Protein 6M64 (pdb70)

B-factor: mean 30.37, std 11.69, range [14.24, 84.42]

Structure (mmCIF, N/CA/C/O backbone):
data_6M64
#
_entry.id   6M64
#
_cell.length_a   68.371
_cell.length_b   70.803
_cell.length_c   165.106
_cell.angle_alpha   90.00
_cell.angle_beta   90.00
_cell.angle_gamma   90.00
#
_symmetry.space_group_name_H-M   'P 21 21 21'
#
loop_
_entity.id
_entity.type
_entity.pdbx_description
1 polymer 'Mothers against decapentaplegic homolog 2'
2 polymer CBP
3 water water
#
loop_
_atom_site.group_PDB
_atom_site.id
_atom_site.type_symbol
_atom_site.label_atom_id
_atom_site.label_alt_id
_atom_site.label_comp_id
_atom_site.label_asym_id
_atom_site.label_entity_id
_atom_site.label_seq_id
_atom_site.pdbx_PDB_ins_code
_atom_site.Cartn_x
_atom_site.Cartn_y
_atom_site.Cartn_z
_atom_site.occupancy
_atom_site.B_iso_or_equiv
_atom_site.auth_seq_id
_atom_site.auth_comp_id
_atom_site.auth_asym_id
_atom_site.auth_atom_id
_atom_site.pdbx_PDB_model_num
ATOM 1 N N . PRO A 1 6 ? 2.055 13.869 -2.990 1.00 52.39 265 PRO A N 1
ATOM 2 C CA . PRO A 1 6 ? 0.756 14.326 -3.470 1.00 49.94 265 PRO A CA 1
ATOM 3 C C . PRO A 1 6 ? 0.281 13.417 -4.586 1.00 46.85 265 PRO A C 1
ATOM 4 O O . PRO A 1 6 ? 1.042 12.993 -5.460 1.00 44.79 265 PRO A O 1
ATOM 8 N N . VAL A 1 7 ? -0.972 13.113 -4.544 1.00 43.19 266 VAL A N 1
ATOM 9 C CA . VAL A 1 7 ? -1.573 12.249 -5.535 1.00 35.65 266 VAL A CA 1
ATOM 10 C C . VAL A 1 7 ? -1.978 13.131 -6.709 1.00 34.27 266 VAL A C 1
ATOM 11 O O . VAL A 1 7 ? -2.397 14.274 -6.519 1.00 37.18 266 VAL A O 1
ATOM 15 N N . THR A 1 8 ? -1.878 12.614 -7.927 1.00 35.78 267 THR A N 1
ATOM 16 C CA . THR A 1 8 ? -2.342 13.361 -9.087 1.00 33.23 267 THR A CA 1
ATOM 17 C C . THR A 1 8 ? -3.835 13.134 -9.276 1.00 31.41 267 THR A C 1
ATOM 18 O O . THR A 1 8 ? -4.346 12.021 -9.087 1.00 33.64 267 THR A O 1
ATOM 22 N N . TYR A 1 9 ? -4.552 14.190 -9.652 1.00 26.66 268 TYR A N 1
ATOM 23 C CA . TYR A 1 9 ? -5.933 14.037 -10.064 1.00 24.07 268 TYR A CA 1
ATOM 24 C C . TYR A 1 9 ? -6.102 14.513 -11.498 1.00 28.99 268 TYR A C 1
ATOM 25 O O . TYR A 1 9 ? -5.446 15.469 -11.947 1.00 32.96 268 TYR A O 1
ATOM 34 N N . SER A 1 10 ? -6.955 13.844 -12.237 1.00 26.42 269 SER A N 1
ATOM 35 C CA . SER A 1 10 ? -7.266 14.288 -13.580 1.00 29.20 269 SER A CA 1
ATOM 36 C C . SER A 1 10 ? -8.780 14.276 -13.750 1.00 24.73 269 SER A C 1
ATOM 37 O O . SER A 1 10 ? -9.514 13.487 -13.117 1.00 25.95 269 SER A O 1
ATOM 40 N N . GLU A 1 11 ? -9.260 15.145 -14.638 1.00 32.50 270 GLU A N 1
ATOM 41 C CA . GLU A 1 11 ? -10.697 15.248 -14.868 1.00 33.65 270 GLU A CA 1
ATOM 42 C C . GLU A 1 11 ? -11.247 13.935 -15.419 1.00 28.84 270 GLU A C 1
ATOM 43 O O . GLU A 1 11 ? -10.645 13.359 -16.329 1.00 32.86 270 GLU A O 1
ATOM 49 N N . PRO A 1 12 ? -12.344 13.420 -14.874 1.00 27.18 271 PRO A N 1
ATOM 50 C CA . PRO A 1 12 ? -12.937 12.198 -15.432 1.00 26.19 271 PRO A CA 1
ATOM 51 C C . PRO A 1 12 ? -13.250 12.333 -16.916 1.00 27.99 271 PRO A C 1
ATOM 52 O O . PRO A 1 12 ? -13.866 13.308 -17.362 1.00 33.00 271 PRO A O 1
ATOM 56 N N . ALA A 1 13 ? -12.852 11.321 -17.685 1.00 28.27 272 ALA A N 1
ATOM 57 C CA . ALA A 1 13 ? -13.215 11.299 -19.094 1.00 31.80 272 ALA A CA 1
ATOM 58 C C . ALA A 1 13 ? -14.720 11.053 -19.251 1.00 25.00 272 ALA A C 1
ATOM 59 O O . ALA A 1 13 ? -15.301 11.479 -20.252 1.00 32.22 272 ALA A O 1
ATOM 61 N N . PHE A 1 14 ? -15.335 10.426 -18.276 1.00 23.44 273 PHE A N 1
ATOM 62 C CA . PHE A 1 14 ? -16.747 10.070 -18.332 1.00 19.25 273 PHE A CA 1
ATOM 63 C C . PHE A 1 14 ? -17.401 10.642 -17.093 1.00 21.90 273 PHE A C 1
ATOM 64 O O . PHE A 1 14 ? -16.914 10.453 -15.978 1.00 22.77 273 PHE A O 1
ATOM 72 N N . TRP A 1 15 ? -18.515 11.359 -17.277 1.00 19.88 274 TRP A N 1
ATOM 73 C CA . TRP A 1 15 ? -19.165 11.952 -16.112 1.00 21.18 274 TRP A CA 1
ATOM 74 C C . TRP A 1 15 ? -19.908 10.921 -15.273 1.00 18.90 274 TRP A C 1
ATOM 75 O O . TRP A 1 15 ? -20.211 11.198 -14.102 1.00 20.88 274 TRP A O 1
ATOM 86 N N . CYS A 1 16 ? -20.306 9.788 -15.869 1.00 19.24 275 CYS A N 1
ATOM 87 C CA . CYS A 1 16 ? -20.947 8.762 -15.070 1.00 20.02 275 CYS A CA 1
ATOM 88 C C . CYS A 1 16 ? -20.720 7.431 -15.725 1.00 20.44 275 CYS A C 1
ATOM 89 O O . CYS A 1 16 ? -20.322 7.351 -16.892 1.00 20.72 275 CYS A O 1
ATOM 92 N N . SER A 1 17 ? -20.960 6.386 -14.938 1.00 18.85 276 SER A N 1
ATOM 93 C CA . SER A 1 17 ? -21.073 5.021 -15.432 1.00 16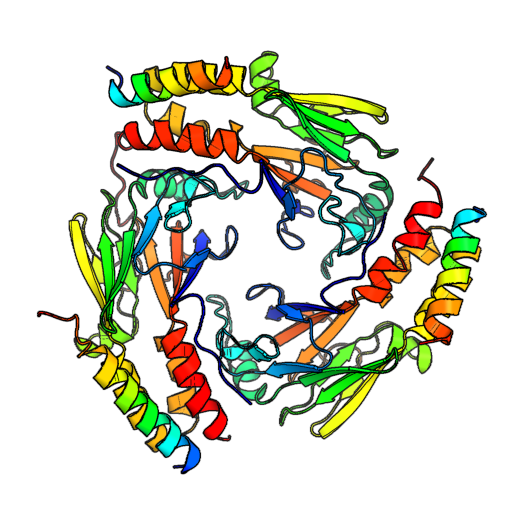.55 276 SER A CA 1
ATOM 94 C C . SER A 1 17 ? -22.441 4.501 -15.053 1.00 16.76 276 SER A C 1
ATOM 95 O O . SER A 1 17 ? -23.057 4.969 -14.062 1.00 17.89 276 SER A O 1
ATOM 98 N N . ILE A 1 18 ? -22.940 3.543 -15.841 1.00 16.10 277 ILE A N 1
ATOM 99 C CA . ILE A 1 18 ? -24.290 3.017 -15.610 1.00 15.31 277 ILE A CA 1
ATOM 100 C C . ILE A 1 18 ? -24.225 1.508 -15.728 1.00 17.02 277 ILE A C 1
ATOM 101 O O . ILE A 1 18 ? -23.710 0.979 -16.710 1.00 18.44 277 ILE A O 1
ATOM 106 N N . ALA A 1 19 ? -24.731 0.809 -14.725 1.00 15.41 278 ALA A N 1
ATOM 107 C CA . ALA A 1 19 ? -24.805 -0.663 -14.773 1.00 14.94 278 ALA A CA 1
ATOM 108 C C . ALA A 1 19 ? -26.281 -1.057 -14.727 1.00 14.76 278 ALA A C 1
ATOM 109 O O . ALA A 1 19 ? -27.054 -0.515 -13.931 1.00 16.88 278 ALA A O 1
ATOM 111 N N . TYR A 1 20 ? -26.627 -2.044 -15.543 1.00 14.71 279 TYR A N 1
ATOM 112 C CA . TYR A 1 20 ? -27.985 -2.562 -15.623 1.00 16.05 279 TYR A CA 1
ATOM 113 C C . TYR A 1 20 ? -28.098 -3.886 -14.881 1.00 14.24 279 TYR A C 1
ATOM 114 O O . TYR A 1 20 ? -27.158 -4.703 -14.869 1.00 16.33 279 TYR A O 1
ATOM 123 N N . TYR A 1 21 ? -29.259 -4.063 -14.253 1.00 16.06 280 TYR A N 1
ATOM 124 C CA . TYR A 1 21 ? -29.602 -5.242 -13.475 1.00 15.64 280 TYR A CA 1
ATOM 125 C C . TYR A 1 21 ? -31.030 -5.692 -13.770 1.00 15.18 280 TYR A C 1
ATOM 126 O O . TYR A 1 21 ? -31.908 -4.888 -14.098 1.00 16.07 280 TYR A O 1
ATOM 135 N N . GLU A 1 22 ? -31.206 -7.009 -13.708 1.00 16.17 281 GLU A N 1
ATOM 136 C CA . GLU A 1 22 ? -32.538 -7.614 -13.660 1.00 18.76 281 GLU A CA 1
ATOM 137 C C . GLU A 1 22 ? -32.658 -8.315 -12.319 1.00 17.59 281 GLU A C 1
ATOM 138 O O . GLU A 1 22 ? -31.902 -9.251 -12.014 1.00 18.64 281 GLU A O 1
ATOM 144 N N . LEU A 1 23 ? -33.550 -7.853 -11.455 1.00 17.98 282 LEU A N 1
ATOM 145 C CA . LEU A 1 23 ? -33.658 -8.470 -10.111 1.00 18.18 282 LEU A CA 1
ATOM 146 C C . LEU A 1 23 ? -32.322 -8.329 -9.389 1.00 21.18 282 LEU A C 1
ATOM 147 O O . LEU A 1 23 ? -31.827 -7.202 -9.251 1.00 20.35 282 LEU A O 1
ATOM 152 N N . ASN A 1 24 ? -31.716 -9.409 -8.887 1.00 23.16 283 ASN A N 1
ATOM 153 C CA . ASN A 1 24 ? -30.420 -9.285 -8.228 1.00 26.46 283 ASN A CA 1
ATOM 154 C C . ASN A 1 24 ? -29.230 -9.572 -9.150 1.00 29.10 283 ASN A C 1
ATOM 155 O O . ASN A 1 24 ? -28.100 -9.726 -8.657 1.00 33.49 283 ASN A O 1
ATOM 160 N N . GLN A 1 25 ? -29.425 -9.610 -10.465 1.00 22.37 284 GLN A N 1
ATOM 161 C CA . GLN A 1 25 ? -28.364 -10.034 -11.377 1.00 23.12 284 GLN A CA 1
ATOM 162 C C . GLN A 1 25 ? -27.895 -8.887 -12.267 1.00 22.37 284 GLN A C 1
ATOM 163 O O . GLN A 1 25 ? -28.703 -8.264 -12.988 1.00 19.62 284 GLN A O 1
ATOM 169 N N . ARG A 1 26 ? -26.581 -8.633 -12.266 1.00 21.78 285 ARG A N 1
ATOM 170 C CA . ARG A 1 26 ? -26.017 -7.746 -13.282 1.00 19.27 285 ARG A CA 1
ATOM 171 C C . ARG A 1 26 ? -26.231 -8.342 -14.670 1.00 18.65 285 ARG A C 1
ATOM 172 O O . ARG A 1 26 ? -26.013 -9.552 -14.893 1.00 21.63 285 ARG A O 1
ATOM 180 N N . VAL A 1 27 ? -26.645 -7.491 -15.609 1.00 17.96 286 VAL A N 1
ATOM 181 C CA . VAL A 1 27 ? -26.851 -7.916 -16.994 1.00 17.54 286 VAL A CA 1
ATOM 182 C C . VAL A 1 27 ? -26.111 -6.930 -17.889 1.00 17.92 286 VAL A C 1
ATOM 183 O O . VAL A 1 27 ? -26.379 -5.723 -17.847 1.00 18.46 286 VAL A O 1
ATOM 187 N N . GLY A 1 28 ? -25.196 -7.443 -18.695 1.00 20.62 287 GLY A N 1
ATOM 188 C CA . GLY A 1 28 ? -24.496 -6.612 -19.660 1.00 20.64 287 GLY A CA 1
ATOM 189 C C . GLY A 1 28 ? -23.285 -5.869 -19.093 1.00 18.85 287 GLY A C 1
ATOM 190 O O . GLY A 1 28 ? -22.975 -5.887 -17.898 1.00 21.91 287 GLY A O 1
ATOM 191 N N . GLU A 1 29 ? -22.569 -5.231 -20.003 1.00 18.42 288 GLU A N 1
ATOM 192 C CA . GLU A 1 29 ? -21.403 -4.457 -19.608 1.00 19.01 288 GLU A CA 1
ATOM 193 C C . GLU A 1 29 ? -21.814 -3.091 -19.051 1.00 17.42 288 GLU A C 1
ATOM 194 O O . GLU A 1 29 ? -22.883 -2.558 -19.331 1.00 18.71 288 GLU A O 1
ATOM 200 N N . THR A 1 30 ? -20.897 -2.500 -18.301 1.00 17.71 289 THR A N 1
ATOM 201 C CA . THR A 1 30 ? -21.119 -1.152 -17.780 1.00 18.67 289 THR A CA 1
ATOM 202 C C . THR A 1 30 ? -21.006 -0.150 -18.913 1.00 18.93 289 THR A C 1
ATOM 203 O O . THR A 1 30 ? -20.110 -0.244 -19.754 1.00 22.29 289 THR A O 1
ATOM 207 N N . PHE A 1 31 ? -21.894 0.830 -18.925 1.00 18.24 290 PHE A N 1
ATOM 208 C CA . PHE A 1 31 ? -21.883 1.905 -19.909 1.00 17.97 290 PHE A CA 1
ATOM 209 C C . PHE A 1 31 ? -21.208 3.126 -19.299 1.00 19.02 290 PHE A C 1
ATOM 210 O O . PHE A 1 31 ? -21.390 3.424 -18.116 1.00 19.69 290 PHE A O 1
ATOM 218 N N . HIS A 1 32 ? -20.421 3.823 -20.101 1.00 18.84 291 HIS A N 1
ATOM 219 C CA . HIS A 1 32 ? -19.708 5.006 -19.624 1.00 18.61 291 HIS A CA 1
ATOM 220 C C . HIS A 1 32 ? -20.055 6.160 -20.525 1.00 20.90 291 HIS A C 1
ATOM 221 O O . HIS A 1 32 ? -19.956 6.029 -21.740 1.00 22.55 291 HIS A O 1
ATOM 228 N N . ALA A 1 33 ? -20.484 7.281 -19.938 1.00 20.59 292 ALA A N 1
ATOM 229 C CA . ALA A 1 33 ? -21.022 8.390 -20.716 1.00 21.32 292 ALA A CA 1
ATOM 230 C C . ALA A 1 33 ? -19.994 9.505 -20.822 1.00 23.71 292 ALA A C 1
ATOM 231 O O . ALA A 1 33 ? -19.488 9.999 -19.809 1.00 24.73 292 ALA A O 1
ATOM 233 N N . SER A 1 34 ? -19.713 9.940 -22.044 1.00 27.13 293 SER A N 1
ATOM 234 C CA . SER A 1 34 ? -18.790 11.054 -22.203 1.00 31.54 293 SER A CA 1
ATOM 235 C C . SER A 1 34 ? -19.497 12.365 -22.525 1.00 32.05 293 SER A C 1
ATOM 236 O O . SER A 1 34 ? -19.108 13.422 -22.015 1.00 43.05 293 SER A O 1
ATOM 239 N N . GLN A 1 35 ? -20.521 12.321 -23.307 1.00 27.67 294 GLN A N 1
ATOM 240 C CA . GLN A 1 35 ? -21.176 13.560 -23.666 1.00 26.21 294 GLN A CA 1
ATOM 241 C C . GLN A 1 35 ? -22.209 13.904 -22.605 1.00 23.87 294 GLN A C 1
ATOM 242 O O . GLN A 1 35 ? -22.685 13.019 -21.874 1.00 26.06 294 GLN A O 1
ATOM 248 N N . PRO A 1 36 ? -22.624 15.168 -22.550 1.00 25.07 295 PRO A N 1
ATOM 249 C CA . PRO A 1 36 ? -23.493 15.625 -21.456 1.00 26.67 295 PRO A CA 1
ATOM 250 C C . PRO A 1 36 ? -24.864 14.980 -21.403 1.00 29.71 295 PRO A C 1
ATOM 251 O O . PRO A 1 36 ? -25.428 14.898 -20.308 1.00 29.05 295 PRO A O 1
ATOM 255 N N . SER A 1 37 ? -25.430 14.525 -22.519 1.00 24.04 296 SER A N 1
ATOM 256 C CA . SER A 1 37 ? -26.748 13.907 -22.483 1.00 23.76 296 SER A CA 1
ATOM 257 C C . SER A 1 37 ? -26.630 12.492 -23.020 1.00 23.43 296 SER A C 1
ATOM 258 O O . SER A 1 37 ? -25.878 12.224 -23.961 1.00 26.18 296 SER A O 1
ATOM 261 N N . LEU A 1 38 ? -27.371 11.590 -22.423 1.00 20.32 297 LEU A N 1
ATOM 262 C CA . LEU A 1 38 ? -27.422 10.215 -22.905 1.00 22.88 297 LEU A CA 1
ATOM 263 C C . LEU A 1 38 ? -28.834 9.710 -22.685 1.00 22.58 297 LEU A C 1
ATOM 264 O O . LEU A 1 38 ? -29.600 10.272 -21.895 1.00 22.43 297 LEU A O 1
ATOM 269 N N . THR A 1 39 ? -29.208 8.657 -23.379 1.00 20.58 298 THR A N 1
ATOM 270 C CA A THR A 1 39 ? -30.484 8.005 -23.129 0.66 18.98 298 THR A CA 1
ATOM 271 C CA B THR A 1 39 ? -30.480 8.003 -23.106 0.34 19.61 298 THR A CA 1
ATOM 272 C C . THR A 1 39 ? -30.209 6.546 -22.806 1.00 19.01 298 THR A C 1
ATOM 273 O O . THR A 1 39 ? -29.330 5.941 -23.408 1.00 20.75 298 THR A O 1
ATOM 280 N N . VAL A 1 40 ? -30.940 6.006 -21.842 1.00 15.95 299 VAL A N 1
ATOM 281 C CA . VAL A 1 40 ? -30.966 4.578 -21.556 1.00 16.39 299 VAL A CA 1
ATOM 282 C C . VAL A 1 40 ? -32.355 4.118 -22.009 1.00 17.50 299 VAL A C 1
ATOM 283 O O . VAL A 1 40 ? -33.387 4.597 -21.496 1.00 18.33 299 VAL A O 1
ATOM 287 N N . ASP A 1 41 ? -32.406 3.216 -23.017 1.00 15.36 300 ASP A N 1
ATOM 288 C CA . ASP A 1 41 ? -33.673 2.867 -23.619 1.00 15.67 300 ASP A CA 1
ATOM 289 C C . ASP A 1 41 ? -33.794 1.360 -23.756 1.00 17.00 300 ASP A C 1
ATOM 290 O O . ASP A 1 41 ? -32.861 0.605 -23.427 1.00 16.78 300 ASP A O 1
ATOM 295 N N . GLY A 1 42 ? -34.921 0.903 -24.282 1.00 17.07 301 GLY A N 1
ATOM 296 C CA . GLY A 1 42 ? -35.164 -0.524 -24.361 1.00 17.69 301 GLY A CA 1
ATOM 297 C C . GLY A 1 42 ? -34.925 -1.086 -25.748 1.00 18.62 301 GLY A C 1
ATOM 298 O O . GLY A 1 42 ? -35.386 -2.196 -26.058 1.00 20.08 301 GLY A O 1
ATOM 299 N N . PHE A 1 43 ? -34.173 -0.353 -26.576 1.00 18.50 302 PHE A N 1
ATOM 300 C CA . PHE A 1 43 ? -33.963 -0.733 -27.957 1.00 18.51 302 PHE A CA 1
ATOM 301 C C . PHE A 1 43 ? -32.617 -1.443 -28.104 1.00 18.99 302 PHE A C 1
ATOM 302 O O . PHE A 1 43 ? -32.128 -2.046 -27.141 1.00 18.14 302 PHE A O 1
ATOM 310 N N . THR A 1 44 ? -32.044 -1.439 -29.317 1.00 17.48 303 THR A N 1
ATOM 311 C CA . THR A 1 44 ? -31.033 -2.467 -29.613 1.00 17.87 303 THR A CA 1
ATOM 312 C C . THR A 1 44 ? -29.809 -1.970 -30.384 1.00 18.98 303 THR A C 1
ATOM 313 O O . THR A 1 44 ? -29.067 -2.803 -30.914 1.00 20.46 303 THR A O 1
ATOM 317 N N . ASP A 1 45 ? -29.553 -0.661 -30.479 1.00 18.85 304 ASP A N 1
ATOM 318 C CA . ASP A 1 45 ? -28.334 -0.228 -31.166 1.00 19.02 304 ASP A CA 1
ATOM 319 C C . ASP A 1 45 ? -27.126 -0.494 -30.272 1.00 18.79 304 ASP A C 1
ATOM 320 O O . ASP A 1 45 ? -27.079 -0.008 -29.136 1.00 18.72 304 ASP A O 1
ATOM 325 N N . PRO A 1 46 ? -26.166 -1.276 -30.729 1.00 19.50 305 PRO A N 1
ATOM 326 C CA . PRO A 1 46 ? -24.980 -1.530 -29.898 1.00 22.24 305 PRO A CA 1
ATOM 327 C C . PRO A 1 46 ? -23.937 -0.438 -30.012 1.00 24.63 305 PRO A C 1
ATOM 328 O O . PRO A 1 46 ? -22.958 -0.493 -29.266 1.00 27.55 305 PRO A O 1
ATOM 332 N N . SER A 1 47 ? -24.081 0.522 -30.930 1.00 20.67 306 SER A N 1
ATOM 333 C CA . SER A 1 47 ? -22.949 1.323 -31.395 1.00 23.13 306 SER A CA 1
ATOM 334 C C . SER A 1 47 ? -23.129 2.837 -31.290 1.00 25.20 306 SER A C 1
ATOM 335 O O . SER A 1 47 ? -22.402 3.561 -31.963 1.00 31.86 306 SER A O 1
ATOM 338 N N . ASN A 1 48 ? -24.048 3.350 -30.479 1.00 21.67 307 ASN A N 1
ATOM 339 C CA . ASN A 1 48 ? -24.219 4.788 -30.295 1.00 20.76 307 ASN A CA 1
ATOM 340 C C . ASN A 1 48 ? -23.693 5.146 -28.921 1.00 20.39 307 ASN A C 1
ATOM 341 O O . ASN A 1 48 ? -24.236 4.706 -27.917 1.00 21.20 307 ASN A O 1
ATOM 346 N N . SER A 1 49 ? -22.633 5.975 -28.882 1.00 22.66 308 SER A N 1
ATOM 347 C CA . SER A 1 49 ? -22.046 6.302 -27.585 1.00 23.66 308 SER A CA 1
ATOM 348 C C . SER A 1 49 ? -22.972 7.136 -26.694 1.00 24.98 308 SER A C 1
ATOM 349 O O . SER A 1 49 ? -22.673 7.283 -25.504 1.00 27.56 308 SER A O 1
ATOM 352 N N . GLU A 1 50 ? -24.093 7.645 -27.218 1.00 22.16 309 GLU A N 1
ATOM 353 C CA . GLU A 1 50 ? -25.065 8.400 -26.443 1.00 24.38 309 GLU A CA 1
ATOM 354 C C . GLU A 1 50 ? -26.330 7.616 -26.149 1.00 21.51 309 GLU A C 1
ATOM 355 O O . GLU A 1 50 ? -27.269 8.186 -25.609 1.00 22.20 309 GLU A O 1
ATOM 361 N N . ARG A 1 51 ? -26.346 6.315 -26.444 1.00 19.13 310 ARG A N 1
ATOM 362 C CA . ARG A 1 51 ? -27.502 5.473 -26.141 1.00 17.97 310 ARG A CA 1
ATOM 363 C C . ARG A 1 51 ? -27.041 4.204 -25.471 1.00 16.23 310 ARG A C 1
ATOM 364 O O . ARG A 1 51 ? -26.225 3.460 -26.043 1.00 18.96 310 ARG A O 1
ATOM 372 N N . PHE A 1 52 ? -27.512 3.964 -24.251 1.00 16.56 311 PHE A N 1
ATOM 373 C CA . PHE A 1 52 ? -27.316 2.667 -23.597 1.00 15.84 311 PHE A CA 1
ATOM 374 C C . PHE A 1 52 ? -28.585 1.855 -23.893 1.00 17.36 311 PHE A C 1
ATOM 375 O O . PHE A 1 52 ? -29.640 2.063 -23.273 1.00 16.31 311 PHE A O 1
ATOM 383 N N . CYS A 1 53 ? -28.493 0.950 -24.862 1.00 15.64 312 CYS A N 1
ATOM 384 C CA . CYS A 1 53 ? -29.674 0.217 -25.360 1.00 16.53 312 CYS A CA 1
ATOM 385 C C . CYS A 1 53 ? -29.793 -1.109 -24.618 1.00 17.13 312 CYS A C 1
ATOM 386 O O . CYS A 1 53 ? -29.015 -2.058 -24.872 1.00 20.36 312 CYS A O 1
ATOM 389 N N . LEU A 1 54 ? -30.778 -1.176 -23.721 1.00 17.10 313 LEU A N 1
ATOM 390 C CA . LEU A 1 54 ? -30.953 -2.355 -22.877 1.00 15.76 313 LEU A CA 1
ATOM 391 C C . LEU A 1 54 ? -31.594 -3.523 -23.586 1.00 17.53 313 LEU A C 1
ATOM 392 O O . LEU A 1 54 ? -31.463 -4.667 -23.103 1.00 18.97 313 LEU A O 1
ATOM 397 N N . GLY A 1 55 ? -32.308 -3.276 -24.700 1.00 17.37 314 GLY A N 1
ATOM 398 C CA . GLY A 1 55 ? -32.981 -4.343 -25.402 1.00 18.23 314 GLY A CA 1
ATOM 399 C C . GLY A 1 55 ? -32.086 -5.384 -26.020 1.00 18.51 314 GLY A C 1
ATOM 400 O O . GLY A 1 55 ? -32.532 -6.521 -26.178 1.00 21.72 314 GLY A O 1
ATOM 401 N N . LEU A 1 56 ? -30.833 -5.056 -26.309 1.00 19.96 315 LEU A N 1
ATOM 402 C CA . LEU A 1 56 ? -29.940 -6.076 -26.872 1.00 21.36 315 LEU A CA 1
ATOM 403 C C . LEU A 1 56 ? -29.279 -6.924 -25.796 1.00 22.26 315 LEU A C 1
ATOM 404 O O . LEU A 1 56 ? -28.653 -7.948 -26.132 1.00 24.80 315 LEU A O 1
ATOM 409 N N . LEU A 1 57 ? -29.368 -6.523 -24.528 1.00 19.94 316 LEU A N 1
ATOM 410 C CA . LEU A 1 57 ? -28.624 -7.252 -23.491 1.00 18.89 316 LEU A CA 1
ATOM 411 C C . LEU A 1 57 ? -29.293 -8.596 -23.227 1.00 20.59 316 LEU A C 1
ATOM 412 O O . LEU A 1 57 ? -30.529 -8.688 -23.046 1.00 22.91 316 LEU A O 1
ATOM 417 N N . SER A 1 58 ? -28.487 -9.641 -23.177 1.00 20.71 317 SER A N 1
ATOM 418 C CA . SER A 1 58 ? -28.923 -11.019 -22.990 1.00 21.23 317 SER A CA 1
ATOM 419 C C . SER A 1 58 ? -28.965 -11.436 -21.531 1.00 20.22 317 SER A C 1
ATOM 420 O O . SER A 1 58 ? -28.152 -11.019 -20.711 1.00 22.75 317 SER A O 1
ATOM 423 N N . ASN A 1 59 ? -29.916 -12.326 -21.224 1.00 20.22 318 ASN A N 1
ATOM 424 C CA . ASN A 1 59 ? -29.949 -12.973 -19.912 1.00 19.48 318 ASN A CA 1
ATOM 425 C C . ASN A 1 59 ? -30.691 -14.292 -20.120 1.00 23.20 318 ASN A C 1
ATOM 426 O O . ASN A 1 59 ? -31.918 -14.314 -20.092 1.00 23.85 318 ASN A O 1
ATOM 431 N N . VAL A 1 60 ? -29.943 -15.369 -20.354 1.00 23.15 319 VAL A N 1
ATOM 432 C CA . VAL A 1 60 ? -30.586 -16.644 -20.626 1.00 26.49 319 VAL A CA 1
ATOM 433 C C . VAL A 1 60 ? -31.466 -17.091 -19.458 1.00 29.97 319 VAL A C 1
ATOM 434 O O . VAL A 1 60 ? -32.355 -17.920 -19.648 1.00 36.08 319 VAL A O 1
ATOM 438 N N . ASN A 1 61 ? -31.285 -16.519 -18.275 1.00 28.91 320 ASN A N 1
ATOM 439 C CA . ASN A 1 61 ? -32.062 -16.919 -17.105 1.00 34.67 320 ASN A CA 1
ATOM 440 C C . ASN A 1 61 ? -33.365 -16.137 -16.935 1.00 32.73 320 ASN A C 1
ATOM 441 O O . ASN A 1 61 ? -34.168 -16.478 -16.062 1.00 36.63 320 ASN A O 1
ATOM 446 N N . ARG A 1 62 ? -33.625 -15.157 -17.785 1.00 28.49 321 ARG A N 1
ATOM 447 C CA . ARG A 1 62 ? -34.680 -14.175 -17.544 1.00 24.02 321 ARG A CA 1
ATOM 448 C C . ARG A 1 62 ? -36.077 -14.801 -17.566 1.00 26.62 321 ARG A C 1
ATOM 449 O O . ARG A 1 62 ? -36.379 -15.642 -18.419 1.00 31.92 321 ARG A O 1
ATOM 457 N N . ASN A 1 63 ? -36.925 -14.384 -16.607 1.00 27.77 322 ASN A N 1
ATOM 458 C CA . ASN A 1 63 ? -38.289 -14.870 -16.422 1.00 32.02 322 ASN A CA 1
ATOM 459 C C . ASN A 1 63 ? -39.302 -14.029 -17.208 1.00 30.20 322 ASN A C 1
ATOM 460 O O . ASN A 1 63 ? -38.975 -13.014 -17.819 1.00 27.46 322 ASN A O 1
ATOM 465 N N . ALA A 1 64 ? -40.570 -14.472 -17.178 1.00 35.52 323 ALA A N 1
ATOM 466 C CA . ALA A 1 64 ? -41.620 -13.820 -17.965 1.00 32.70 323 ALA A CA 1
ATOM 467 C C . ALA A 1 64 ? -41.878 -12.389 -17.527 1.00 31.40 323 ALA A C 1
ATOM 468 O O . ALA A 1 64 ? -42.080 -11.514 -18.367 1.00 33.91 323 ALA A O 1
ATOM 470 N N . THR A 1 65 ? -41.877 -12.114 -16.222 1.00 32.75 324 THR A N 1
ATOM 471 C CA . THR A 1 65 ? -42.141 -10.744 -15.783 1.00 35.47 324 THR A CA 1
ATOM 472 C C . THR A 1 65 ? -41.085 -9.788 -16.296 1.00 31.69 324 THR A C 1
ATOM 473 O O . THR A 1 65 ? -41.390 -8.670 -16.725 1.00 30.05 324 THR A O 1
ATOM 477 N N . VAL A 1 66 ? -39.824 -10.206 -16.257 1.00 25.55 325 VAL A N 1
ATOM 478 C CA . VAL A 1 66 ? -38.775 -9.344 -16.771 1.00 22.05 325 VAL A CA 1
ATOM 479 C C . VAL A 1 66 ? -38.923 -9.136 -18.268 1.00 22.69 325 VAL A C 1
ATOM 480 O O . VAL A 1 66 ? -38.741 -8.020 -18.770 1.00 22.70 325 VAL A O 1
ATOM 484 N N . GLU A 1 67 ? -39.230 -10.211 -19.024 1.00 23.25 326 GLU A N 1
ATOM 485 C CA . GLU A 1 67 ? -39.446 -10.016 -20.461 1.00 24.92 326 GLU A CA 1
ATOM 486 C C . GLU A 1 67 ? -40.581 -9.040 -20.742 1.00 26.37 326 GLU A C 1
ATOM 487 O O . GLU A 1 67 ? -40.444 -8.157 -21.599 1.00 27.34 326 GLU A O 1
ATOM 493 N N . MET A 1 68 ? -41.679 -9.162 -20.008 1.00 28.99 327 MET A N 1
ATOM 494 C CA . MET A 1 68 ? -42.823 -8.294 -20.265 1.00 30.43 327 MET A CA 1
ATOM 495 C C . MET A 1 68 ? -42.469 -6.866 -19.953 1.00 26.72 327 MET A C 1
ATOM 496 O O . MET A 1 68 ? -42.835 -5.949 -20.704 1.00 31.11 327 MET A O 1
ATOM 501 N N . THR A 1 69 ? -41.747 -6.654 -18.840 1.00 24.35 328 THR A N 1
ATOM 502 C CA . THR A 1 69 ? -41.403 -5.328 -18.378 1.00 23.05 328 THR A CA 1
ATOM 503 C C . THR A 1 69 ? -40.425 -4.672 -19.320 1.00 22.43 328 THR A C 1
ATOM 504 O O . THR A 1 69 ? -40.551 -3.479 -19.612 1.00 25.04 328 THR A O 1
ATOM 508 N N . ARG A 1 70 ? -39.460 -5.456 -19.849 1.00 21.96 329 ARG A N 1
ATOM 509 C CA . ARG A 1 70 ? -38.487 -4.915 -20.804 1.00 22.41 329 ARG A CA 1
ATOM 510 C C . ARG A 1 70 ? -39.137 -4.345 -22.058 1.00 23.78 329 ARG A C 1
ATOM 511 O O . ARG A 1 70 ? -38.628 -3.350 -22.597 1.00 25.10 329 ARG A O 1
ATOM 519 N N . ARG A 1 71 ? -40.283 -4.903 -22.510 1.00 23.72 330 ARG A N 1
ATOM 520 C CA . ARG A 1 71 ? -40.955 -4.381 -23.704 1.00 24.03 330 ARG A CA 1
ATOM 521 C C . ARG A 1 71 ? -41.542 -3.000 -23.452 1.00 22.30 330 ARG A C 1
ATOM 522 O O . ARG A 1 71 ? -41.852 -2.285 -24.415 1.00 27.73 330 ARG A O 1
ATOM 530 N N . HIS A 1 72 ? -41.696 -2.605 -22.190 1.00 21.25 331 HIS A N 1
ATOM 531 C CA . HIS A 1 72 ? -42.321 -1.300 -21.891 1.00 22.03 331 HIS A CA 1
ATOM 532 C C . HIS A 1 72 ? -41.294 -0.201 -21.684 1.00 21.81 331 HIS A C 1
ATOM 533 O O . HIS A 1 72 ? -41.684 0.968 -21.620 1.00 26.52 331 HIS A O 1
ATOM 540 N N . ILE A 1 73 ? -40.003 -0.519 -21.564 1.00 18.92 332 ILE A N 1
ATOM 541 C CA . ILE A 1 73 ? -39.021 0.547 -21.353 1.00 18.88 332 ILE A CA 1
ATOM 542 C C . ILE A 1 73 ? -39.105 1.560 -22.481 1.00 20.88 332 ILE A C 1
ATOM 543 O O . ILE A 1 73 ? -39.182 2.776 -22.245 1.00 20.19 332 ILE A O 1
ATOM 548 N N . GLY A 1 74 ? -39.100 1.078 -23.722 1.00 19.86 333 GLY A N 1
ATOM 549 C CA . GLY A 1 74 ? -39.249 1.944 -24.883 1.00 21.21 333 GLY A CA 1
ATOM 550 C C . GLY A 1 74 ? -38.218 3.046 -24.885 1.00 20.66 333 GLY A C 1
ATOM 551 O O . GLY A 1 74 ? -37.013 2.779 -24.710 1.00 19.65 333 GLY A O 1
ATOM 552 N N . ARG A 1 75 ? -38.678 4.287 -25.072 1.00 23.30 334 ARG A N 1
ATOM 553 C CA . ARG A 1 75 ? -37.744 5.412 -25.115 1.00 21.36 334 ARG A CA 1
ATOM 554 C C . ARG A 1 75 ? -37.027 5.673 -23.802 1.00 20.59 334 ARG A C 1
ATOM 555 O O . ARG A 1 75 ? -36.023 6.400 -23.800 1.00 19.98 334 ARG A O 1
ATOM 563 N N . GLY A 1 76 ? -37.434 5.074 -22.682 1.00 18.92 335 GLY A N 1
ATOM 564 C CA . GLY A 1 76 ? -36.586 5.041 -21.501 1.00 17.23 335 GLY A CA 1
ATOM 565 C C . GLY A 1 76 ? -36.414 6.376 -20.787 1.00 16.67 335 GLY A C 1
ATOM 566 O O . GLY A 1 76 ? -37.366 7.123 -20.566 1.00 18.80 335 GLY A O 1
ATOM 567 N N . VAL A 1 77 ? -35.169 6.649 -20.405 1.00 18.33 336 VAL A N 1
ATOM 568 C CA . VAL A 1 77 ? -34.862 7.833 -19.617 1.00 18.15 336 VAL A CA 1
ATOM 569 C C . VAL A 1 77 ? -33.739 8.599 -20.289 1.00 16.57 336 VAL A C 1
ATOM 570 O O . VAL A 1 77 ? -32.790 8.005 -20.802 1.00 18.36 336 VAL A O 1
ATOM 574 N N . ARG A 1 78 ? -33.866 9.923 -20.310 1.00 17.74 337 ARG A N 1
ATOM 575 C CA . ARG A 1 78 ? -32.781 10.793 -20.731 1.00 19.17 337 ARG A CA 1
ATOM 576 C C . ARG A 1 78 ? -32.087 11.322 -19.498 1.00 16.26 337 ARG A C 1
ATOM 577 O O . ARG A 1 78 ? -32.727 11.831 -18.591 1.00 20.14 337 ARG A O 1
ATOM 585 N N . LEU A 1 79 ? -30.768 11.152 -19.430 1.00 18.29 338 LEU A N 1
ATOM 586 C CA . LEU A 1 79 ? -29.975 11.586 -18.280 1.00 19.60 338 LEU A CA 1
ATOM 587 C C . LEU A 1 79 ? -29.017 12.648 -18.776 1.00 20.05 338 LEU A C 1
ATOM 588 O O . LEU A 1 79 ? -28.341 12.458 -19.802 1.00 22.00 338 LEU A O 1
ATOM 593 N N . TYR A 1 80 ? -28.968 13.774 -18.078 1.00 19.12 339 TYR A N 1
ATOM 594 C CA . TYR A 1 80 ? -28.135 14.832 -18.631 1.00 20.33 339 TYR A CA 1
ATOM 595 C C . TYR A 1 80 ? -27.565 15.687 -17.528 1.00 20.11 339 TYR A C 1
ATOM 596 O O . TYR A 1 80 ? -28.156 15.860 -16.453 1.00 21.80 339 TYR A O 1
ATOM 605 N N . TYR A 1 81 ? -26.362 16.193 -17.797 1.00 22.33 340 TYR A N 1
ATOM 606 C CA . TYR A 1 81 ? -25.531 16.859 -16.807 1.00 28.11 340 TYR A CA 1
ATOM 607 C C . TYR A 1 81 ? -25.252 18.244 -17.357 1.00 30.37 340 TYR A C 1
ATOM 608 O O . TYR A 1 81 ? -24.555 18.375 -18.374 1.00 30.33 340 TYR A O 1
ATOM 617 N N . ILE A 1 82 ? -25.762 19.280 -16.671 1.00 27.23 341 ILE A N 1
ATOM 618 C CA . ILE A 1 82 ? -25.588 20.665 -17.112 1.00 32.38 341 ILE A CA 1
ATOM 619 C C . ILE A 1 82 ? -25.433 21.569 -15.897 1.00 34.95 341 ILE A C 1
ATOM 620 O O . ILE A 1 82 ? -26.195 21.458 -14.933 1.00 34.70 341 ILE A O 1
ATOM 625 N N . GLY A 1 83 ? -24.447 22.460 -15.947 1.00 28.14 342 GLY A N 1
ATOM 626 C CA . GLY A 1 83 ? -24.255 23.430 -14.867 1.00 34.10 342 GLY A CA 1
ATOM 627 C C . GLY A 1 83 ? -24.214 22.856 -13.467 1.00 32.82 342 GLY A C 1
ATOM 628 O O . GLY A 1 83 ? -24.858 23.395 -12.550 1.00 32.02 342 GLY A O 1
ATOM 629 N N . GLY A 1 84 ? -23.480 21.765 -13.279 1.00 29.08 343 GLY A N 1
ATOM 630 C CA . GLY A 1 84 ? -23.336 21.185 -11.961 1.00 27.07 343 GLY A CA 1
ATOM 631 C C . GLY A 1 84 ? -24.554 20.439 -11.470 1.00 26.30 343 GLY A C 1
ATOM 632 O O . GLY A 1 84 ? -24.636 20.139 -10.281 1.00 27.63 343 GLY A O 1
ATOM 633 N N . GLU A 1 85 ? -25.506 20.122 -12.350 1.00 24.64 344 GLU A N 1
ATOM 634 C CA . GLU A 1 85 ? -26.714 19.451 -11.915 1.00 22.34 344 GLU A CA 1
ATOM 635 C C . GLU A 1 85 ? -27.004 18.336 -12.885 1.00 22.25 344 GLU A C 1
ATOM 636 O O . GLU A 1 85 ? -26.652 18.420 -14.061 1.00 23.48 344 GLU A O 1
ATOM 642 N N . VAL A 1 86 ? -27.608 17.279 -12.363 1.00 20.58 345 VAL A N 1
ATOM 643 C CA . VAL A 1 86 ? -27.964 16.105 -13.157 1.00 21.69 345 VAL A CA 1
ATOM 644 C C . VAL A 1 86 ? -29.473 15.947 -13.159 1.00 20.80 345 VAL A C 1
ATOM 645 O O . VAL A 1 86 ? -30.110 16.036 -12.105 1.00 20.01 345 VAL A O 1
ATOM 649 N N . PHE A 1 87 ? -30.041 15.688 -14.338 1.00 19.28 346 PHE A N 1
ATOM 650 C CA . PHE A 1 87 ? -31.481 15.575 -14.509 1.00 18.68 346 PHE A CA 1
ATOM 651 C C . PHE A 1 87 ? -31.838 14.248 -15.155 1.00 21.69 346 PHE A C 1
ATOM 652 O O . PHE A 1 87 ? -31.082 13.681 -15.925 1.00 20.25 346 PHE A O 1
ATOM 660 N N . ALA A 1 88 ? -33.029 13.761 -14.853 1.00 20.29 347 ALA A N 1
ATOM 661 C CA . ALA A 1 88 ? -33.565 12.553 -15.477 1.00 18.71 347 ALA A CA 1
ATOM 662 C C . ALA A 1 88 ? -34.938 12.895 -16.009 1.00 21.42 347 ALA A C 1
ATOM 663 O O . ALA A 1 88 ? -35.751 13.480 -15.284 1.00 22.35 347 ALA A O 1
ATOM 665 N N . GLU A 1 89 ? -35.173 12.612 -17.280 1.00 20.48 348 GLU A N 1
ATOM 666 C CA . GLU A 1 89 ? -36.452 12.886 -17.925 1.00 18.95 348 GLU A CA 1
ATOM 667 C C . GLU A 1 89 ? -37.056 11.572 -18.399 1.00 20.66 348 GLU A C 1
ATOM 668 O O . GLU A 1 89 ? -36.377 10.768 -19.072 1.00 21.52 348 GLU A O 1
ATOM 674 N N . CYS A 1 90 ? -38.296 11.308 -18.011 1.00 19.39 349 CYS A N 1
ATOM 675 C CA . CYS A 1 90 ? -38.950 10.037 -18.368 1.00 19.90 349 CYS A CA 1
ATOM 676 C C . CYS A 1 90 ? -39.526 10.158 -19.775 1.00 21.53 349 CYS A C 1
ATOM 677 O O . CYS A 1 90 ? -40.511 10.864 -19.995 1.00 22.65 349 CYS A O 1
ATOM 680 N N . LEU A 1 91 ? -38.838 9.548 -20.746 1.00 21.00 350 LEU A N 1
ATOM 681 C CA . LEU A 1 91 ? -39.321 9.507 -22.126 1.00 21.68 350 LEU A CA 1
ATOM 682 C C . LEU A 1 91 ? -40.213 8.313 -22.399 1.00 21.48 350 LEU A C 1
ATOM 683 O O . LEU A 1 91 ? -41.036 8.370 -23.331 1.00 24.21 350 LEU A O 1
ATOM 688 N N . SER A 1 92 ? -40.070 7.242 -21.612 1.00 21.63 351 SER A N 1
ATOM 689 C CA . SER A 1 92 ? -40.912 6.046 -21.681 1.00 19.86 351 SER A CA 1
ATOM 690 C C . SER A 1 92 ? -42.388 6.387 -21.453 1.00 21.28 351 SER A C 1
ATOM 691 O O . SER A 1 92 ? -42.734 7.338 -20.734 1.00 22.77 351 SER A O 1
ATOM 694 N N . ASP A 1 93 ? -43.263 5.566 -22.018 1.00 21.80 352 ASP A N 1
ATOM 695 C CA . ASP A 1 93 ? -44.695 5.654 -21.695 1.00 21.07 352 ASP A CA 1
ATOM 696 C C . ASP A 1 93 ? -45.007 5.116 -20.298 1.00 21.82 352 ASP A C 1
ATOM 697 O O . ASP A 1 93 ? -46.125 5.274 -19.820 1.00 23.77 352 ASP A O 1
ATOM 702 N N . SER A 1 94 ? -44.069 4.406 -19.658 1.00 21.27 353 SER A N 1
ATOM 703 C CA . SER A 1 94 ? -44.176 3.938 -18.283 1.00 21.25 353 SER A CA 1
ATOM 704 C C . SER A 1 94 ? -43.294 4.801 -17.402 1.00 20.50 353 SER A C 1
ATOM 705 O O . SER A 1 94 ? -42.244 5.281 -17.838 1.00 20.69 353 SER A O 1
ATOM 708 N N . ALA A 1 95 ? -43.722 5.005 -16.159 1.00 20.24 354 ALA A N 1
ATOM 709 C CA . ALA A 1 95 ? -42.937 5.777 -15.207 1.00 19.35 354 ALA A CA 1
ATOM 710 C C . ALA A 1 95 ? -41.588 5.108 -14.922 1.00 19.38 354 ALA A C 1
ATOM 711 O O . ALA A 1 95 ? -41.386 3.890 -15.146 1.00 19.43 354 ALA A O 1
ATOM 713 N N . ILE A 1 96 ? -40.691 5.923 -14.388 1.00 19.65 355 ILE A N 1
ATOM 714 C CA . ILE A 1 96 ? -39.442 5.454 -13.800 1.00 20.09 355 ILE A CA 1
ATOM 715 C C . ILE A 1 96 ? -39.419 5.875 -12.334 1.00 21.86 355 ILE A C 1
ATOM 716 O O . ILE A 1 96 ? -40.124 6.809 -11.942 1.00 22.69 355 ILE A O 1
ATOM 721 N N . PHE A 1 97 ? -38.683 5.132 -11.512 1.00 18.29 356 PHE A N 1
ATOM 722 C CA . PHE A 1 97 ? -38.669 5.311 -10.058 1.00 17.25 356 PHE A CA 1
ATOM 723 C C . PHE A 1 97 ? -37.224 5.510 -9.635 1.00 17.88 356 PHE A C 1
ATOM 724 O O . PHE A 1 97 ? -36.389 4.643 -9.882 1.00 18.01 356 PHE A O 1
ATOM 732 N N . VAL A 1 98 ? -36.921 6.633 -8.984 1.00 17.03 357 VAL A N 1
ATOM 733 C CA . VAL A 1 98 ? -35.546 7.050 -8.717 1.00 17.69 357 VAL A CA 1
ATOM 734 C C . VAL A 1 98 ? -35.296 7.078 -7.217 1.00 18.04 357 VAL A C 1
ATOM 735 O O . VAL A 1 98 ? -36.042 7.713 -6.466 1.00 19.20 357 VAL A O 1
ATOM 739 N N . GLN A 1 99 ? -34.206 6.427 -6.786 1.00 18.07 358 GLN A N 1
ATOM 740 C CA . GLN A 1 99 ? -33.709 6.542 -5.414 1.00 17.20 358 GLN A CA 1
ATOM 741 C C . GLN A 1 99 ? -32.413 7.312 -5.506 1.00 18.04 358 GLN A C 1
ATOM 742 O O . GLN A 1 99 ? -31.355 6.723 -5.795 1.00 18.82 358 GLN A O 1
ATOM 748 N N . SER A 1 100 ? -32.516 8.628 -5.291 1.00 18.77 359 SER A N 1
ATOM 749 C CA . SER A 1 100 ? -31.363 9.528 -5.266 1.00 18.74 359 SER A CA 1
ATOM 750 C C . SER A 1 100 ? -31.168 10.013 -3.845 1.00 17.49 359 SER A C 1
ATOM 751 O O . SER A 1 100 ? -31.933 10.856 -3.368 1.00 18.28 359 SER A O 1
ATOM 754 N N . PRO A 1 101 ? -30.124 9.568 -3.157 1.00 18.01 360 PRO A N 1
ATOM 755 C CA . PRO A 1 101 ? -29.849 10.062 -1.804 1.00 18.69 360 PRO A CA 1
ATOM 756 C C . PRO A 1 101 ? -29.645 11.574 -1.773 1.00 20.10 360 PRO A C 1
ATOM 757 O O . PRO A 1 101 ? -29.960 12.222 -0.775 1.00 19.95 360 PRO A O 1
ATOM 761 N N . ASN A 1 102 ? -29.126 12.159 -2.851 1.00 18.84 361 ASN A N 1
ATOM 762 C CA . ASN A 1 102 ? -28.957 13.610 -2.904 1.00 19.54 361 ASN A CA 1
ATOM 763 C C . ASN A 1 102 ? -30.319 14.315 -2.929 1.00 18.27 361 ASN A C 1
ATOM 764 O O . ASN A 1 102 ? -30.514 15.306 -2.221 1.00 20.65 361 ASN A O 1
ATOM 769 N N . CYS A 1 103 ? -31.278 13.812 -3.722 1.00 20.09 362 CYS A N 1
ATOM 770 C CA . CYS A 1 103 ? -32.629 14.373 -3.669 1.00 19.40 362 CYS A CA 1
ATOM 771 C C . CYS A 1 103 ? -33.236 14.193 -2.291 1.00 20.80 362 CYS A C 1
ATOM 772 O O . CYS A 1 103 ? -33.881 15.096 -1.741 1.00 20.20 362 CYS A O 1
ATOM 775 N N . ASN A 1 104 ? -33.074 13.000 -1.732 1.00 19.35 363 ASN A N 1
ATOM 776 C CA . ASN A 1 104 ? -33.693 12.719 -0.443 1.00 19.87 363 ASN A CA 1
ATOM 777 C C . ASN A 1 104 ? -33.169 13.649 0.631 1.00 22.00 363 ASN A C 1
ATOM 778 O O . ASN A 1 104 ? -33.948 14.194 1.433 1.00 22.48 363 ASN A O 1
ATOM 783 N N . GLN A 1 105 ? -31.872 13.932 0.613 1.00 22.78 364 GLN A N 1
ATOM 784 C CA . GLN A 1 105 ? -31.303 14.925 1.527 1.00 21.22 364 GLN A CA 1
ATOM 785 C C . GLN A 1 105 ? -31.849 16.322 1.255 1.00 22.53 364 GLN A C 1
ATOM 786 O O . GLN A 1 105 ? -32.225 17.048 2.195 1.00 24.89 364 GLN A O 1
ATOM 792 N N . ARG A 1 106 ? -31.958 16.693 -0.025 1.00 21.30 365 ARG A N 1
ATOM 793 C CA . ARG A 1 106 ? -32.394 18.038 -0.396 1.00 20.74 365 ARG A CA 1
ATOM 794 C C . ARG A 1 106 ? -33.782 18.367 0.148 1.00 23.41 365 ARG A C 1
ATOM 795 O O . ARG A 1 106 ? -34.048 19.514 0.551 1.00 26.83 365 ARG A O 1
ATOM 803 N N . TYR A 1 107 ? -34.686 17.403 0.073 1.00 22.19 366 TYR A N 1
ATOM 804 C CA . TYR A 1 107 ? -36.095 17.645 0.352 1.00 22.89 366 TYR A CA 1
ATOM 805 C C . TYR A 1 107 ? -36.487 17.175 1.731 1.00 26.37 366 TYR A C 1
ATOM 806 O O . TYR A 1 107 ? -37.680 17.266 2.088 1.00 28.36 366 TYR A O 1
ATOM 815 N N . GLY A 1 108 ? -35.547 16.692 2.523 1.00 24.42 367 GLY A N 1
ATOM 816 C CA . GLY A 1 108 ? -35.799 16.235 3.879 1.00 25.74 367 GLY A CA 1
ATOM 817 C C . GLY A 1 108 ? -36.601 14.950 3.912 1.00 28.88 367 GLY A C 1
ATOM 818 O O . GLY A 1 108 ? -37.498 14.806 4.753 1.00 33.34 367 GLY A O 1
ATOM 819 N N . TRP A 1 109 ? -36.322 14.037 2.990 1.00 24.66 368 TRP A N 1
ATOM 820 C CA . TRP A 1 109 ? -37.053 12.776 2.884 1.00 21.67 368 TRP A CA 1
ATOM 821 C C . TRP A 1 109 ? -36.231 11.680 3.534 1.00 24.03 368 TRP A C 1
ATOM 822 O O . TRP A 1 109 ? -34.995 11.800 3.657 1.00 27.22 368 TRP A O 1
ATOM 833 N N . HIS A 1 110 ? -36.899 10.585 3.885 1.00 24.62 369 HIS A N 1
ATOM 834 C CA . HIS A 1 110 ? -36.186 9.409 4.369 1.00 28.32 369 HIS A CA 1
ATOM 835 C C . HIS A 1 110 ? -35.102 9.017 3.365 1.00 25.22 369 HIS A C 1
ATOM 836 O O . HIS A 1 110 ? -35.330 9.080 2.145 1.00 22.52 369 HIS A O 1
ATOM 843 N N . PRO A 1 111 ? -33.905 8.619 3.820 1.00 27.09 370 PRO A N 1
ATOM 844 C CA . PRO A 1 111 ? -32.814 8.331 2.858 1.00 27.47 370 PRO A CA 1
ATOM 845 C C . PRO A 1 111 ? -33.134 7.263 1.819 1.00 23.92 370 PRO A C 1
ATOM 846 O O . PRO A 1 111 ? -32.509 7.277 0.746 1.00 25.93 370 PRO A O 1
ATOM 850 N N . ALA A 1 112 ? -34.051 6.330 2.098 1.00 24.42 371 ALA A N 1
ATOM 851 C CA . ALA A 1 112 ? -34.384 5.274 1.157 1.00 24.42 371 ALA A CA 1
ATOM 852 C C . ALA A 1 112 ? -35.555 5.639 0.247 1.00 23.18 371 ALA A C 1
ATOM 853 O O . ALA A 1 112 ? -36.016 4.789 -0.523 1.00 24.49 371 ALA A O 1
ATOM 855 N N . THR A 1 113 ? -36.028 6.903 0.297 1.00 21.62 372 THR A N 1
ATOM 856 C CA . THR A 1 113 ? -37.182 7.311 -0.496 1.00 21.85 372 THR A CA 1
ATOM 857 C C . THR A 1 113 ? -36.967 7.057 -1.986 1.00 19.22 372 THR A C 1
ATOM 858 O O . THR A 1 113 ? -35.875 7.292 -2.530 1.00 20.30 372 THR A O 1
ATOM 862 N N . VAL A 1 114 ? -38.006 6.513 -2.614 1.00 20.62 373 VAL A N 1
ATOM 863 C CA . VAL A 1 114 ? -38.080 6.278 -4.055 1.00 21.78 373 VAL A CA 1
ATOM 864 C C . VAL A 1 114 ? -39.105 7.249 -4.633 1.00 21.99 373 VAL A C 1
ATOM 865 O O . VAL A 1 114 ? -40.279 7.240 -4.222 1.00 22.56 373 VAL A O 1
ATOM 869 N N . CYS A 1 115 ? -38.673 8.107 -5.574 1.00 20.46 374 CYS A N 1
ATOM 870 C CA . CYS A 1 115 ? -39.516 9.172 -6.138 1.00 20.53 374 CYS A CA 1
ATOM 871 C C . CYS A 1 115 ? -39.907 8.787 -7.562 1.00 19.38 374 CYS A C 1
ATOM 872 O O . CYS A 1 115 ? -39.024 8.475 -8.392 1.00 21.10 374 CYS A O 1
ATOM 875 N N . LYS A 1 116 ? -41.191 8.761 -7.844 1.00 20.39 375 LYS A N 1
ATOM 876 C CA . LYS A 1 116 ? -41.653 8.498 -9.199 1.00 20.44 375 LYS A CA 1
ATOM 877 C C . LYS A 1 116 ? -41.361 9.691 -10.118 1.00 19.65 375 LYS A C 1
ATOM 878 O O . LYS A 1 116 ? -41.582 10.861 -9.747 1.00 21.22 375 LYS A O 1
ATOM 884 N N . ILE A 1 117 ? -40.886 9.397 -11.334 1.00 20.41 376 ILE A N 1
ATOM 885 C CA . ILE A 1 117 ? -40.901 10.366 -12.430 1.00 19.95 376 ILE A CA 1
ATOM 886 C C . ILE A 1 117 ? -41.915 9.896 -13.458 1.00 20.38 376 ILE A C 1
ATOM 887 O O . ILE A 1 117 ? -41.627 8.938 -14.193 1.00 20.92 376 ILE A O 1
ATOM 892 N N . PRO A 1 118 ? -43.102 10.496 -13.538 1.00 21.58 377 PRO A N 1
ATOM 893 C CA . PRO A 1 118 ? -44.079 10.045 -14.504 1.00 20.99 377 PRO A CA 1
ATOM 894 C C . PRO A 1 118 ? -43.638 10.352 -15.924 1.00 23.65 377 PRO A C 1
ATOM 895 O O . PRO A 1 118 ? -42.789 11.240 -16.150 1.00 22.41 377 PRO A O 1
ATOM 899 N N . PRO A 1 119 ? -44.258 9.699 -16.905 1.00 22.29 378 PRO A N 1
ATOM 900 C CA . PRO A 1 119 ? -43.956 9.981 -18.317 1.00 21.39 378 PRO A CA 1
ATOM 901 C C . PRO A 1 119 ? -44.073 11.460 -18.637 1.00 25.80 378 PRO A C 1
ATOM 902 O O . PRO A 1 119 ? -45.027 12.125 -18.232 1.00 27.33 378 PRO A O 1
ATOM 906 N N . GLY A 1 120 ? -43.051 11.969 -19.323 1.00 26.40 379 GLY A N 1
ATOM 907 C CA . GLY A 1 120 ? -42.985 13.358 -19.734 1.00 26.10 379 GLY A CA 1
ATOM 908 C C . GLY A 1 120 ? -42.421 14.282 -18.685 1.00 28.62 379 GLY A C 1
ATOM 909 O O . GLY A 1 120 ? -42.297 15.489 -18.947 1.00 35.70 379 GLY A O 1
ATOM 910 N N . CYS A 1 121 ? -42.124 13.787 -17.499 1.00 21.79 380 CYS A N 1
ATOM 911 C CA . CYS A 1 121 ? -41.695 14.678 -16.419 1.00 22.97 380 CYS A CA 1
ATOM 912 C C . CYS A 1 121 ? -40.187 14.577 -16.240 1.00 19.43 380 CYS A C 1
ATOM 913 O O . CYS A 1 121 ? -39.539 13.677 -16.780 1.00 20.26 380 CYS A O 1
ATOM 916 N N . ASN A 1 122 ? -39.635 15.474 -15.430 1.00 20.87 381 ASN A N 1
ATOM 917 C CA . ASN A 1 122 ? -38.210 15.432 -15.153 1.00 22.16 381 ASN A CA 1
ATOM 918 C C . ASN A 1 122 ? -37.916 15.849 -13.720 1.00 23.57 381 ASN A C 1
ATOM 919 O O . ASN A 1 122 ? -38.645 16.641 -13.110 1.00 23.92 381 ASN A O 1
ATOM 924 N N . LEU A 1 123 ? -36.854 15.255 -13.186 1.00 22.08 382 LEU A N 1
ATOM 925 C CA . LEU A 1 123 ? -36.395 15.516 -11.831 1.00 21.32 382 LEU A CA 1
ATOM 926 C C . LEU A 1 123 ? -34.925 15.857 -11.855 1.00 20.65 382 LEU A C 1
ATOM 927 O O . LEU A 1 123 ? -34.132 15.181 -12.517 1.00 20.44 382 LEU A O 1
ATOM 932 N N . LYS A 1 124 ? -34.546 16.874 -11.090 1.00 21.21 383 LYS A N 1
ATOM 933 C CA . LYS A 1 124 ? -33.141 17.139 -10.775 1.00 19.45 383 LYS A CA 1
ATOM 934 C C . LYS A 1 124 ? -32.657 16.089 -9.780 1.00 18.77 383 LYS A C 1
ATOM 935 O O . LYS A 1 124 ? -32.903 16.175 -8.578 1.00 21.79 383 LYS A O 1
ATOM 941 N N . ILE A 1 125 ? -31.972 15.071 -10.283 1.00 18.14 384 ILE A N 1
ATOM 942 C CA . ILE A 1 125 ? -31.534 13.960 -9.430 1.00 18.90 384 ILE A CA 1
ATOM 943 C C . ILE A 1 125 ? -30.233 14.222 -8.698 1.00 20.48 384 ILE A C 1
ATOM 944 O O . ILE A 1 125 ? -29.896 13.492 -7.760 1.00 19.74 384 ILE A O 1
ATOM 949 N N . PHE A 1 126 ? -29.523 15.302 -9.030 1.00 19.62 385 PHE A N 1
ATOM 950 C CA . PHE A 1 126 ? -28.296 15.581 -8.296 1.00 18.28 385 PHE A CA 1
ATOM 951 C C . PHE A 1 126 ? -27.904 17.042 -8.449 1.00 20.75 385 PHE A C 1
ATOM 952 O O . PHE A 1 126 ? -28.068 17.633 -9.528 1.00 22.18 385 PHE A O 1
ATOM 960 N N . ASN A 1 127 ? -27.427 17.644 -7.353 1.00 19.14 386 ASN A N 1
ATOM 961 C CA . ASN A 1 127 ? -26.890 18.998 -7.376 1.00 19.08 386 ASN A CA 1
ATOM 962 C C . ASN A 1 127 ? -25.503 18.941 -6.738 1.00 21.67 386 ASN A C 1
ATOM 963 O O . ASN A 1 127 ? -25.352 18.515 -5.579 1.00 20.06 386 ASN A O 1
ATOM 968 N N . ASN A 1 128 ? -24.508 19.348 -7.508 1.00 21.44 387 ASN A N 1
ATOM 969 C CA . ASN A 1 128 ? -23.114 19.228 -7.048 1.00 23.43 387 ASN A CA 1
ATOM 970 C C . ASN A 1 128 ? -22.833 20.098 -5.832 1.00 26.01 387 ASN A C 1
ATOM 971 O O . ASN A 1 128 ? -22.055 19.694 -4.947 1.00 24.31 387 ASN A O 1
ATOM 976 N N . GLN A 1 129 ? -23.374 21.331 -5.807 1.00 22.58 388 GLN A N 1
ATOM 977 C CA . GLN A 1 129 ? -23.120 22.223 -4.685 1.00 21.55 388 GLN A CA 1
ATOM 978 C C . GLN A 1 129 ? -23.678 21.646 -3.394 1.00 24.81 388 GLN A C 1
ATOM 979 O O . GLN A 1 129 ? -23.067 21.774 -2.332 1.00 23.42 388 GLN A O 1
ATOM 985 N N . GLU A 1 130 ? -24.890 21.068 -3.450 1.00 23.65 389 GLU A N 1
ATOM 986 C CA . GLU A 1 130 ? -25.468 20.491 -2.234 1.00 23.54 389 GLU A CA 1
ATOM 987 C C . GLU A 1 130 ? -24.608 19.331 -1.745 1.00 20.66 389 GLU A C 1
ATOM 988 O O . GLU A 1 130 ? -24.393 19.161 -0.539 1.00 21.73 389 GLU A O 1
ATOM 994 N N . PHE A 1 131 ? -24.122 18.523 -2.667 1.00 18.51 390 PHE A N 1
ATOM 995 C CA . PHE A 1 131 ? -23.202 17.450 -2.281 1.00 18.50 390 PHE A CA 1
ATOM 996 C C . PHE A 1 131 ? -21.940 18.018 -1.636 1.00 19.20 390 PHE A C 1
ATOM 997 O O . PHE A 1 131 ? -21.514 17.554 -0.575 1.00 18.81 390 PHE A O 1
ATOM 1005 N N . ALA A 1 132 ? -21.346 19.034 -2.259 1.00 17.70 391 ALA A N 1
ATOM 1006 C CA . ALA A 1 132 ? -20.129 19.602 -1.683 1.00 19.39 391 ALA A CA 1
ATOM 1007 C C . ALA A 1 132 ? -20.398 20.191 -0.294 1.00 20.57 391 ALA A C 1
ATOM 1008 O O . ALA A 1 132 ? -19.542 20.089 0.589 1.00 20.13 391 ALA A O 1
ATOM 1010 N N . ALA A 1 133 ? -21.561 20.809 -0.092 1.00 19.84 392 ALA A N 1
ATOM 1011 C CA . ALA A 1 133 ? -21.909 21.315 1.233 1.00 20.39 392 ALA A CA 1
ATOM 1012 C C . ALA A 1 133 ? -22.055 20.188 2.250 1.00 20.44 392 ALA A C 1
ATOM 1013 O O . ALA A 1 133 ? -21.580 20.313 3.385 1.00 22.89 392 ALA A O 1
ATOM 1015 N N . LEU A 1 134 ? -22.686 19.076 1.862 1.00 21.18 393 LEU A N 1
ATOM 1016 C CA . LEU A 1 134 ? -22.812 17.970 2.804 1.00 21.32 393 LEU A CA 1
ATOM 1017 C C . LEU A 1 134 ? -21.455 17.338 3.093 1.00 19.47 393 LEU A C 1
ATOM 1018 O O . LEU A 1 134 ? -21.207 16.901 4.213 1.00 20.56 393 LEU A O 1
ATOM 1023 N N . LEU A 1 135 ? -20.615 17.234 2.080 1.00 19.00 394 LEU A N 1
ATOM 1024 C CA . LEU A 1 135 ? -19.265 16.701 2.254 1.00 18.80 394 LEU A CA 1
ATOM 1025 C C . LEU A 1 135 ? -18.493 17.524 3.293 1.00 19.92 394 LEU A C 1
ATOM 1026 O O . LEU A 1 135 ? -17.889 16.967 4.216 1.00 19.16 394 LEU A O 1
ATOM 1031 N N . ALA A 1 136 ? -18.558 18.859 3.195 1.00 19.43 395 ALA A N 1
ATOM 1032 C CA . ALA A 1 136 ? -17.857 19.690 4.172 1.00 19.65 395 ALA A CA 1
ATOM 1033 C C . ALA A 1 136 ? -18.450 19.534 5.564 1.00 23.11 395 ALA A C 1
ATOM 1034 O O . ALA A 1 136 ? -17.715 19.465 6.555 1.00 23.25 395 ALA A O 1
ATOM 1036 N N . GLN A 1 137 ? -19.786 19.461 5.674 1.00 22.37 396 GLN A N 1
ATOM 1037 C CA . GLN A 1 137 ? -20.376 19.276 6.995 1.00 24.98 396 GLN A CA 1
ATOM 1038 C C . GLN A 1 137 ? -20.021 17.913 7.584 1.00 23.61 396 GLN A C 1
ATOM 1039 O O . GLN A 1 137 ? -19.789 17.802 8.797 1.00 27.52 396 GLN A O 1
ATOM 1045 N N . SER A 1 138 ? -19.899 16.893 6.739 1.00 20.82 397 SER A N 1
ATOM 1046 C CA . SER A 1 138 ? -19.634 15.529 7.211 1.00 21.75 397 SER A CA 1
ATOM 1047 C C . SER A 1 138 ? -18.230 15.410 7.796 1.00 22.72 397 SER A C 1
ATOM 1048 O O . SER A 1 138 ? -18.001 14.565 8.672 1.00 23.14 397 SER A O 1
ATOM 1051 N N . VAL A 1 139 ? -17.277 16.232 7.338 1.00 21.06 398 VAL A N 1
ATOM 1052 C CA . VAL A 1 139 ? -15.936 16.162 7.909 1.00 20.94 398 VAL A CA 1
ATOM 1053 C C . VAL A 1 139 ? -15.992 16.312 9.420 1.00 23.57 398 VAL A C 1
ATOM 1054 O O . VAL A 1 139 ? -15.243 15.646 10.151 1.00 23.92 398 VAL A O 1
ATOM 1058 N N . ASN A 1 140 ? -16.838 17.232 9.916 1.00 23.89 399 ASN A N 1
ATOM 1059 C CA . ASN A 1 140 ? -16.868 17.501 11.337 1.00 24.69 399 ASN A CA 1
ATOM 1060 C C . ASN A 1 140 ? -17.476 16.352 12.130 1.00 25.94 399 ASN A C 1
ATOM 1061 O O . ASN A 1 140 ? -17.329 16.325 13.357 1.00 29.93 399 ASN A O 1
ATOM 1066 N N . GLN A 1 141 ? -18.141 15.430 11.466 1.00 26.18 400 GLN A N 1
ATOM 1067 C CA . GLN A 1 141 ? -18.797 14.288 12.086 1.00 27.68 400 GLN A CA 1
ATOM 1068 C C . GLN A 1 141 ? -17.945 13.024 12.107 1.00 28.91 400 GLN A C 1
ATOM 1069 O O . GLN A 1 141 ? -18.342 12.052 12.758 1.00 32.10 400 GLN A O 1
ATOM 1075 N N . GLY A 1 142 ? -16.821 12.984 11.403 1.00 24.68 401 GLY A N 1
ATOM 1076 C CA . GLY A 1 142 ? -15.854 11.918 11.565 1.00 25.44 401 GLY A CA 1
ATOM 1077 C C . GLY A 1 142 ? -15.773 11.003 10.351 1.00 23.00 401 GLY A C 1
ATOM 1078 O O . GLY A 1 142 ? -16.527 11.124 9.387 1.00 21.34 401 GLY A O 1
ATOM 1079 N N . PHE A 1 143 ? -14.831 10.048 10.454 1.00 22.89 402 PHE A N 1
ATOM 1080 C CA . PHE A 1 143 ? -14.537 9.120 9.363 1.00 21.70 402 PHE A CA 1
ATOM 1081 C C . PHE A 1 143 ? -15.790 8.486 8.808 1.00 22.15 402 PHE A C 1
ATOM 1082 O O . PHE A 1 143 ? -15.988 8.451 7.594 1.00 21.36 402 PHE A O 1
ATOM 1090 N N . GLU A 1 144 ? -16.628 7.893 9.678 1.00 23.47 403 GLU A N 1
ATOM 1091 C CA . GLU A 1 144 ? -17.740 7.109 9.189 1.00 26.65 403 GLU A CA 1
ATOM 1092 C C . GLU A 1 144 ? -18.742 7.969 8.429 1.00 22.16 403 GLU A C 1
ATOM 1093 O O . GLU A 1 144 ? -19.307 7.536 7.421 1.00 24.36 403 GLU A O 1
ATOM 1099 N N . ALA A 1 145 ? -18.970 9.206 8.906 1.00 21.71 404 ALA A N 1
ATOM 1100 C CA . ALA A 1 145 ? -19.900 10.094 8.218 1.00 24.63 404 ALA A CA 1
ATOM 1101 C C . ALA A 1 145 ? -19.417 10.424 6.801 1.00 23.16 404 ALA A C 1
ATOM 1102 O O . ALA A 1 145 ? -20.231 10.452 5.866 1.00 25.33 404 ALA A O 1
ATOM 1104 N N . VAL A 1 146 ? -18.104 10.647 6.618 1.00 20.38 405 VAL A N 1
ATOM 1105 C CA . VAL A 1 146 ? -17.595 10.895 5.276 1.00 19.11 405 VAL A CA 1
ATOM 1106 C C . VAL A 1 146 ? -17.611 9.615 4.445 1.00 19.64 405 VAL A C 1
ATOM 1107 O O . VAL A 1 146 ? -18.018 9.627 3.269 1.00 20.76 405 VAL A O 1
ATOM 1111 N N . TYR A 1 147 ? -17.153 8.487 5.025 1.00 19.73 406 TYR A N 1
ATOM 1112 C CA . TYR A 1 147 ? -17.166 7.245 4.276 1.00 20.75 406 TYR A CA 1
ATOM 1113 C C . TYR A 1 147 ? -18.568 6.921 3.712 1.00 21.52 406 TYR A C 1
ATOM 1114 O O . TYR A 1 147 ? -18.702 6.422 2.571 1.00 23.65 406 TYR A O 1
ATOM 1123 N N . GLN A 1 148 ? -19.628 7.131 4.517 1.00 21.42 407 GLN A N 1
ATOM 1124 C CA . GLN A 1 148 ? -20.989 6.843 4.084 1.00 24.66 407 GLN A CA 1
ATOM 1125 C C . GLN A 1 148 ? -21.431 7.669 2.888 1.00 23.43 407 GLN A C 1
ATOM 1126 O O . GLN A 1 148 ? -22.408 7.287 2.220 1.00 23.99 407 GLN A O 1
ATOM 1132 N N . LEU A 1 149 ? -20.731 8.767 2.576 1.00 21.48 408 LEU A N 1
ATOM 1133 C CA . LEU A 1 149 ? -21.119 9.592 1.434 1.00 22.13 408 LEU A CA 1
ATOM 1134 C C . LEU A 1 149 ? -20.874 8.908 0.105 1.00 19.95 408 LEU A C 1
ATOM 1135 O O . LEU A 1 149 ? -21.379 9.404 -0.933 1.00 21.61 408 LEU A O 1
ATOM 1140 N N A THR A 1 150 ? -20.161 7.781 0.087 0.41 21.21 409 THR A N 1
ATOM 1141 N N B THR A 1 150 ? -20.144 7.781 0.083 0.59 20.95 409 THR A N 1
ATOM 1142 C CA A THR A 1 150 ? -20.084 7.030 -1.155 0.41 22.89 409 THR A CA 1
ATOM 1143 C CA B THR A 1 150 ? -20.100 6.989 -1.140 0.59 22.53 409 THR A CA 1
ATOM 1144 C C A THR A 1 150 ? -21.482 6.695 -1.693 0.41 23.24 409 THR A C 1
ATOM 1145 C C B THR A 1 150 ? -21.511 6.758 -1.689 0.59 22.71 409 THR A C 1
ATOM 1146 O O A THR A 1 150 ? -21.687 6.682 -2.916 0.41 25.23 409 THR A O 1
ATOM 1147 O O B THR A 1 150 ? -21.753 6.875 -2.900 0.59 24.54 409 THR A O 1
ATOM 1154 N N . ARG A 1 151 ? -22.458 6.475 -0.800 1.00 23.68 410 ARG A N 1
ATOM 1155 C CA . ARG A 1 151 ? -23.830 6.185 -1.238 1.00 25.53 410 ARG A CA 1
ATOM 1156 C C . ARG A 1 151 ? -24.456 7.376 -1.939 1.00 24.54 410 ARG A C 1
ATOM 1157 O O . ARG A 1 151 ? -25.332 7.207 -2.794 1.00 26.07 410 ARG A O 1
ATOM 1165 N N . MET A 1 152 ? -24.039 8.610 -1.603 1.00 20.83 411 MET A N 1
ATOM 1166 C CA . MET A 1 152 ? -24.596 9.791 -2.248 1.00 21.10 411 MET A CA 1
ATOM 1167 C C . MET A 1 152 ? -24.180 9.901 -3.688 1.00 23.01 411 MET A C 1
ATOM 1168 O O . MET A 1 152 ? -24.822 10.599 -4.460 1.00 24.59 411 MET A O 1
ATOM 1173 N N . CYS A 1 153 ? -23.094 9.252 -4.075 1.00 18.94 412 CYS A N 1
ATOM 1174 C CA . CYS A 1 153 ? -22.624 9.340 -5.439 1.00 20.00 412 CYS A CA 1
ATOM 1175 C C . CYS A 1 153 ? -23.238 8.288 -6.362 1.00 20.32 412 CYS A C 1
ATOM 1176 O O . CYS A 1 153 ? -22.862 8.242 -7.538 1.00 21.58 412 CYS A O 1
ATOM 1179 N N . THR A 1 154 ? -24.198 7.487 -5.862 1.00 20.75 413 THR A N 1
ATOM 1180 C CA . THR A 1 154 ? -24.887 6.468 -6.643 1.00 20.60 413 THR A CA 1
ATOM 1181 C C . THR A 1 154 ? -26.381 6.783 -6.643 1.00 21.99 413 THR A C 1
ATOM 1182 O O . THR A 1 154 ? -26.942 7.231 -5.627 1.00 26.30 413 THR A O 1
ATOM 1186 N N . ILE A 1 155 ? -27.016 6.626 -7.798 1.00 18.29 414 ILE A N 1
ATOM 1187 C CA . ILE A 1 155 ? -28.460 6.803 -7.911 1.00 17.30 414 ILE A CA 1
ATOM 1188 C C . ILE A 1 155 ? -29.003 5.540 -8.585 1.00 16.91 414 ILE A C 1
ATOM 1189 O O . ILE A 1 155 ? -28.418 5.081 -9.571 1.00 18.11 414 ILE A O 1
ATOM 1194 N N . ARG A 1 156 ? -30.049 4.947 -8.030 1.00 17.17 415 ARG A N 1
ATOM 1195 C CA . ARG A 1 156 ? -30.659 3.748 -8.619 1.00 18.28 415 ARG A CA 1
ATOM 1196 C C . ARG A 1 156 ? -32.013 4.095 -9.187 1.00 16.71 415 ARG A C 1
ATOM 1197 O O . ARG A 1 156 ? -32.745 4.915 -8.612 1.00 18.21 415 ARG A O 1
ATOM 1205 N N . MET A 1 157 ? -32.328 3.552 -10.354 1.00 16.68 416 MET A N 1
ATOM 1206 C CA . MET A 1 157 ? -33.611 3.860 -10.997 1.00 17.15 416 MET A CA 1
ATOM 1207 C C . MET A 1 157 ? -34.215 2.579 -11.542 1.00 16.69 416 MET A C 1
ATOM 1208 O O . MET A 1 157 ? -33.494 1.801 -12.168 1.00 17.24 416 MET A O 1
ATOM 1213 N N . SER A 1 158 ? -35.500 2.351 -11.306 1.00 16.87 417 SER A N 1
ATOM 1214 C CA . SER A 1 158 ? -36.217 1.211 -11.848 1.00 16.62 417 SER A CA 1
ATOM 1215 C C . SER A 1 158 ? -37.174 1.671 -12.936 1.00 17.03 417 SER A C 1
ATOM 1216 O O . SER A 1 158 ? -37.916 2.635 -12.738 1.00 18.57 417 SER A O 1
ATOM 1219 N N . PHE A 1 159 ? -37.192 0.973 -14.065 1.00 16.73 418 PHE A N 1
ATOM 1220 C CA . PHE A 1 159 ? -38.176 1.245 -15.112 1.00 17.25 418 PHE A CA 1
ATOM 1221 C C . PHE A 1 159 ? -39.446 0.491 -14.815 1.00 19.56 418 PHE A C 1
ATOM 1222 O O . PHE A 1 159 ? -39.397 -0.716 -14.522 1.00 17.82 418 PHE A O 1
ATOM 1230 N N . VAL A 1 160 ? -40.579 1.171 -14.949 1.00 17.18 419 VAL A N 1
ATOM 1231 C CA . VAL A 1 160 ? -41.927 0.562 -14.981 1.00 18.43 419 VAL A CA 1
ATOM 1232 C C . VAL A 1 160 ? -42.459 0.290 -13.578 1.00 19.79 419 VAL A C 1
ATOM 1233 O O . VAL A 1 160 ? -43.633 0.603 -13.276 1.00 22.66 419 VAL A O 1
ATOM 1237 N N . LYS A 1 161 ? -41.647 -0.313 -12.713 1.00 19.95 420 LYS A N 1
ATOM 1238 C CA . LYS A 1 161 ? -42.068 -0.809 -11.404 1.00 19.13 420 LYS A CA 1
ATOM 1239 C C . LYS A 1 161 ? -41.496 -0.013 -10.244 1.00 19.19 420 LYS A C 1
ATOM 1240 O O . LYS A 1 161 ? -40.280 0.225 -10.143 1.00 19.35 420 LYS A O 1
ATOM 1246 N N . GLY A 1 162 ? -42.367 0.361 -9.315 1.00 20.83 421 GLY A N 1
ATOM 1247 C CA . GLY A 1 162 ? -41.897 1.006 -8.118 1.00 20.28 421 GLY A CA 1
ATOM 1248 C C . GLY A 1 162 ? -41.421 0.002 -7.075 1.00 21.04 421 GLY A C 1
ATOM 1249 O O . GLY A 1 162 ? -41.714 -1.205 -7.110 1.00 22.92 421 GLY A O 1
ATOM 1250 N N . TRP A 1 163 ? -40.713 0.519 -6.089 1.00 20.42 422 TRP A N 1
ATOM 1251 C CA . TRP A 1 163 ? -40.397 -0.253 -4.899 1.00 20.86 422 TRP A CA 1
ATOM 1252 C C . TRP A 1 163 ? -40.374 0.667 -3.698 1.00 22.83 422 TRP A C 1
ATOM 1253 O O . TRP A 1 163 ? -40.292 1.887 -3.836 1.00 23.40 422 TRP A O 1
ATOM 1264 N N . GLY A 1 164 ? -40.399 0.065 -2.500 1.00 24.20 423 GLY A N 1
ATOM 1265 C CA . GLY A 1 164 ? -40.402 0.836 -1.261 1.00 26.38 423 GLY A CA 1
ATOM 1266 C C . GLY A 1 164 ? -41.805 1.216 -0.835 1.00 30.50 423 GLY A C 1
ATOM 1267 O O . GLY A 1 164 ? -42.783 0.938 -1.525 1.00 33.66 423 GLY A O 1
ATOM 1268 N N . ALA A 1 165 ? -41.890 1.931 0.293 1.00 32.18 424 ALA A N 1
ATOM 1269 C CA . ALA A 1 165 ? -43.162 2.329 0.879 1.00 34.78 424 ALA A CA 1
ATOM 1270 C C . ALA A 1 165 ? -44.284 1.315 0.678 1.00 40.49 424 ALA A C 1
ATOM 1271 O O . ALA A 1 165 ? -44.131 0.146 1.059 1.00 42.86 424 ALA A O 1
ATOM 1273 N N . GLU A 1 166 ? -45.390 1.735 0.062 1.00 36.80 425 GLU A N 1
ATOM 1274 C CA . GLU A 1 166 ? -46.571 0.903 -0.099 1.00 45.96 425 GLU A CA 1
ATOM 1275 C C . GLU A 1 166 ? -46.526 -0.037 -1.299 1.00 39.65 425 GLU A C 1
ATOM 1276 O O . GLU A 1 166 ? -47.474 -0.818 -1.467 1.00 44.00 425 GLU A O 1
ATOM 1282 N N . TYR A 1 167 ? -45.467 -0.013 -2.108 1.00 28.83 426 TYR A N 1
ATOM 1283 C CA . TYR A 1 167 ? -45.317 -0.966 -3.208 1.00 28.75 426 TYR A CA 1
ATOM 1284 C C . TYR A 1 167 ? -45.037 -2.347 -2.656 1.00 31.07 426 TYR A C 1
ATOM 1285 O O . TYR A 1 167 ? -44.527 -2.517 -1.547 1.00 31.09 426 TYR A O 1
ATOM 1294 N N . ARG A 1 168 ? -45.378 -3.352 -3.464 1.00 29.79 427 ARG A N 1
ATOM 1295 C CA . ARG A 1 168 ? -45.157 -4.710 -3.020 1.00 33.60 427 ARG A CA 1
ATOM 1296 C C . ARG A 1 168 ? -43.665 -5.012 -2.946 1.00 31.43 427 ARG A C 1
ATOM 1297 O O . ARG A 1 168 ? -43.201 -5.630 -1.982 1.00 34.93 427 ARG A O 1
ATOM 1305 N N . ARG A 1 169 ? -42.880 -4.541 -3.919 1.00 24.74 428 ARG A N 1
ATOM 1306 C CA . ARG A 1 169 ? -41.446 -4.760 -3.897 1.00 27.64 428 ARG A CA 1
ATOM 1307 C C . ARG A 1 169 ? -40.868 -3.830 -2.855 1.00 26.76 428 ARG A C 1
ATOM 1308 O O . ARG A 1 169 ? -41.226 -2.649 -2.824 1.00 27.29 428 ARG A O 1
ATOM 1316 N N . GLN A 1 170 ? -40.047 -4.366 -1.963 1.00 26.37 429 GLN A N 1
ATOM 1317 C CA . GLN A 1 170 ? -39.473 -3.580 -0.895 1.00 30.57 429 GLN A CA 1
ATOM 1318 C C . GLN A 1 170 ? -37.995 -3.269 -1.074 1.00 26.91 429 GLN A C 1
ATOM 1319 O O . GLN A 1 170 ? -37.453 -2.464 -0.307 1.00 34.05 429 GLN A O 1
ATOM 1325 N N . THR A 1 171 ? -37.354 -3.801 -2.099 1.00 24.57 430 THR A N 1
ATOM 1326 C CA . THR A 1 171 ? -35.936 -3.556 -2.346 1.00 26.71 430 THR A CA 1
ATOM 1327 C C . THR A 1 171 ? -35.727 -3.483 -3.850 1.00 22.00 430 THR A C 1
ATOM 1328 O O . THR A 1 171 ? -36.504 -4.037 -4.615 1.00 21.98 430 THR A O 1
ATOM 1332 N N . VAL A 1 172 ? -34.694 -2.732 -4.271 1.00 22.23 431 VAL A N 1
ATOM 1333 C CA . VAL A 1 172 ? -34.484 -2.541 -5.706 1.00 21.56 431 VAL A CA 1
ATOM 1334 C C . VAL A 1 172 ? -34.240 -3.879 -6.409 1.00 20.05 431 VAL A C 1
ATOM 1335 O O . VAL A 1 172 ? -34.535 -4.019 -7.591 1.00 19.75 431 VAL A O 1
ATOM 1339 N N . THR A 1 173 ? -33.629 -4.843 -5.724 1.00 21.47 432 THR A N 1
ATOM 1340 C CA . THR A 1 173 ? -33.331 -6.115 -6.372 1.00 20.58 432 THR A CA 1
ATOM 1341 C C . THR A 1 173 ? -34.570 -6.985 -6.590 1.00 21.65 432 THR A C 1
ATOM 1342 O O . THR A 1 173 ? -34.443 -8.095 -7.141 1.00 22.62 432 THR A O 1
ATOM 1346 N N . SER A 1 174 ? -35.769 -6.522 -6.193 1.00 20.08 433 SER A N 1
ATOM 1347 C CA . SER A 1 174 ? -37.028 -7.140 -6.550 1.00 18.98 433 SER A CA 1
ATOM 1348 C C . SER A 1 174 ? -37.661 -6.510 -7.784 1.00 19.02 433 SER A C 1
ATOM 1349 O O . SER A 1 174 ? -38.709 -6.999 -8.235 1.00 22.18 433 SER A O 1
ATOM 1352 N N . THR A 1 175 ? -36.989 -5.428 -8.355 1.00 17.97 434 THR A N 1
ATOM 1353 C CA . THR A 1 175 ? -37.547 -4.850 -9.568 1.00 18.27 434 THR A CA 1
ATOM 1354 C C . THR A 1 175 ? -36.940 -5.514 -10.797 1.00 18.48 434 THR A C 1
ATOM 1355 O O . THR A 1 175 ? -35.783 -5.941 -10.780 1.00 18.12 434 THR A O 1
ATOM 1359 N N . PRO A 1 176 ? -37.716 -5.647 -11.864 1.00 17.39 435 PRO A N 1
ATOM 1360 C CA . PRO A 1 176 ? -37.263 -6.449 -12.999 1.00 17.00 435 PRO A CA 1
ATOM 1361 C C . PRO A 1 176 ? -36.184 -5.769 -13.812 1.00 16.54 435 PRO A C 1
ATOM 1362 O O . PRO A 1 176 ? -35.398 -6.497 -14.429 1.00 19.05 435 PRO A O 1
ATOM 1366 N N . CYS A 1 177 ? -36.148 -4.446 -13.871 1.00 16.04 436 CYS A N 1
ATOM 1367 C CA . CYS A 1 177 ? -35.219 -3.768 -14.769 1.00 16.95 436 CYS A CA 1
ATOM 1368 C C . CYS A 1 177 ? -34.776 -2.485 -14.092 1.00 16.58 436 CYS A C 1
ATOM 1369 O O . CYS A 1 177 ? -35.563 -1.526 -14.002 1.00 16.67 436 CYS A O 1
ATOM 1372 N N . TRP A 1 178 ? -33.515 -2.423 -13.663 1.00 14.40 437 TRP A N 1
ATOM 1373 C CA . TRP A 1 178 ? -33.068 -1.237 -12.950 1.00 15.99 437 TRP A CA 1
ATOM 1374 C C . TRP A 1 178 ? -31.644 -0.933 -13.324 1.00 16.87 437 TRP A C 1
ATOM 1375 O O . TRP A 1 178 ? -30.880 -1.772 -13.821 1.00 15.75 437 TRP A O 1
ATOM 1386 N N . ILE A 1 179 ? -31.281 0.342 -13.116 1.00 14.32 438 ILE A N 1
ATOM 1387 C CA . ILE A 1 179 ? -29.933 0.823 -13.388 1.00 14.37 438 ILE A CA 1
ATOM 1388 C C . ILE A 1 179 ? -29.330 1.497 -12.182 1.00 14.45 438 ILE A C 1
ATOM 1389 O O . ILE A 1 179 ? -30.026 2.034 -11.311 1.00 16.31 438 ILE A O 1
ATOM 1394 N N . GLU A 1 180 ? -27.995 1.416 -12.117 1.00 15.83 439 GLU A N 1
ATOM 1395 C CA . GLU A 1 180 ? -27.236 2.063 -11.058 1.00 17.40 439 GLU A CA 1
ATOM 1396 C C . GLU A 1 180 ? -26.286 3.047 -11.715 1.00 16.50 439 GLU A C 1
ATOM 1397 O O . GLU A 1 180 ? -25.425 2.649 -12.514 1.00 17.89 439 GLU A O 1
ATOM 1403 N N . LEU A 1 181 ? -26.459 4.327 -11.391 1.00 17.18 440 LEU A N 1
ATOM 1404 C CA . LEU A 1 181 ? -25.609 5.397 -11.934 1.00 17.43 440 LEU A CA 1
ATOM 1405 C C . LEU A 1 181 ? -24.541 5.784 -10.905 1.00 18.22 440 LEU A C 1
ATOM 1406 O O . LEU A 1 181 ? -24.862 5.976 -9.742 1.00 20.16 440 LEU A O 1
ATOM 1411 N N . HIS A 1 182 ? -23.300 5.882 -11.324 1.00 17.11 441 HIS A N 1
ATOM 1412 C CA . HIS A 1 182 ? -22.231 6.431 -10.467 1.00 17.71 441 HIS A CA 1
ATOM 1413 C C . HIS A 1 182 ? -21.816 7.764 -11.046 1.00 18.45 441 HIS A C 1
ATOM 1414 O O . HIS A 1 182 ? -21.556 7.867 -12.254 1.00 19.60 441 HIS A O 1
ATOM 1421 N N . LEU A 1 183 ? -21.756 8.782 -10.197 1.00 16.51 442 LEU A N 1
ATOM 1422 C CA . LEU A 1 183 ? -21.378 10.127 -10.628 1.00 17.03 442 LEU A CA 1
ATOM 1423 C C . LEU A 1 183 ? -19.896 10.349 -10.344 1.00 18.18 442 LEU A C 1
ATOM 1424 O O . LEU A 1 183 ? -19.482 10.416 -9.196 1.00 17.86 442 LEU A O 1
ATOM 1429 N N . ASN A 1 184 ? -19.115 10.405 -11.405 1.00 16.82 443 ASN A N 1
ATOM 1430 C CA . ASN A 1 184 ? -17.652 10.345 -11.243 1.00 16.10 443 ASN A CA 1
ATOM 1431 C C . ASN A 1 184 ? -17.067 11.608 -10.637 1.00 17.73 443 ASN A C 1
ATOM 1432 O O . ASN A 1 184 ? -16.047 11.531 -9.935 1.00 17.45 443 ASN A O 1
ATOM 1437 N N . GLY A 1 185 ? -17.603 12.788 -10.979 1.00 18.00 444 GLY A N 1
ATOM 1438 C CA . GLY A 1 185 ? -17.094 14.034 -10.429 1.00 18.38 444 GLY A CA 1
ATOM 1439 C C . GLY A 1 185 ? -17.195 14.018 -8.907 1.00 19.03 444 GLY A C 1
ATOM 1440 O O . GLY A 1 185 ? -16.226 14.224 -8.166 1.00 18.31 444 GLY A O 1
ATOM 1441 N N . PRO A 1 186 ? -18.398 13.777 -8.413 1.00 18.93 445 PRO A N 1
ATOM 1442 C CA . PRO A 1 186 ? -18.600 13.680 -6.958 1.00 17.84 445 PRO A CA 1
ATOM 1443 C C . PRO A 1 186 ? -17.740 12.605 -6.327 1.00 17.53 445 PRO A C 1
ATOM 1444 O O . PRO A 1 186 ? -17.227 12.828 -5.220 1.00 17.27 445 PRO A O 1
ATOM 1448 N N . LEU A 1 187 ? -17.571 11.435 -6.974 1.00 16.68 446 LEU A N 1
ATOM 1449 C CA . LEU A 1 187 ? -16.685 10.416 -6.404 1.00 15.91 446 LEU A CA 1
ATOM 1450 C C . LEU A 1 187 ? -15.261 10.930 -6.267 1.00 16.68 446 LEU A C 1
ATOM 1451 O O . LEU A 1 187 ? -14.594 10.638 -5.271 1.00 16.98 446 LEU A O 1
ATOM 1456 N N . GLN A 1 188 ? -14.775 11.702 -7.239 1.00 16.59 447 GLN A N 1
ATOM 1457 C CA . GLN A 1 188 ? -13.410 12.221 -7.116 1.00 16.96 447 GLN A CA 1
ATOM 1458 C C . GLN A 1 188 ? -13.321 13.265 -6.022 1.00 17.45 447 GLN A C 1
ATOM 1459 O O . GLN A 1 188 ? -12.321 13.282 -5.275 1.00 17.72 447 GLN A O 1
ATOM 1465 N N . TRP A 1 189 ? -14.327 14.124 -5.900 1.00 16.48 448 TRP A N 1
ATOM 1466 C CA . TRP A 1 189 ? -14.324 15.065 -4.773 1.00 17.64 448 TRP A CA 1
ATOM 1467 C C . TRP A 1 189 ? -14.310 14.326 -3.437 1.00 17.36 448 TRP A C 1
ATOM 1468 O O . TRP A 1 189 ? -13.537 14.662 -2.512 1.00 18.07 448 TRP A O 1
ATOM 1479 N N . LEU A 1 190 ? -15.131 13.284 -3.316 1.00 15.87 449 LEU A N 1
ATOM 1480 C CA . LEU A 1 190 ? -15.138 12.511 -2.083 1.00 16.05 449 LEU A CA 1
ATOM 1481 C C . LEU A 1 190 ? -13.762 11.946 -1.817 1.00 17.07 449 LEU A C 1
ATOM 1482 O O . LEU A 1 190 ? -13.328 11.906 -0.671 1.00 18.38 449 LEU A O 1
ATOM 1487 N N . ASP A 1 191 ? -13.088 11.431 -2.859 1.00 16.42 450 ASP A N 1
ATOM 1488 C CA . ASP A 1 191 ? -11.764 10.852 -2.651 1.00 16.65 450 ASP A CA 1
ATOM 1489 C C . ASP A 1 191 ? -10.812 11.868 -2.029 1.00 16.20 450 ASP A C 1
ATOM 1490 O O . ASP A 1 191 ? -10.049 11.531 -1.127 1.00 17.41 450 ASP A O 1
ATOM 1495 N N . LYS A 1 192 ? -10.861 13.115 -2.508 1.00 16.81 451 LYS A N 1
ATOM 1496 C CA . LYS A 1 192 ? -9.941 14.140 -1.991 1.00 16.72 451 LYS A CA 1
ATOM 1497 C C . LYS A 1 192 ? -10.140 14.366 -0.499 1.00 17.43 451 LYS A C 1
ATOM 1498 O O . LYS A 1 192 ? -9.185 14.690 0.219 1.00 19.82 451 LYS A O 1
ATOM 1504 N N . VAL A 1 193 ? -11.382 14.227 -0.018 1.00 16.71 452 VAL A N 1
ATOM 1505 C CA . VAL A 1 193 ? -11.626 14.432 1.405 1.00 17.71 452 VAL A CA 1
ATOM 1506 C C . VAL A 1 193 ? -11.413 13.158 2.209 1.00 18.75 452 VAL A C 1
ATOM 1507 O O . VAL A 1 193 ? -10.802 13.204 3.279 1.00 19.33 452 VAL A O 1
ATOM 1511 N N . LEU A 1 194 ? -11.951 12.029 1.718 1.00 17.98 453 LEU A N 1
ATOM 1512 C CA . LEU A 1 194 ? -11.882 10.777 2.463 1.00 17.81 453 LEU A CA 1
ATOM 1513 C C . LEU A 1 194 ? -10.448 10.333 2.707 1.00 19.96 453 LEU A C 1
ATOM 1514 O O . LEU A 1 194 ? -10.141 9.803 3.771 1.00 19.88 453 LEU A O 1
ATOM 1519 N N . THR A 1 195 ? -9.562 10.586 1.745 1.00 18.26 454 THR A N 1
ATOM 1520 C CA . THR A 1 195 ? -8.152 10.260 1.927 1.00 19.16 454 THR A CA 1
ATOM 1521 C C . THR A 1 195 ? -7.481 11.084 3.032 1.00 21.13 454 THR A C 1
ATOM 1522 O O . THR A 1 195 ? -6.380 10.715 3.468 1.00 23.60 454 THR A O 1
ATOM 1526 N N . GLN A 1 196 ? -8.115 12.152 3.515 1.00 19.63 455 GLN A N 1
ATOM 1527 C CA . GLN A 1 196 ? -7.593 12.930 4.623 1.00 21.07 455 GLN A CA 1
ATOM 1528 C C . GLN A 1 196 ? -8.310 12.680 5.930 1.00 19.39 455 GLN A C 1
ATOM 1529 O O . GLN A 1 196 ? -8.033 13.379 6.916 1.00 23.43 455 GLN A O 1
ATOM 1535 N N . MET A 1 197 ? -9.220 11.706 5.988 1.00 21.81 456 MET A N 1
ATOM 1536 C CA . MET A 1 197 ? -10.015 11.497 7.179 1.00 22.91 456 MET A CA 1
ATOM 1537 C C . MET A 1 197 ? -9.457 10.444 8.104 1.00 25.96 456 MET A C 1
ATOM 1538 O O . MET A 1 197 ? -10.115 10.118 9.102 1.00 31.59 456 MET A O 1
ATOM 1543 N N . GLY A 1 198 ? -8.284 9.903 7.815 1.00 26.80 457 GLY A N 1
ATOM 1544 C CA . GLY A 1 198 ? -7.775 8.884 8.729 1.00 29.65 457 GLY A CA 1
ATOM 1545 C C . GLY A 1 198 ? -8.458 7.539 8.516 1.00 29.12 457 GLY A C 1
ATOM 1546 O O . GLY A 1 198 ? -8.872 7.194 7.422 1.00 26.82 457 GLY A O 1
ATOM 1547 N N . SER A 1 199 ? -8.562 6.774 9.611 1.00 34.43 458 SER A N 1
ATOM 1548 C CA . SER A 1 199 ? -9.040 5.393 9.576 1.00 34.94 458 SER A CA 1
ATOM 1549 C C . SER A 1 199 ? -10.202 5.256 10.552 1.00 33.69 458 SER A C 1
ATOM 1550 O O . SER A 1 199 ? -10.449 6.165 11.356 1.00 36.76 458 SER A O 1
ATOM 1553 N N . PRO A 1 200 ? -10.928 4.138 10.538 1.00 33.63 459 PRO A N 1
ATOM 1554 C CA . PRO A 1 200 ? -11.936 3.918 11.580 1.00 38.37 459 PRO A CA 1
ATOM 1555 C C . PRO A 1 200 ? -11.286 3.900 12.954 1.00 45.60 459 PRO A C 1
ATOM 1556 O O . PRO A 1 200 ? -10.100 3.594 13.108 1.00 45.36 459 PRO A O 1
ATOM 1560 N N . SER A 1 201 ? -12.093 4.210 13.969 1.00 52.44 460 SER A N 1
ATOM 1561 C CA . SER A 1 201 ? -11.551 4.327 15.322 1.00 60.69 460 SER A CA 1
ATOM 1562 C C . SER A 1 201 ? -11.123 2.974 15.888 1.00 62.61 460 SER A C 1
ATOM 1563 O O . SER A 1 201 ? -10.076 2.873 16.538 1.00 67.42 460 SER A O 1
ATOM 1566 N N . VAL A 1 202 ? -11.908 1.919 15.651 1.00 57.86 461 VAL A N 1
ATOM 1567 C CA . VAL A 1 202 ? -11.629 0.596 16.202 1.00 56.25 461 VAL A CA 1
ATOM 1568 C C . VAL A 1 202 ? -10.973 -0.238 15.115 1.00 54.87 461 VAL A C 1
ATOM 1569 O O . VAL A 1 202 ? -11.409 -0.214 13.958 1.00 50.13 461 VAL A O 1
ATOM 1573 N N . ARG A 1 203 ? -9.909 -0.953 15.471 1.00 58.49 462 ARG A N 1
ATOM 1574 C CA . ARG A 1 203 ? -9.203 -1.723 14.461 1.00 60.48 462 ARG A CA 1
ATOM 1575 C C . ARG A 1 203 ? -9.939 -3.029 14.164 1.00 57.45 462 ARG A C 1
ATOM 1576 O O . ARG A 1 203 ? -10.816 -3.466 14.914 1.00 59.49 462 ARG A O 1
ATOM 1584 N N . CYS A 1 204 ? -9.563 -3.655 13.048 1.00 51.88 463 CYS A N 1
ATOM 1585 C CA . CYS A 1 204 ? -10.244 -4.828 12.513 1.00 48.44 463 CYS A CA 1
ATOM 1586 C C . CYS A 1 204 ? -9.296 -6.014 12.593 1.00 50.51 463 CYS A C 1
ATOM 1587 O O . CYS A 1 204 ? -8.205 -5.976 12.018 1.00 53.35 463 CYS A O 1
ATOM 1590 N N . SER A 1 205 ? -9.714 -7.059 13.296 1.00 53.67 464 SER A N 1
ATOM 1591 C CA . SER A 1 205 ? -8.852 -8.218 13.480 1.00 56.05 464 SER A CA 1
ATOM 1592 C C . SER A 1 205 ? -8.717 -9.003 12.179 1.00 56.62 464 SER A C 1
ATOM 1593 O O . SER A 1 205 ? -9.587 -8.967 11.303 1.00 51.03 464 SER A O 1
ATOM 1596 N N . GLU A 1 206 ? -7.579 -9.675 12.043 1.00 54.56 465 GLU A N 1
ATOM 1597 C CA . GLU A 1 206 ? -7.316 -10.502 10.875 1.00 52.75 465 GLU A CA 1
ATOM 1598 C C . GLU A 1 206 ? -8.010 -11.846 10.944 1.00 54.60 465 GLU A C 1
ATOM 1599 O O . GLU A 1 206 ? -8.063 -12.548 9.925 1.00 53.10 465 GLU A O 1
ATOM 1605 N N . MET A 1 207 ? -8.527 -12.225 12.111 1.00 61.24 466 MET A N 1
ATOM 1606 C CA . MET A 1 207 ? -9.041 -13.576 12.333 1.00 66.52 466 MET A CA 1
ATOM 1607 C C . MET A 1 207 ? -10.557 -13.656 12.439 1.00 71.19 466 MET A C 1
ATOM 1608 O O . MET A 1 207 ? -11.152 -14.617 11.937 1.00 74.77 466 MET A O 1
ATOM 1613 N N . GLU A 1 208 ? -11.203 -12.680 13.077 1.00 70.84 467 GLU A N 1
ATOM 1614 C CA . GLU A 1 208 ? -12.661 -12.678 13.217 1.00 74.48 467 GLU A CA 1
ATOM 1615 C C . GLU A 1 208 ? -13.375 -12.638 11.859 1.00 73.48 467 GLU A C 1
ATOM 1616 O O . GLU A 1 208 ? -12.935 -11.975 10.913 1.00 68.37 467 GLU A O 1
ATOM 1623 N N . GLY B 2 1 ? -10.586 17.184 17.457 1.00 45.57 1950 GLY B N 1
ATOM 1624 C CA . GLY B 2 1 ? -11.440 17.825 16.467 1.00 44.12 1950 GLY B CA 1
ATOM 1625 C C . GLY B 2 1 ? -11.238 17.205 15.095 1.00 31.80 1950 GLY B C 1
ATOM 1626 O O . GLY B 2 1 ? -10.501 16.227 14.977 1.00 35.26 1950 GLY B O 1
ATOM 1627 N N . PRO B 2 2 ? -11.825 17.795 14.063 1.00 30.04 1951 PRO B N 1
ATOM 1628 C CA . PRO B 2 2 ? -11.698 17.244 12.706 1.00 27.45 1951 PRO B CA 1
ATOM 1629 C C . PRO B 2 2 ? -10.291 17.436 12.177 1.00 25.30 1951 PRO B C 1
ATOM 1630 O O . PRO B 2 2 ? -9.538 18.295 12.660 1.00 25.34 1951 PRO B O 1
ATOM 1634 N N . PRO B 2 3 ? -9.915 16.705 11.141 1.00 23.76 1952 PRO B N 1
ATOM 1635 C CA . PRO B 2 3 ? -8.582 16.876 10.570 1.00 23.28 1952 PRO B CA 1
ATOM 1636 C C . PRO B 2 3 ? -8.575 18.131 9.719 1.00 20.84 1952 PRO B C 1
ATOM 1637 O O . PRO B 2 3 ? -9.376 18.241 8.774 1.00 20.51 1952 PRO B O 1
ATOM 1641 N N . PRO B 2 4 ? -7.723 19.095 10.025 1.00 20.79 1953 PRO B N 1
ATOM 1642 C CA . PRO B 2 4 ? -7.737 20.345 9.255 1.00 21.46 1953 PRO B CA 1
ATOM 1643 C C . PRO B 2 4 ? -7.488 20.156 7.776 1.00 20.35 1953 PRO B C 1
ATOM 1644 O O . PRO B 2 4 ? -8.012 20.929 6.973 1.00 20.81 1953 PRO B O 1
ATOM 1648 N N . ALA B 2 5 ? -6.699 19.164 7.380 1.00 19.58 1954 ALA B N 1
ATOM 1649 C CA . ALA B 2 5 ? -6.479 18.976 5.952 1.00 19.84 1954 ALA B CA 1
ATOM 1650 C C . ALA B 2 5 ? -7.761 18.566 5.251 1.00 20.25 1954 ALA B C 1
ATOM 1651 O O . ALA B 2 5 ? -7.960 18.890 4.071 1.00 19.85 1954 ALA B O 1
ATOM 1653 N N . ALA B 2 6 ? -8.595 17.729 5.915 1.00 18.13 1955 ALA B N 1
ATOM 1654 C CA . ALA B 2 6 ? -9.875 17.349 5.322 1.00 17.90 1955 ALA B CA 1
ATOM 1655 C C . ALA B 2 6 ? -10.822 18.535 5.225 1.00 17.98 1955 ALA B C 1
ATOM 1656 O O . ALA B 2 6 ? -11.533 18.673 4.227 1.00 18.60 1955 ALA B O 1
ATOM 1658 N N . VAL B 2 7 ? -10.830 19.393 6.251 1.00 18.22 1956 VAL B N 1
ATOM 1659 C CA . VAL B 2 7 ? -11.620 20.623 6.209 1.00 19.58 1956 VAL B CA 1
ATOM 1660 C C . VAL B 2 7 ? -11.193 21.472 5.027 1.00 19.52 1956 VAL B C 1
ATOM 1661 O O . VAL B 2 7 ? -12.029 21.982 4.256 1.00 19.43 1956 VAL B O 1
ATOM 1665 N N . GLU B 2 8 ? -9.883 21.619 4.843 1.00 18.85 1957 GLU B N 1
ATOM 1666 C CA . GLU B 2 8 ? -9.413 22.464 3.760 1.00 18.36 1957 GLU B CA 1
ATOM 1667 C C . GLU B 2 8 ? -9.707 21.848 2.407 1.00 18.18 1957 GLU B C 1
ATOM 1668 O O . GLU B 2 8 ? -10.104 22.552 1.471 1.00 19.51 1957 GLU B O 1
ATOM 1674 N N . ALA B 2 9 ? -9.539 20.525 2.270 1.00 18.21 1958 ALA B N 1
ATOM 1675 C CA . ALA B 2 9 ? -9.899 19.917 1.002 1.00 17.15 1958 ALA B CA 1
ATOM 1676 C C . ALA B 2 9 ? -11.362 20.135 0.676 1.00 18.13 1958 ALA B C 1
ATOM 1677 O O . ALA B 2 9 ? -11.706 20.461 -0.465 1.00 19.10 1958 ALA B O 1
ATOM 1679 N N . ALA B 2 10 ? -12.240 19.968 1.678 1.00 17.01 1959 ALA B N 1
ATOM 1680 C CA . ALA B 2 10 ? -13.685 20.173 1.460 1.00 17.40 1959 ALA B CA 1
ATOM 1681 C C . ALA B 2 10 ? -13.976 21.633 1.131 1.00 18.09 1959 ALA B C 1
ATOM 1682 O O . ALA B 2 10 ? -14.870 21.940 0.339 1.00 20.08 1959 ALA B O 1
ATOM 1684 N N . ARG B 2 11 ? -13.247 22.562 1.734 1.00 18.39 1960 ARG B N 1
ATOM 1685 C CA . ARG B 2 11 ? -13.460 23.981 1.455 1.00 19.10 1960 ARG B CA 1
ATOM 1686 C C . ARG B 2 11 ? -13.130 24.299 0.004 1.00 18.82 1960 ARG B C 1
ATOM 1687 O O . ARG B 2 11 ? -13.847 25.069 -0.656 1.00 21.67 1960 ARG B O 1
ATOM 1695 N N . GLN B 2 12 ? -12.033 23.732 -0.508 1.00 19.12 1961 GLN B N 1
ATOM 1696 C CA . GLN B 2 12 ? -11.689 23.975 -1.902 1.00 19.60 1961 GLN B CA 1
ATOM 1697 C C . GLN B 2 12 ? -12.707 23.376 -2.845 1.00 21.68 1961 GLN B C 1
ATOM 1698 O O . GLN B 2 12 ? -13.019 23.989 -3.883 1.00 21.36 1961 GLN B O 1
ATOM 1704 N N . ILE B 2 13 ? -13.275 22.215 -2.482 1.00 19.36 1962 ILE B N 1
ATOM 1705 C CA . ILE B 2 13 ? -14.331 21.643 -3.312 1.00 18.21 1962 ILE B CA 1
ATOM 1706 C C . ILE B 2 13 ? -15.583 22.510 -3.297 1.00 20.44 1962 ILE B C 1
ATOM 1707 O O . ILE B 2 13 ? -16.221 22.688 -4.339 1.00 21.32 1962 ILE B O 1
ATOM 1712 N N . LEU B 2 14 ? -15.983 23.045 -2.124 1.00 20.13 1963 LEU B N 1
ATOM 1713 C CA . LEU B 2 14 ? -17.153 23.907 -2.080 1.00 22.73 1963 LEU B CA 1
ATOM 1714 C C . LEU B 2 14 ? -16.927 25.121 -2.972 1.00 21.33 1963 LEU B C 1
ATOM 1715 O O . LEU B 2 14 ? -17.843 25.527 -3.721 1.00 23.03 1963 LEU B O 1
ATOM 1720 N N . ARG B 2 15 ? -15.691 25.658 -2.976 1.00 21.89 1964 ARG B N 1
ATOM 1721 C CA . ARG B 2 15 ? -15.382 26.798 -3.847 1.00 24.93 1964 ARG B CA 1
ATOM 1722 C C . ARG B 2 15 ? -15.510 26.394 -5.310 1.00 25.57 1964 ARG B C 1
ATOM 1723 O O . ARG B 2 15 ? -16.082 27.134 -6.114 1.00 28.31 1964 ARG B O 1
ATOM 1731 N N . GLU B 2 16 ? -14.945 25.230 -5.677 1.00 25.38 1965 GLU B N 1
ATOM 1732 C CA . GLU B 2 16 ? -15.045 24.749 -7.055 1.00 27.63 1965 GLU B CA 1
ATOM 1733 C C . GLU B 2 16 ? -16.497 24.543 -7.479 1.00 27.18 1965 GLU B C 1
ATOM 1734 O O . GLU B 2 16 ? -16.861 24.877 -8.606 1.00 30.54 1965 GLU B O 1
ATOM 1740 N N . ALA B 2 17 ? -17.340 23.986 -6.595 1.00 23.06 1966 ALA B N 1
ATOM 1741 C CA . ALA B 2 17 ? -18.737 23.774 -6.940 1.00 24.34 1966 ALA B CA 1
ATOM 1742 C C . ALA B 2 17 ? -19.481 25.099 -7.094 1.00 26.40 1966 ALA B C 1
ATOM 1743 O O . ALA B 2 17 ? -20.460 25.186 -7.863 1.00 31.40 1966 ALA B O 1
ATOM 1745 N N . GLN B 2 18 ? -19.106 26.117 -6.337 1.00 24.46 1967 GLN B N 1
ATOM 1746 C CA . GLN B 2 18 ? -19.688 27.440 -6.550 1.00 31.81 1967 GLN B CA 1
ATOM 1747 C C . GLN B 2 18 ? -19.286 27.989 -7.915 1.00 38.44 1967 GLN B C 1
ATOM 1748 O O . GLN B 2 18 ? -20.147 28.395 -8.706 1.00 42.91 1967 GLN B O 1
ATOM 1754 N N . GLN B 2 19 ? -17.996 27.942 -8.240 1.00 41.45 1968 GLN B N 1
ATOM 1755 C CA . GLN B 2 19 ? -17.533 28.295 -9.582 1.00 45.83 1968 GLN B CA 1
ATOM 1756 C C . GLN B 2 19 ? -18.042 27.276 -10.607 1.00 49.19 1968 GLN B C 1
ATOM 1757 O O . GLN B 2 19 ? -18.550 27.653 -11.667 1.00 55.62 1968 GLN B O 1
ATOM 1763 N N . THR C 1 8 ? -29.896 9.167 -35.287 1.00 51.43 267 THR C N 1
ATOM 1764 C CA . THR C 1 8 ? -28.544 9.047 -35.838 1.00 48.23 267 THR C CA 1
ATOM 1765 C C . THR C 1 8 ? -27.874 7.664 -35.612 1.00 38.85 267 THR C C 1
ATOM 1766 O O . THR C 1 8 ? -27.987 7.049 -34.530 1.00 40.38 267 THR C O 1
ATOM 1770 N N . TYR C 1 9 ? -27.173 7.161 -36.636 1.00 36.13 268 TYR C N 1
ATOM 1771 C CA . TYR C 1 9 ? -26.539 5.849 -36.571 1.00 33.88 268 TYR C CA 1
ATOM 1772 C C . TYR C 1 9 ? -25.137 5.903 -37.150 1.00 31.18 268 TYR C C 1
ATOM 1773 O O . TYR C 1 9 ? -24.873 6.638 -38.108 1.00 37.38 268 TYR C O 1
ATOM 1782 N N . SER C 1 10 ? -24.255 5.072 -36.591 1.00 33.16 269 SER C N 1
ATOM 1783 C CA . SER C 1 10 ? -22.917 4.877 -37.135 1.00 36.93 269 SER C CA 1
ATOM 1784 C C . SER C 1 10 ? -22.624 3.388 -37.236 1.00 32.95 269 SER C C 1
ATOM 1785 O O . SER C 1 10 ? -23.078 2.585 -36.413 1.00 31.61 269 SER C O 1
ATOM 1788 N N . GLU C 1 11 ? -21.872 3.018 -38.261 1.00 36.51 270 GLU C N 1
ATOM 1789 C CA . GLU C 1 11 ? -21.623 1.607 -38.519 1.00 39.59 270 GLU C CA 1
ATOM 1790 C C . GLU C 1 11 ? -20.940 0.983 -37.304 1.00 34.17 270 GLU C C 1
ATOM 1791 O O . GLU C 1 11 ? -20.021 1.603 -36.736 1.00 35.26 270 GLU C O 1
ATOM 1797 N N . PRO C 1 12 ? -21.380 -0.199 -36.845 1.00 32.15 271 PRO C N 1
ATOM 1798 C CA . PRO C 1 12 ? -20.722 -0.838 -35.695 1.00 28.92 271 PRO C CA 1
ATOM 1799 C C . PRO C 1 12 ? -19.247 -1.091 -35.976 1.00 30.64 271 PRO C C 1
ATOM 1800 O O . PRO C 1 12 ? -18.883 -1.679 -36.996 1.00 34.50 271 PRO C O 1
ATOM 1804 N N . ALA C 1 13 ? -18.409 -0.643 -35.053 1.00 30.76 272 ALA C N 1
ATOM 1805 C CA . ALA C 1 13 ? -16.975 -0.886 -35.183 1.00 33.31 272 ALA C CA 1
ATOM 1806 C C . ALA C 1 13 ? -16.641 -2.354 -34.987 1.00 31.02 272 ALA C C 1
ATOM 1807 O O . ALA C 1 13 ? -15.586 -2.820 -35.449 1.00 31.88 272 ALA C O 1
ATOM 1809 N N . PHE C 1 14 ? -17.484 -3.090 -34.291 1.00 24.52 273 PHE C N 1
ATOM 1810 C CA . PHE C 1 14 ? -17.228 -4.485 -33.988 1.00 23.41 273 PHE C CA 1
ATOM 1811 C C . PHE C 1 14 ? -18.405 -5.287 -34.519 1.00 23.24 273 PHE C C 1
ATOM 1812 O O . PHE C 1 14 ? -19.566 -4.969 -34.222 1.00 24.58 273 PHE C O 1
ATOM 1820 N N . TRP C 1 15 ? -18.125 -6.342 -35.286 1.00 21.32 274 TRP C N 1
ATOM 1821 C CA . TRP C 1 15 ? -19.225 -7.090 -35.881 1.00 21.33 274 TRP C CA 1
ATOM 1822 C C . TRP C 1 15 ? -19.897 -7.997 -34.885 1.00 20.72 274 TRP C C 1
ATOM 1823 O O . TRP C 1 15 ? -21.042 -8.387 -35.104 1.00 21.65 274 TRP C O 1
ATOM 1834 N N . CYS C 1 16 ? -19.208 -8.356 -33.821 1.00 20.52 275 CYS C N 1
ATOM 1835 C CA . CYS C 1 16 ? -19.847 -9.179 -32.810 1.00 20.81 275 CYS C CA 1
ATOM 1836 C C . CYS C 1 16 ? -19.166 -8.939 -31.480 1.00 20.00 275 CYS C C 1
ATOM 1837 O O . CYS C 1 16 ? -18.076 -8.369 -31.403 1.00 20.35 275 CYS C O 1
ATOM 1840 N N . SER C 1 17 ? -19.877 -9.313 -30.427 1.00 18.38 276 SER C N 1
ATOM 1841 C CA . SER C 1 17 ? -19.299 -9.427 -29.100 1.00 17.72 276 SER C CA 1
ATOM 1842 C C . SER C 1 17 ? -19.552 -10.854 -28.643 1.00 18.63 276 SER C C 1
ATOM 1843 O O . SER C 1 17 ? -20.486 -11.525 -29.123 1.00 18.66 276 SER C O 1
ATOM 1846 N N . ILE C 1 18 ? -18.689 -11.331 -27.734 1.00 18.03 277 ILE C N 1
ATOM 1847 C CA . ILE C 1 18 ? -18.763 -12.721 -27.258 1.00 16.35 277 ILE C CA 1
ATOM 1848 C C . ILE C 1 18 ? -18.541 -12.718 -25.757 1.00 16.41 277 ILE C C 1
ATOM 1849 O O . ILE C 1 18 ? -17.558 -12.137 -25.258 1.00 18.84 277 ILE C O 1
ATOM 1854 N N . ALA C 1 19 ? -19.421 -13.395 -25.032 1.00 18.06 278 ALA C N 1
ATOM 1855 C CA . ALA C 1 19 ? -19.278 -13.545 -23.584 1.00 15.53 278 ALA C CA 1
ATOM 1856 C C . ALA C 1 19 ? -19.117 -15.024 -23.299 1.00 16.16 278 ALA C C 1
ATOM 1857 O O . ALA C 1 19 ? -19.825 -15.859 -23.882 1.00 17.49 278 ALA C O 1
ATOM 1859 N N . TYR C 1 20 ? -18.219 -15.353 -22.382 1.00 17.84 279 TYR C N 1
ATOM 1860 C CA . TYR C 1 20 ? -17.963 -16.728 -21.983 1.00 16.27 279 TYR C CA 1
ATOM 1861 C C . TYR C 1 20 ? -18.574 -17.003 -20.622 1.00 17.05 279 TYR C C 1
ATOM 1862 O O . TYR C 1 20 ? -18.618 -16.137 -19.746 1.00 18.73 279 TYR C O 1
ATOM 1871 N N . TYR C 1 21 ? -19.088 -18.231 -20.473 1.00 17.60 280 TYR C N 1
ATOM 1872 C CA . TYR C 1 21 ? -19.725 -18.675 -19.252 1.00 18.53 280 TYR C CA 1
ATOM 1873 C C . TYR C 1 21 ? -19.257 -20.070 -18.898 1.00 18.45 280 TYR C C 1
ATOM 1874 O O . TYR C 1 21 ? -18.960 -20.895 -19.775 1.00 18.19 280 TYR C O 1
ATOM 1883 N N . GLU C 1 22 ? -19.232 -20.347 -17.597 1.00 17.51 281 GLU C N 1
ATOM 1884 C CA . GLU C 1 22 ? -19.076 -21.711 -17.099 1.00 20.08 281 GLU C CA 1
ATOM 1885 C C . GLU C 1 22 ? -20.322 -22.017 -16.301 1.00 21.26 281 GLU C C 1
ATOM 1886 O O . GLU C 1 22 ? -20.579 -21.408 -15.249 1.00 24.30 281 GLU C O 1
ATOM 1892 N N . LEU C 1 23 ? -21.123 -22.967 -16.795 1.00 21.55 282 LEU C N 1
ATOM 1893 C CA . LEU C 1 23 ? -22.389 -23.295 -16.147 1.00 21.91 282 LEU C CA 1
ATOM 1894 C C . LEU C 1 23 ? -23.235 -22.035 -16.136 1.00 24.76 282 LEU C C 1
ATOM 1895 O O . LEU C 1 23 ? -23.435 -21.452 -17.215 1.00 24.00 282 LEU C O 1
ATOM 1900 N N . ASN C 1 24 ? -23.672 -21.547 -14.975 1.00 28.82 283 ASN C N 1
ATOM 1901 C CA . ASN C 1 24 ? -24.528 -20.374 -14.869 1.00 30.65 283 ASN C CA 1
ATOM 1902 C C . ASN C 1 24 ? -23.764 -19.088 -14.553 1.00 34.64 283 ASN C C 1
ATOM 1903 O O . ASN C 1 24 ? -24.388 -18.075 -14.210 1.00 40.94 283 ASN C O 1
ATOM 1908 N N . GLN C 1 25 ? -22.444 -19.086 -14.659 1.00 27.18 284 GLN C N 1
ATOM 1909 C CA . GLN C 1 25 ? -21.639 -17.945 -14.211 1.00 26.59 284 GLN C CA 1
ATOM 1910 C C . GLN C 1 25 ? -20.860 -17.332 -15.370 1.00 24.64 284 GLN C C 1
ATOM 1911 O O . GLN C 1 25 ? -20.159 -18.036 -16.099 1.00 23.77 284 GLN C O 1
ATOM 1917 N N . ARG C 1 26 ? -20.947 -16.001 -15.525 1.00 23.51 285 ARG C N 1
ATOM 1918 C CA . ARG C 1 26 ? -20.101 -15.319 -16.483 1.00 21.42 285 ARG C CA 1
ATOM 1919 C C . ARG C 1 26 ? -18.659 -15.412 -16.020 1.00 20.92 285 ARG C C 1
ATOM 1920 O O . ARG C 1 26 ? -18.370 -15.254 -14.827 1.00 25.89 285 ARG C O 1
ATOM 1928 N N . VAL C 1 27 ? -17.761 -15.627 -16.968 1.00 21.95 286 VAL C N 1
ATOM 1929 C CA . VAL C 1 27 ? -16.333 -15.757 -16.659 1.00 21.29 286 VAL C CA 1
ATOM 1930 C C . VAL C 1 27 ? -15.576 -14.864 -17.635 1.00 21.45 286 VAL C C 1
ATOM 1931 O O . VAL C 1 27 ? -15.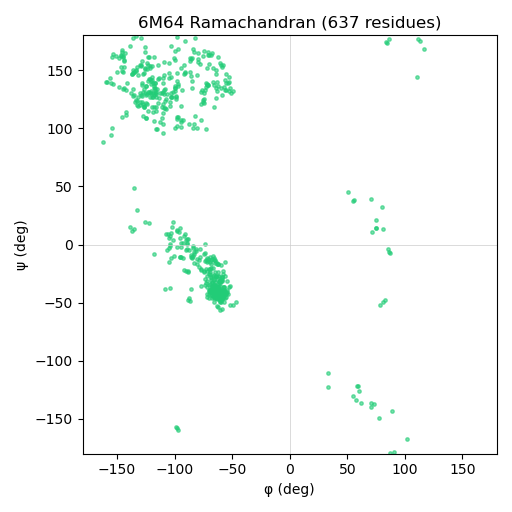686 -15.022 -18.855 1.00 20.64 286 VAL C O 1
ATOM 1935 N N 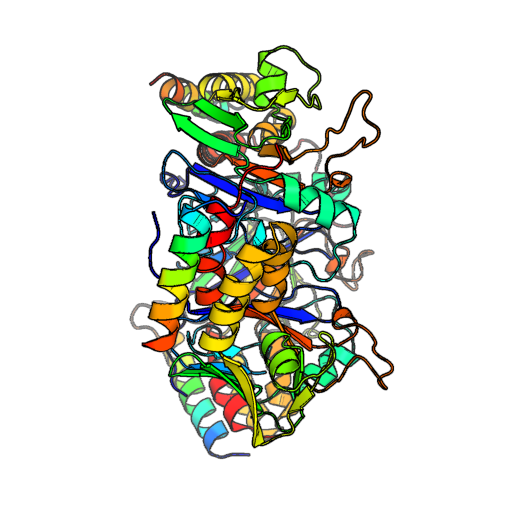. GLY C 1 28 ? -14.866 -13.890 -17.096 1.00 23.98 287 GLY C N 1
ATOM 1936 C CA . GLY C 1 28 ? -14.028 -13.054 -17.919 1.00 24.14 287 GLY C CA 1
ATOM 1937 C C . GLY C 1 28 ? -14.813 -11.883 -18.505 1.00 26.03 287 GLY C C 1
ATOM 1938 O O . GLY C 1 28 ? -16.044 -11.746 -18.351 1.00 24.23 287 GLY C O 1
ATOM 1939 N N . GLU C 1 29 ? -14.086 -11.045 -19.215 1.00 22.44 288 GLU C N 1
ATOM 1940 C CA . GLU C 1 29 ? -14.665 -9.865 -19.858 1.00 20.82 288 GLU C CA 1
ATOM 1941 C C . GLU C 1 29 ? -15.238 -10.232 -21.216 1.00 18.61 288 GLU C C 1
ATOM 1942 O O . GLU C 1 29 ? -14.908 -11.257 -21.812 1.00 19.69 288 GLU C O 1
ATOM 1948 N N . THR C 1 30 ? -16.129 -9.373 -21.715 1.00 21.57 289 THR C N 1
ATOM 1949 C CA . THR C 1 30 ? -16.697 -9.578 -23.048 1.00 20.52 289 THR C CA 1
ATOM 1950 C C . THR C 1 30 ? -15.631 -9.276 -24.095 1.00 20.49 289 THR C C 1
ATOM 1951 O O . THR C 1 30 ? -14.878 -8.303 -23.967 1.00 24.81 289 THR C O 1
ATOM 1955 N N . PHE C 1 31 ? -15.549 -10.120 -25.139 1.00 19.58 290 PHE C N 1
ATOM 1956 C CA . PHE C 1 31 ? -14.613 -9.920 -26.251 1.00 17.11 290 PHE C CA 1
ATOM 1957 C C . PHE C 1 31 ? -15.370 -9.245 -27.389 1.00 17.54 290 PHE C C 1
ATOM 1958 O O . PHE C 1 31 ? -16.524 -9.590 -27.663 1.00 20.18 290 PHE C O 1
ATOM 1966 N N . HIS C 1 32 ? -14.735 -8.267 -28.040 1.00 20.54 291 HIS C N 1
ATOM 1967 C CA . HIS C 1 32 ? -15.351 -7.552 -29.156 1.00 20.60 291 HIS C CA 1
ATOM 1968 C C . HIS C 1 32 ? -14.459 -7.728 -30.381 1.00 20.61 291 HIS C C 1
ATOM 1969 O O . HIS C 1 32 ? -13.244 -7.510 -30.296 1.00 22.84 291 HIS C O 1
ATOM 1976 N N . ALA C 1 33 ? -15.052 -8.194 -31.487 1.00 21.31 292 ALA C N 1
ATOM 1977 C CA . ALA C 1 33 ? -14.283 -8.526 -32.678 1.00 22.62 292 ALA C CA 1
ATOM 1978 C C . ALA C 1 33 ? -14.418 -7.458 -33.756 1.00 24.36 292 ALA C C 1
ATOM 1979 O O . ALA C 1 33 ? -15.534 -7.063 -34.115 1.00 25.74 292 ALA C O 1
ATOM 1981 N N . SER C 1 34 ? -13.282 -7.018 -34.295 1.00 27.54 293 SER C N 1
ATOM 1982 C CA . SER C 1 34 ? -13.286 -5.985 -35.329 1.00 31.24 293 SER C CA 1
ATOM 1983 C C . SER C 1 34 ? -12.723 -6.428 -36.671 1.00 37.54 293 SER C C 1
ATOM 1984 O O . SER C 1 34 ? -12.767 -5.640 -37.621 1.00 50.66 293 SER C O 1
ATOM 1987 N N . GLN C 1 35 ? -12.141 -7.606 -36.761 1.00 29.29 294 GLN C N 1
ATOM 1988 C CA . GLN C 1 35 ? -11.688 -8.176 -38.012 1.00 27.64 294 GLN C CA 1
ATOM 1989 C C . GLN C 1 35 ? -12.597 -9.343 -38.365 1.00 23.48 294 GLN C C 1
ATOM 1990 O O . GLN C 1 35 ? -13.245 -9.930 -37.488 1.00 24.98 294 GLN C O 1
ATOM 1996 N N . PRO C 1 36 ? -12.670 -9.699 -39.650 1.00 27.57 295 PRO C N 1
ATOM 1997 C CA . PRO C 1 36 ? -13.703 -10.641 -40.097 1.00 29.87 295 PRO C CA 1
ATOM 1998 C C . PRO C 1 36 ? -13.586 -12.018 -39.503 1.00 31.65 295 PRO C C 1
ATOM 1999 O O . PRO C 1 36 ? -14.607 -12.701 -39.384 1.00 30.48 295 PRO C O 1
ATOM 2003 N N . SER C 1 37 ? -12.394 -12.463 -39.109 1.00 27.03 296 SER C N 1
ATOM 2004 C CA . SER C 1 37 ? -12.230 -13.796 -38.562 1.00 24.38 296 SER C CA 1
ATOM 2005 C C . SER C 1 37 ? -11.640 -13.703 -37.163 1.00 26.08 296 SER C C 1
ATOM 2006 O O . SER C 1 37 ? -10.805 -12.836 -36.888 1.00 27.68 296 SER C O 1
ATOM 2009 N N . LEU C 1 38 ? -12.101 -14.570 -36.274 1.00 24.87 297 LEU C N 1
ATOM 2010 C CA . LEU C 1 38 ? -11.564 -14.645 -34.926 1.00 24.14 297 LEU C CA 1
ATOM 2011 C C . LEU C 1 38 ? -11.564 -16.100 -34.514 1.00 24.69 297 LEU C C 1
ATOM 2012 O O . LEU C 1 38 ? -12.293 -16.938 -35.071 1.00 23.90 297 LEU C O 1
ATOM 2017 N N . THR C 1 39 ? -10.736 -16.422 -33.541 1.00 22.24 298 THR C N 1
ATOM 2018 C CA . THR C 1 39 ? -10.790 -17.734 -32.953 1.00 21.92 298 THR C CA 1
ATOM 2019 C C . THR C 1 39 ? -11.105 -17.579 -31.472 1.00 22.87 298 THR C C 1
ATOM 2020 O O . THR C 1 39 ? -10.644 -16.631 -30.832 1.00 24.76 298 THR C O 1
ATOM 2024 N N . VAL C 1 40 ? -11.925 -18.473 -30.926 1.00 20.79 299 VAL C N 1
ATOM 2025 C CA . VAL C 1 40 ? -12.131 -18.586 -29.489 1.00 19.94 299 VAL C CA 1
ATOM 2026 C C . VAL C 1 40 ? -11.470 -19.911 -29.129 1.00 18.25 299 VAL C C 1
ATOM 2027 O O . VAL C 1 40 ? -11.896 -20.980 -29.612 1.00 20.34 299 VAL C O 1
ATOM 2031 N N . ASP C 1 41 ? -10.373 -19.890 -28.353 1.00 19.99 300 ASP C N 1
ATOM 2032 C CA . ASP C 1 41 ? -9.575 -21.058 -28.117 1.00 20.04 300 ASP C CA 1
ATOM 2033 C C . ASP C 1 41 ? -9.333 -21.252 -26.626 1.00 23.40 300 ASP C C 1
ATOM 2034 O O . ASP C 1 41 ? -9.768 -20.454 -25.804 1.00 21.18 300 ASP C O 1
ATOM 2039 N N . GLY C 1 42 ? -8.636 -22.330 -26.272 1.00 20.21 301 GLY C N 1
ATOM 2040 C CA . GLY C 1 42 ? -8.389 -22.723 -24.903 1.00 19.93 301 GLY C CA 1
ATOM 2041 C C . GLY C 1 42 ? -7.045 -22.303 -24.373 1.00 23.25 301 GLY C C 1
ATOM 2042 O O . GLY C 1 42 ? -6.628 -22.792 -23.311 1.00 21.79 301 GLY C O 1
ATOM 2043 N N . PHE C 1 43 ? -6.356 -21.436 -25.105 1.00 21.20 302 PHE C N 1
ATOM 2044 C CA . PHE C 1 43 ? -4.979 -21.036 -24.794 1.00 20.59 302 PHE C CA 1
ATOM 2045 C C . PHE C 1 43 ? -4.969 -19.718 -24.011 1.00 20.20 302 PHE C C 1
ATOM 2046 O O . PHE C 1 43 ? -5.951 -19.373 -23.342 1.00 20.97 302 PHE C O 1
ATOM 2054 N N . THR C 1 44 ? -3.830 -19.007 -24.021 1.00 22.99 303 THR C N 1
ATOM 2055 C CA . THR C 1 44 ? -3.605 -18.037 -22.950 1.00 23.75 303 THR C CA 1
ATOM 2056 C C . THR C 1 44 ? -3.072 -16.665 -23.368 1.00 23.12 303 THR C C 1
ATOM 2057 O O . THR C 1 44 ? -2.596 -15.931 -22.495 1.00 24.50 303 THR C O 1
ATOM 2061 N N . ASP C 1 45 ? -3.090 -16.300 -24.644 1.00 23.39 304 ASP C N 1
ATOM 2062 C CA . ASP C 1 45 ? -2.587 -14.964 -25.010 1.00 24.39 304 ASP C CA 1
ATOM 2063 C C . ASP C 1 45 ? -3.631 -13.934 -24.612 1.00 23.79 304 ASP C C 1
ATOM 2064 O O . ASP C 1 45 ? -4.754 -13.966 -25.129 1.00 22.29 304 ASP C O 1
ATOM 2069 N N . PRO C 1 46 ? -3.293 -12.959 -23.776 1.00 21.54 305 PRO C N 1
ATOM 2070 C CA . PRO C 1 46 ? -4.273 -11.935 -23.407 1.00 23.45 305 PRO C CA 1
ATOM 2071 C C . PRO C 1 46 ? -4.381 -10.810 -24.410 1.00 25.48 305 PRO C C 1
ATOM 2072 O O . PRO C 1 46 ? -5.232 -9.920 -24.215 1.00 29.39 305 PRO C O 1
ATOM 2076 N N . SER C 1 47 ? -3.526 -10.767 -25.434 1.00 25.66 306 SER C N 1
ATOM 2077 C CA . SER C 1 47 ? -3.296 -9.512 -26.147 1.00 27.55 306 SER C CA 1
ATOM 2078 C C . SER C 1 47 ? -3.358 -9.673 -27.665 1.00 28.35 306 SER C C 1
ATOM 2079 O O . SER C 1 47 ? -2.646 -8.951 -28.381 1.00 32.84 306 SER C O 1
ATOM 2082 N N . ASN C 1 48 ? -4.151 -10.621 -28.192 1.00 25.95 307 ASN C N 1
ATOM 2083 C CA . ASN C 1 48 ? -4.353 -10.752 -29.638 1.00 24.41 307 ASN C CA 1
ATOM 2084 C C . ASN C 1 48 ? -5.790 -10.352 -29.940 1.00 24.09 307 ASN C C 1
ATOM 2085 O O . ASN C 1 48 ? -6.731 -11.011 -29.479 1.00 23.92 307 ASN C O 1
ATOM 2090 N N . SER C 1 49 ? -5.965 -9.297 -30.738 1.00 24.38 308 SER C N 1
ATOM 2091 C CA . SER C 1 49 ? -7.333 -8.821 -30.961 1.00 23.27 308 SER C CA 1
ATOM 2092 C C . SER C 1 49 ? -8.157 -9.802 -31.788 1.00 26.19 308 SER C C 1
ATOM 2093 O O . SER C 1 49 ? -9.372 -9.626 -31.865 1.00 29.71 308 SER C O 1
ATOM 2096 N N . GLU C 1 50 ? -7.532 -10.832 -32.386 1.00 24.12 309 GLU C N 1
ATOM 2097 C CA . GLU C 1 50 ? -8.249 -11.842 -33.162 1.00 26.41 309 GLU C CA 1
ATOM 2098 C C . GLU C 1 50 ? -8.338 -13.200 -32.466 1.00 24.85 309 GLU C C 1
ATOM 2099 O O . GLU C 1 50 ? -8.803 -14.169 -33.074 1.00 25.07 309 GLU C O 1
ATOM 2105 N N . ARG C 1 51 ? -7.949 -13.292 -31.203 1.00 23.93 310 ARG C N 1
ATOM 2106 C CA . ARG C 1 51 ? -8.096 -14.523 -30.423 1.00 22.08 310 ARG C CA 1
ATOM 2107 C C . ARG C 1 51 ? -8.722 -14.191 -29.093 1.00 21.96 310 ARG C C 1
ATOM 2108 O O . ARG C 1 51 ? -8.238 -13.314 -28.365 1.00 23.60 310 ARG C O 1
ATOM 2116 N N . PHE C 1 52 ? -9.808 -14.890 -28.762 1.00 19.89 311 PHE C N 1
ATOM 2117 C CA . PHE C 1 52 ? -10.419 -14.828 -27.444 1.00 19.45 311 PHE C CA 1
ATOM 2118 C C . PHE C 1 52 ? -9.908 -16.063 -26.728 1.00 19.20 311 PHE C C 1
ATOM 2119 O O . PHE C 1 52 ? -10.364 -17.190 -27.010 1.00 21.17 311 PHE C O 1
ATOM 2127 N N . CYS C 1 53 ? -8.901 -15.901 -25.869 1.00 20.69 312 CYS C N 1
ATOM 2128 C CA . CYS C 1 53 ? -8.192 -17.057 -25.272 1.00 20.85 312 CYS C CA 1
ATOM 2129 C C . CYS C 1 53 ? -8.823 -17.363 -23.917 1.00 22.30 312 CYS C C 1
ATOM 2130 O O . CYS C 1 53 ? -8.638 -16.623 -22.952 1.00 24.93 312 CYS C O 1
ATOM 2133 N N . LEU C 1 54 ? -9.604 -18.450 -23.855 1.00 21.24 313 LEU C N 1
ATOM 2134 C CA . LEU C 1 54 ? -10.354 -18.793 -22.649 1.00 19.57 313 LEU C CA 1
ATOM 2135 C C . LEU C 1 54 ? -9.465 -19.442 -21.596 1.00 18.60 313 LEU C C 1
ATOM 2136 O O . LEU C 1 54 ? -9.828 -19.428 -20.404 1.00 20.64 313 LEU C O 1
ATOM 2141 N N . GLY C 1 55 ? -8.301 -19.962 -21.990 1.00 19.28 314 GLY C N 1
ATOM 2142 C CA . GLY C 1 55 ? -7.486 -20.680 -21.021 1.00 20.70 314 GLY C CA 1
ATOM 2143 C C . GLY C 1 55 ? -6.876 -19.819 -19.924 1.00 22.77 314 GLY C C 1
ATOM 2144 O O . GLY C 1 55 ? -6.561 -20.340 -18.850 1.00 24.69 314 GLY C O 1
ATOM 2145 N N . LEU C 1 56 ? -6.763 -18.505 -20.142 1.00 23.73 315 LEU C N 1
ATOM 2146 C CA . LEU C 1 56 ? -6.245 -17.623 -19.098 1.00 23.89 315 LEU C CA 1
ATOM 2147 C C . LEU C 1 56 ? -7.313 -17.200 -18.101 1.00 22.47 315 LEU C C 1
ATOM 2148 O O . LEU C 1 56 ? -6.986 -16.690 -17.023 1.00 26.45 315 LEU C O 1
ATOM 2153 N N . LEU C 1 57 ? -8.589 -17.376 -18.440 1.00 21.24 316 LEU C N 1
ATOM 2154 C CA . LEU C 1 57 ? -9.646 -16.858 -17.590 1.00 21.12 316 LEU C CA 1
ATOM 2155 C C . LEU C 1 57 ? -9.772 -17.686 -16.321 1.00 20.66 316 LEU C C 1
ATOM 2156 O O . LEU C 1 57 ? -9.795 -18.930 -16.382 1.00 23.26 316 LEU C O 1
ATOM 2161 N N . SER C 1 58 ? -9.897 -17.005 -15.193 1.00 22.23 317 SER C N 1
ATOM 2162 C CA . SER C 1 58 ? -10.009 -17.627 -13.890 1.00 24.39 317 SER C CA 1
ATOM 2163 C C . SER C 1 58 ? -11.461 -17.798 -13.478 1.00 26.74 317 SER C C 1
ATOM 2164 O O . SER C 1 58 ? -12.336 -16.992 -13.829 1.00 26.46 317 SER C O 1
ATOM 2167 N N . ASN C 1 59 ? -11.705 -18.819 -12.657 1.00 22.84 318 ASN C N 1
ATOM 2168 C CA . ASN C 1 59 ? -12.991 -18.940 -11.973 1.00 23.44 318 ASN C CA 1
ATOM 2169 C C . ASN C 1 59 ? -12.727 -19.757 -10.709 1.00 25.30 318 ASN C C 1
ATOM 2170 O O . ASN C 1 59 ? -12.634 -20.990 -10.780 1.00 26.42 318 ASN C O 1
ATOM 2175 N N . VAL C 1 60 ? -12.601 -19.061 -9.578 1.00 30.81 319 VAL C N 1
ATOM 2176 C CA . VAL C 1 60 ? -12.380 -19.706 -8.295 1.00 33.74 319 VAL C CA 1
ATOM 2177 C C . VAL C 1 60 ? -13.493 -20.696 -7.957 1.00 34.65 319 VAL C C 1
ATOM 2178 O O . VAL C 1 60 ? -13.262 -21.624 -7.183 1.00 41.57 319 VAL C O 1
ATOM 2182 N N . ASN C 1 61 ? -14.693 -20.545 -8.535 1.00 31.52 320 ASN C N 1
ATOM 2183 C CA . ASN C 1 61 ? -15.798 -21.461 -8.236 1.00 35.11 320 ASN C CA 1
ATOM 2184 C C . ASN C 1 61 ? -15.865 -22.657 -9.186 1.00 35.18 320 ASN C C 1
ATOM 2185 O O . ASN C 1 61 ? -16.853 -23.401 -9.148 1.00 36.33 320 ASN C O 1
ATOM 2190 N N . ARG C 1 62 ? -14.874 -22.869 -10.044 1.00 29.50 321 ARG C N 1
ATOM 2191 C CA . ARG C 1 62 ? -15.094 -23.901 -11.056 1.00 28.14 321 ARG C CA 1
ATOM 2192 C C . ARG C 1 62 ? -14.870 -25.304 -10.540 1.00 30.98 321 ARG C C 1
ATOM 2193 O O . ARG C 1 62 ? -14.016 -25.580 -9.679 1.00 34.31 321 ARG C O 1
ATOM 2201 N N . ASN C 1 63 ? -15.671 -26.208 -11.084 1.00 28.26 322 ASN C N 1
ATOM 2202 C CA . ASN C 1 63 ? -15.680 -27.590 -10.634 1.00 30.78 322 ASN C CA 1
ATOM 2203 C C . ASN C 1 63 ? -14.824 -28.470 -11.548 1.00 29.91 322 ASN C C 1
ATOM 2204 O O . ASN C 1 63 ? -14.260 -28.018 -12.554 1.00 27.82 322 ASN C O 1
ATOM 2209 N N . ALA C 1 64 ? -14.752 -29.748 -11.199 1.00 32.12 323 ALA C N 1
ATOM 2210 C CA . ALA C 1 64 ? -13.887 -30.665 -11.923 1.00 33.10 323 ALA C CA 1
ATOM 2211 C C . ALA C 1 64 ? -14.369 -30.907 -13.352 1.00 30.83 323 ALA C C 1
ATOM 2212 O O . ALA C 1 64 ? -13.549 -31.086 -14.264 1.00 32.32 323 ALA C O 1
ATOM 2214 N N . THR C 1 65 ? -15.689 -30.942 -13.572 1.00 29.92 324 THR C N 1
ATOM 2215 C CA . THR C 1 65 ? -16.187 -31.108 -14.927 1.00 30.16 324 THR C CA 1
ATOM 2216 C C . THR C 1 65 ? -15.762 -29.950 -15.822 1.00 30.42 324 THR C C 1
ATOM 2217 O O . THR C 1 65 ? -15.374 -30.142 -16.985 1.00 28.24 324 THR C O 1
ATOM 2221 N N . VAL C 1 66 ? -15.822 -28.730 -15.300 1.00 25.81 325 VAL C N 1
ATOM 2222 C CA . VAL C 1 66 ? -15.390 -27.578 -16.085 1.00 23.74 325 VAL C CA 1
ATOM 2223 C C . VAL C 1 66 ? -13.884 -27.645 -16.355 1.00 25.51 325 VAL C C 1
ATOM 2224 O O . VAL C 1 66 ? -13.434 -27.362 -17.473 1.00 25.76 325 VAL C O 1
ATOM 2228 N N . GLU C 1 67 ? -13.082 -27.967 -15.333 1.00 24.65 326 GLU C N 1
ATOM 2229 C CA . GLU C 1 67 ? -11.641 -28.089 -15.559 1.00 26.42 326 GLU C CA 1
ATOM 2230 C C . GLU C 1 67 ? -11.328 -29.102 -16.661 1.00 27.17 326 GLU C C 1
ATOM 2231 O O . GLU C 1 67 ? -10.502 -28.836 -17.545 1.00 28.57 326 GLU C O 1
ATOM 2237 N N . MET C 1 68 ? -12.016 -30.252 -16.663 1.00 27.27 327 MET C N 1
ATOM 2238 C CA . MET C 1 68 ? -11.755 -31.230 -17.714 1.00 30.12 327 MET C CA 1
ATOM 2239 C C . MET C 1 68 ? -12.174 -30.720 -19.087 1.00 30.74 327 MET C C 1
ATOM 2240 O O . MET C 1 68 ? -11.447 -30.894 -20.072 1.00 30.60 327 MET C O 1
ATOM 2245 N N . THR C 1 69 ? -13.339 -30.078 -19.174 1.00 23.99 328 THR C N 1
ATOM 2246 C CA . THR C 1 69 ? -13.794 -29.552 -20.451 1.00 24.04 328 THR C CA 1
ATOM 2247 C C . THR C 1 69 ? -12.834 -28.521 -21.005 1.00 26.58 328 THR C C 1
ATOM 2248 O O . THR C 1 69 ? -12.542 -28.510 -22.207 1.00 25.71 328 THR C O 1
ATOM 2252 N N . ARG C 1 70 ? -12.323 -27.649 -20.132 1.00 24.59 329 ARG C N 1
ATOM 2253 C CA . ARG C 1 70 ? -11.407 -26.619 -20.589 1.00 24.65 329 ARG C CA 1
ATOM 2254 C C . ARG C 1 70 ? -10.152 -27.209 -21.189 1.00 24.24 329 ARG C C 1
ATOM 2255 O O . ARG C 1 70 ? -9.604 -26.617 -22.116 1.00 27.50 329 ARG C O 1
ATOM 2263 N N . ARG C 1 71 ? -9.706 -28.370 -20.707 1.00 25.73 330 ARG C N 1
ATOM 2264 C CA . ARG C 1 71 ? -8.537 -29.025 -21.292 1.00 31.35 330 ARG C CA 1
ATOM 2265 C C . ARG C 1 71 ? -8.763 -29.411 -22.753 1.00 29.89 330 ARG C C 1
ATOM 2266 O O . ARG C 1 71 ? -7.788 -29.639 -23.485 1.00 32.13 330 ARG C O 1
ATOM 2274 N N . HIS C 1 72 ? -10.012 -29.577 -23.159 1.00 26.82 331 HIS C N 1
ATOM 2275 C CA . HIS C 1 72 ? -10.333 -30.144 -24.465 1.00 27.35 331 HIS C CA 1
ATOM 2276 C C . HIS C 1 72 ? -10.790 -29.101 -25.459 1.00 25.56 331 HIS C C 1
ATOM 2277 O O . HIS C 1 72 ? -10.963 -29.461 -26.636 1.00 27.30 331 HIS C O 1
ATOM 2284 N N . ILE C 1 73 ? -10.871 -27.846 -25.038 1.00 23.51 332 ILE C N 1
ATOM 2285 C CA . ILE C 1 73 ? -11.222 -26.784 -25.990 1.00 23.71 332 ILE C CA 1
ATOM 2286 C C . ILE C 1 73 ? -10.154 -26.699 -27.076 1.00 21.88 332 ILE C C 1
ATOM 2287 O O . ILE C 1 73 ? -10.436 -26.775 -28.276 1.00 23.61 332 ILE C O 1
ATOM 2292 N N . GLY C 1 74 ? -8.889 -26.562 -26.649 1.00 23.02 333 GLY C N 1
ATOM 2293 C CA . GLY C 1 74 ? -7.829 -26.585 -27.626 1.00 25.21 333 GLY C CA 1
ATOM 2294 C C . GLY C 1 74 ? -7.948 -25.459 -28.616 1.00 23.69 333 GLY C C 1
ATOM 2295 O O . GLY C 1 74 ? -8.150 -24.299 -28.248 1.00 25.21 333 GLY C O 1
ATOM 2296 N N . ARG C 1 75 ? -7.746 -25.781 -29.892 1.00 23.44 334 ARG C N 1
ATOM 2297 C CA . ARG C 1 75 ? -7.841 -24.794 -30.956 1.00 24.56 334 ARG C CA 1
ATOM 2298 C C . ARG C 1 75 ? -9.236 -24.200 -31.071 1.00 22.13 334 ARG C C 1
ATOM 2299 O O . ARG C 1 75 ? -9.398 -23.174 -31.742 1.00 24.13 334 ARG C O 1
ATOM 2307 N N . GLY C 1 76 ? -10.261 -24.842 -30.484 1.00 21.04 335 GLY C N 1
ATOM 2308 C CA . GLY C 1 76 ? -11.540 -24.146 -30.316 1.00 21.52 335 GLY C CA 1
ATOM 2309 C C . GLY C 1 76 ? -12.350 -23.958 -31.581 1.00 20.64 335 GLY C C 1
ATOM 2310 O O . GLY C 1 76 ? -12.527 -24.889 -32.375 1.00 21.60 335 GLY C O 1
ATOM 2311 N N . VAL C 1 77 ? -12.920 -22.765 -31.729 1.00 21.13 336 VAL C N 1
ATOM 2312 C CA . VAL C 1 77 ? -13.827 -22.475 -32.828 1.00 20.90 336 VAL C CA 1
ATOM 2313 C C . VAL C 1 77 ? -13.299 -21.260 -33.575 1.00 19.74 336 VAL C C 1
ATOM 2314 O O . VAL C 1 77 ? -12.901 -20.264 -32.963 1.00 21.36 336 VAL C O 1
ATOM 2318 N N . ARG C 1 78 ? -13.330 -21.326 -34.907 1.00 19.88 337 ARG C N 1
ATOM 2319 C CA . ARG C 1 78 ? -13.108 -20.141 -35.718 1.00 21.46 337 ARG C CA 1
ATOM 2320 C C . ARG C 1 78 ? -14.468 -19.588 -36.144 1.00 21.61 337 ARG C C 1
ATOM 2321 O O . ARG C 1 78 ? -15.327 -20.327 -36.660 1.00 21.36 337 ARG C O 1
ATOM 2329 N N . LEU C 1 79 ? -14.701 -18.309 -35.905 1.00 22.06 338 LEU C N 1
ATOM 2330 C CA . LEU C 1 79 ? -15.948 -17.648 -36.276 1.00 20.76 338 LEU C CA 1
ATOM 2331 C C . LEU C 1 79 ? -15.590 -16.560 -37.271 1.00 23.38 338 LEU C C 1
ATO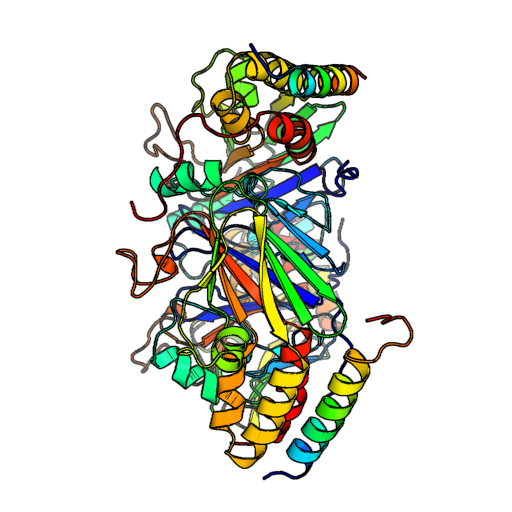M 2332 O O . LEU C 1 79 ? -14.666 -15.790 -37.011 1.00 24.71 338 LEU C O 1
ATOM 2337 N N . TYR C 1 80 ? -16.267 -16.531 -38.422 1.00 23.31 339 TYR C N 1
ATOM 2338 C CA . TYR C 1 80 ? -15.860 -15.604 -39.467 1.00 25.61 339 TYR C CA 1
ATOM 2339 C C . TYR C 1 80 ? -17.069 -15.108 -40.228 1.00 23.14 339 TYR C C 1
ATOM 2340 O O . TYR C 1 80 ? -18.065 -15.804 -40.385 1.00 23.48 339 TYR C O 1
ATOM 2349 N N . TYR C 1 81 ? -16.937 -13.884 -40.711 1.00 24.53 340 TYR C N 1
ATOM 2350 C CA . TYR C 1 81 ? -18.030 -13.082 -41.234 1.00 26.74 340 TYR C CA 1
ATOM 2351 C C . TYR C 1 81 ? -17.565 -12.649 -42.615 1.00 28.28 340 TYR C C 1
ATOM 2352 O O . TYR C 1 81 ? -16.624 -11.854 -42.729 1.00 32.06 340 TYR C O 1
ATOM 2361 N N . ILE C 1 82 ? -18.197 -13.193 -43.665 1.00 27.45 341 ILE C N 1
ATOM 2362 C CA . ILE C 1 82 ? -17.843 -12.948 -45.060 1.00 32.64 341 ILE C CA 1
ATOM 2363 C C . ILE C 1 82 ? -19.132 -12.871 -45.881 1.00 30.37 341 ILE C C 1
ATOM 2364 O O . ILE C 1 82 ? -20.009 -13.726 -45.737 1.00 31.59 341 ILE C O 1
ATOM 2369 N N . GLY C 1 83 ? -19.243 -11.861 -46.740 1.00 31.71 342 GLY C N 1
ATOM 2370 C CA . GLY C 1 83 ? -20.359 -11.801 -47.685 1.00 35.78 342 GLY C CA 1
ATOM 2371 C C . GLY C 1 83 ? -21.736 -11.851 -47.057 1.00 33.66 342 GLY C C 1
ATOM 2372 O O . GLY C 1 83 ? -22.645 -12.496 -47.594 1.00 37.73 342 GLY C O 1
ATOM 2373 N N . GLY C 1 84 ? -21.907 -11.201 -45.917 1.00 27.83 343 GLY C N 1
ATOM 2374 C CA . GLY C 1 84 ? -23.212 -11.200 -45.255 1.00 27.67 343 GLY C CA 1
ATOM 2375 C C . GLY C 1 84 ? -23.582 -12.482 -44.547 1.00 28.47 343 GLY C C 1
ATOM 2376 O O . GLY C 1 84 ? -24.749 -12.672 -44.169 1.00 30.54 343 GLY C O 1
ATOM 2377 N N . GLU C 1 85 ? -22.629 -13.362 -44.334 1.00 25.38 344 GLU C N 1
ATOM 2378 C CA . GLU C 1 85 ? -22.893 -14.633 -43.671 1.00 23.69 344 GLU C CA 1
ATOM 2379 C C . GLU C 1 85 ? -21.837 -14.877 -42.614 1.00 22.24 344 GLU C C 1
ATOM 2380 O O . GLU C 1 85 ? -20.696 -14.399 -42.719 1.00 24.85 344 GLU C O 1
ATOM 2386 N N . VAL C 1 86 ? -22.227 -15.597 -41.570 1.00 20.76 345 VAL C N 1
ATOM 2387 C CA . VAL C 1 86 ? -21.354 -15.927 -40.454 1.00 22.52 345 VAL C CA 1
ATOM 2388 C C . VAL C 1 86 ? -21.218 -17.447 -40.406 1.00 20.57 345 VAL C C 1
ATOM 2389 O O . VAL C 1 86 ? -22.210 -18.177 -40.548 1.00 22.01 345 VAL C O 1
ATOM 2393 N N . PHE C 1 87 ? -19.990 -17.909 -40.197 1.00 21.88 346 PHE C N 1
ATOM 2394 C CA . PHE C 1 87 ? -19.645 -19.328 -40.208 1.00 22.33 346 PHE C CA 1
ATOM 2395 C C . PHE C 1 87 ? -18.932 -19.676 -38.912 1.00 24.21 346 PHE C C 1
ATOM 2396 O O . PHE C 1 87 ? -18.221 -18.853 -38.317 1.00 22.89 346 PHE C O 1
ATOM 2404 N N . ALA C 1 88 ? -19.139 -20.907 -38.463 1.00 23.05 347 ALA C N 1
ATOM 2405 C CA . ALA C 1 88 ? -18.387 -21.479 -37.346 1.00 21.67 347 ALA C CA 1
ATOM 2406 C C . ALA C 1 88 ? -17.694 -22.736 -37.834 1.00 22.49 347 ALA C C 1
ATOM 2407 O O . ALA C 1 88 ? -18.311 -23.595 -38.472 1.00 26.16 347 ALA C O 1
ATOM 2409 N N . GLU C 1 89 ? -16.395 -22.837 -37.555 1.00 22.62 348 GLU C N 1
ATOM 2410 C CA . GLU C 1 89 ? -15.585 -23.992 -37.914 1.00 24.38 348 GLU C CA 1
ATOM 2411 C C . GLU C 1 89 ? -14.983 -24.608 -36.654 1.00 21.20 348 GLU C C 1
ATOM 2412 O O . GLU C 1 89 ? -14.378 -23.906 -35.836 1.00 21.57 348 GLU C O 1
ATOM 2418 N N . CYS C 1 90 ? -15.125 -25.920 -36.503 1.00 21.86 349 CYS C N 1
ATOM 2419 C CA . CYS C 1 90 ? -14.643 -26.597 -35.300 1.00 21.03 349 CYS C CA 1
ATOM 2420 C C . CYS C 1 90 ? -13.171 -26.961 -35.532 1.00 22.33 349 CYS C C 1
ATOM 2421 O O . CYS C 1 90 ? -12.855 -27.893 -36.271 1.00 27.07 349 CYS C O 1
ATOM 2424 N N . LEU C 1 91 ? -12.259 -26.183 -34.897 1.00 21.20 350 LEU C N 1
ATOM 2425 C CA . LEU C 1 91 ? -10.835 -26.491 -34.956 1.00 25.39 350 LEU C CA 1
ATOM 2426 C C . LEU C 1 91 ? -10.403 -27.406 -33.828 1.00 22.40 350 LEU C C 1
ATOM 2427 O O . LEU C 1 91 ? -9.368 -28.078 -33.950 1.00 26.52 350 LEU C O 1
ATOM 2432 N N . SER C 1 92 ? -11.171 -27.425 -32.738 1.00 23.12 351 SER C N 1
ATOM 2433 C CA . SER C 1 92 ? -10.917 -28.305 -31.596 1.00 22.71 351 SER C CA 1
ATOM 2434 C C . SER C 1 92 ? -10.950 -29.775 -32.026 1.00 25.45 351 SER C C 1
ATOM 2435 O O . SER C 1 92 ? -11.600 -30.153 -33.019 1.00 27.74 351 SER C O 1
ATOM 2438 N N . ASP C 1 93 ? -10.234 -30.628 -31.261 1.00 23.49 352 ASP C N 1
ATOM 2439 C CA . ASP C 1 93 ? -10.373 -32.076 -31.406 1.00 24.75 352 ASP C CA 1
ATOM 2440 C C . ASP C 1 93 ? -11.636 -32.628 -30.744 1.00 24.74 352 ASP C C 1
ATOM 2441 O O . ASP C 1 93 ? -11.916 -33.849 -30.889 1.00 27.38 352 ASP C O 1
ATOM 2446 N N . SER C 1 94 ? -12.402 -31.797 -30.069 1.00 24.99 353 SER C N 1
ATOM 2447 C CA . SER C 1 94 ? -13.728 -32.150 -29.584 1.00 23.38 353 SER C CA 1
ATOM 2448 C C . SER C 1 94 ? -14.756 -31.303 -30.313 1.00 21.77 353 SER C C 1
ATOM 2449 O O . SER C 1 94 ? -14.447 -30.226 -30.828 1.00 23.35 353 SER C O 1
ATOM 2452 N N . ALA C 1 95 ? -15.978 -31.831 -30.390 1.00 23.31 354 ALA C N 1
ATOM 2453 C CA . ALA C 1 95 ? -17.036 -31.147 -31.107 1.00 23.67 354 ALA C CA 1
ATOM 2454 C C . ALA C 1 95 ? -17.444 -29.843 -30.391 1.00 23.16 354 ALA C C 1
ATOM 2455 O O . ALA C 1 95 ? -17.144 -29.635 -29.205 1.00 23.65 354 ALA C O 1
ATOM 2457 N N . ILE C 1 96 ? -18.163 -28.995 -31.115 1.00 20.36 355 ILE C N 1
ATOM 2458 C CA . ILE C 1 96 ? -18.842 -27.832 -30.566 1.00 19.68 355 ILE C CA 1
ATOM 2459 C C . ILE C 1 96 ? -20.312 -27.970 -30.932 1.00 20.23 355 ILE C C 1
ATOM 2460 O O . ILE C 1 96 ? -20.685 -28.745 -31.818 1.00 21.77 355 ILE C O 1
ATOM 2465 N N . PHE C 1 97 ? -21.159 -27.245 -30.224 1.00 18.25 356 PHE C N 1
ATOM 2466 C CA . PHE C 1 97 ? -22.609 -27.406 -30.342 1.00 18.23 356 PHE C CA 1
ATOM 2467 C C . PHE C 1 97 ? -23.232 -26.027 -30.462 1.00 19.61 356 PHE C C 1
ATOM 2468 O O . PHE C 1 97 ? -23.013 -25.192 -29.569 1.00 20.29 356 PHE C O 1
ATOM 2476 N N . VAL C 1 98 ? -24.016 -25.776 -31.522 1.00 18.45 357 VAL C N 1
ATOM 2477 C CA . VAL C 1 98 ? -24.421 -24.403 -31.824 1.00 18.71 357 VAL C CA 1
ATOM 2478 C C . VAL C 1 98 ? -25.943 -24.298 -31.833 1.00 17.36 357 VAL C C 1
ATOM 2479 O O . VAL C 1 98 ? -26.633 -25.107 -32.478 1.00 19.81 357 VAL C O 1
ATOM 2483 N N . GLN C 1 99 ? -26.450 -23.302 -31.140 1.00 17.16 358 GLN C N 1
ATOM 2484 C CA . GLN C 1 99 ? -27.874 -22.964 -31.138 1.00 17.15 358 GLN C CA 1
ATOM 2485 C C . GLN C 1 99 ? -28.013 -21.580 -31.772 1.00 17.34 358 GLN C C 1
ATOM 2486 O O . GLN C 1 99 ? -27.784 -20.563 -31.113 1.00 19.00 358 GLN C O 1
ATOM 2492 N N . SER C 1 100 ? -28.383 -21.569 -33.055 1.00 18.96 359 SER C N 1
ATOM 2493 C CA . SER C 1 100 ? -28.555 -20.331 -33.811 1.00 20.18 359 SER C CA 1
ATOM 2494 C C . SER C 1 100 ? -29.950 -20.324 -34.380 1.00 19.52 359 SER C C 1
ATOM 2495 O O . SER C 1 100 ? -30.221 -21.103 -35.313 1.00 18.93 359 SER C O 1
ATOM 2498 N N . PRO C 1 101 ? -30.867 -19.489 -33.889 1.00 20.14 360 PRO C N 1
ATOM 2499 C CA . PRO C 1 101 ? -32.225 -19.511 -34.452 1.00 21.50 360 PRO C CA 1
ATOM 2500 C C . PRO C 1 101 ? -32.285 -19.175 -35.949 1.00 21.92 360 PRO C C 1
ATOM 2501 O O . PRO C 1 101 ? -33.173 -19.673 -36.639 1.00 22.81 360 PRO C O 1
ATOM 2505 N N . ASN C 1 102 ? -31.365 -18.367 -36.475 1.00 21.53 361 ASN C N 1
ATOM 2506 C CA . ASN C 1 102 ? -31.363 -18.054 -37.915 1.00 22.57 361 ASN C CA 1
ATOM 2507 C C . ASN C 1 102 ? -30.990 -19.312 -38.716 1.00 22.36 361 ASN C C 1
ATOM 2508 O O . ASN C 1 102 ? -31.616 -19.599 -39.743 1.00 25.25 361 ASN C O 1
ATOM 2513 N N . CYS C 1 103 ? -30.037 -20.085 -38.234 1.00 21.96 362 CYS C N 1
ATOM 2514 C CA . CYS C 1 103 ? -29.681 -21.326 -38.895 1.00 21.28 362 CYS C CA 1
ATOM 2515 C C . CYS C 1 103 ? -30.836 -22.305 -38.796 1.00 20.46 362 CYS C C 1
ATOM 2516 O O . CYS C 1 103 ? -31.210 -22.956 -39.793 1.00 21.77 362 CYS C O 1
ATOM 2519 N N . ASN C 1 104 ? -31.437 -22.396 -37.602 1.00 19.93 363 ASN C N 1
ATOM 2520 C CA . ASN C 1 104 ? -32.531 -23.353 -37.384 1.00 21.35 363 ASN C CA 1
ATOM 2521 C C . ASN C 1 104 ? -33.700 -23.056 -38.314 1.00 23.95 363 ASN C C 1
ATOM 2522 O O . ASN C 1 104 ? -34.274 -23.961 -38.943 1.00 24.68 363 ASN C O 1
ATOM 2527 N N . GLN C 1 105 ? -34.053 -21.780 -38.457 1.00 22.92 364 GLN C N 1
ATOM 2528 C CA . GLN C 1 105 ? -35.171 -21.451 -39.319 1.00 25.99 364 GLN C CA 1
ATOM 2529 C C . GLN C 1 105 ? -34.898 -21.809 -40.776 1.00 27.32 364 GLN C C 1
ATOM 2530 O O . GLN C 1 105 ? -35.806 -22.209 -41.494 1.00 28.14 364 GLN C O 1
ATOM 2536 N N . ARG C 1 106 ? -33.666 -21.659 -41.229 1.00 24.06 365 ARG C N 1
ATOM 2537 C CA . ARG C 1 106 ? -33.334 -21.940 -42.615 1.00 25.99 365 ARG C CA 1
ATOM 2538 C C . ARG C 1 106 ? -33.576 -23.415 -42.947 1.00 24.85 365 ARG C C 1
ATOM 2539 O O . ARG C 1 106 ? -33.985 -23.746 -44.059 1.00 29.08 365 ARG C O 1
ATOM 2547 N N . TYR C 1 107 ? -33.300 -24.298 -41.995 1.00 26.47 366 TYR C N 1
ATOM 2548 C CA . TYR C 1 107 ? -33.476 -25.728 -42.236 1.00 28.83 366 TYR C CA 1
ATOM 2549 C C . TYR C 1 107 ? -34.833 -26.238 -41.810 1.00 31.43 366 TYR C C 1
ATOM 2550 O O . TYR C 1 107 ? -35.111 -27.434 -41.982 1.00 35.36 366 TYR C O 1
ATOM 2559 N N . GLY C 1 108 ? -35.706 -25.383 -41.302 1.00 29.08 367 GLY C N 1
ATOM 2560 C CA . GLY C 1 108 ? -36.993 -25.830 -40.825 1.00 31.84 367 GLY C CA 1
ATOM 2561 C C . GLY C 1 108 ? -36.932 -26.551 -39.496 1.00 30.22 367 GLY C C 1
ATOM 2562 O O . GLY C 1 108 ? -37.851 -27.322 -39.175 1.00 33.59 367 GLY C O 1
ATOM 2563 N N . TRP C 1 109 ? -35.876 -26.335 -38.721 1.00 26.82 368 TRP C N 1
ATOM 2564 C CA . TRP C 1 109 ? -35.714 -26.958 -37.420 1.00 24.10 368 TRP C CA 1
ATOM 2565 C C . TRP C 1 109 ? -36.385 -26.140 -36.323 1.00 24.79 368 TRP C C 1
ATOM 2566 O O . TRP C 1 109 ? -36.585 -24.932 -36.445 1.00 28.04 368 TRP C O 1
ATOM 2577 N N . HIS C 1 110 ? -36.687 -26.810 -35.220 1.00 24.16 369 HIS C N 1
ATOM 2578 C CA . HIS C 1 110 ? -37.190 -26.123 -34.044 1.00 26.65 369 HIS C CA 1
ATOM 2579 C C . HIS C 1 110 ? -36.243 -24.992 -33.647 1.00 24.64 369 HIS C C 1
ATOM 2580 O O . HIS C 1 110 ? -35.013 -25.174 -33.675 1.00 22.70 369 HIS C O 1
ATOM 2587 N N . PRO C 1 111 ? -36.769 -23.818 -33.243 1.00 26.86 370 PRO C N 1
ATOM 2588 C CA . PRO C 1 111 ? -35.881 -22.692 -32.907 1.00 26.77 370 PRO C CA 1
ATOM 2589 C C . PRO C 1 111 ? -34.850 -22.995 -31.846 1.00 23.58 370 PRO C C 1
ATOM 2590 O O . PRO C 1 111 ? -33.782 -22.371 -31.856 1.00 24.38 370 PRO C O 1
ATOM 2594 N N . ALA C 1 112 ? -35.109 -23.942 -30.929 1.00 25.46 371 ALA C N 1
ATOM 2595 C CA . ALA C 1 112 ? -34.168 -24.268 -29.864 1.00 24.70 371 ALA C CA 1
ATOM 2596 C C . ALA C 1 112 ? -33.174 -25.356 -30.266 1.00 23.28 371 ALA C C 1
ATOM 2597 O O . ALA C 1 112 ? -32.394 -25.788 -29.411 1.00 23.94 371 ALA C O 1
ATOM 2599 N N . THR C 1 113 ? -33.197 -25.808 -31.531 1.00 21.91 372 THR C N 1
ATOM 2600 C CA . THR C 1 113 ? -32.289 -26.867 -31.962 1.00 20.05 372 THR C CA 1
ATOM 2601 C C . THR C 1 113 ? -30.831 -26.511 -31.687 1.00 20.17 372 THR C C 1
ATOM 2602 O O . THR C 1 113 ? -30.361 -25.392 -31.933 1.00 20.47 372 THR C O 1
ATOM 2606 N N . VAL C 1 114 ? -30.104 -27.512 -31.227 1.00 18.47 373 VAL C N 1
ATOM 2607 C CA . VAL C 1 114 ? -28.660 -27.401 -30.996 1.00 18.52 373 VAL C CA 1
ATOM 2608 C C . VAL C 1 114 ? -28.010 -28.381 -31.964 1.00 19.97 373 VAL C C 1
ATOM 2609 O O . VAL C 1 114 ? -28.316 -29.593 -31.903 1.00 24.76 373 VAL C O 1
ATOM 2613 N N . CYS C 1 115 ? -27.179 -27.862 -32.880 1.00 18.99 374 CYS C N 1
ATOM 2614 C CA . CYS C 1 115 ? -26.556 -28.659 -33.944 1.00 18.93 374 CYS C CA 1
ATOM 2615 C C . CYS C 1 115 ? -25.098 -28.938 -33.594 1.00 19.01 374 CYS C C 1
ATOM 2616 O O . CYS C 1 115 ? -24.316 -28.004 -33.339 1.00 20.57 374 CYS C O 1
ATOM 2619 N N . LYS C 1 116 ? -24.718 -30.194 -33.625 1.00 19.06 375 LYS C N 1
ATOM 2620 C CA . LYS C 1 116 ? -23.320 -30.539 -33.447 1.00 19.02 375 LYS C CA 1
ATOM 2621 C C . LYS C 1 116 ? -22.492 -30.161 -34.668 1.00 19.98 375 LYS C C 1
ATOM 2622 O O . LYS C 1 116 ? -22.900 -30.406 -35.814 1.00 21.94 375 LYS C O 1
ATOM 2628 N N . ILE C 1 117 ? -21.312 -29.588 -34.425 1.00 20.53 376 ILE C N 1
ATOM 2629 C CA . ILE C 1 117 ? -20.281 -29.402 -35.461 1.00 20.64 376 ILE C CA 1
ATOM 2630 C C . ILE C 1 117 ? -19.058 -30.204 -35.018 1.00 20.10 376 ILE C C 1
ATOM 2631 O O . ILE C 1 117 ? -18.323 -29.777 -34.101 1.00 20.00 376 ILE C O 1
ATOM 2636 N N . PRO C 1 118 ? -18.790 -31.337 -35.647 1.00 21.33 377 PRO C N 1
ATOM 2637 C CA . PRO C 1 118 ? -17.649 -32.181 -35.229 1.00 21.78 377 PRO C CA 1
ATOM 2638 C C . PRO C 1 118 ? -16.335 -31.564 -35.662 1.00 22.39 377 PRO C C 1
ATOM 2639 O O . PRO C 1 118 ? -16.315 -30.636 -36.490 1.00 23.73 377 PRO C O 1
ATOM 2643 N N . PRO C 1 119 ? -15.219 -32.064 -35.116 1.00 25.41 378 PRO C N 1
ATOM 2644 C CA . PRO C 1 119 ? -13.896 -31.573 -35.502 1.00 25.33 378 PRO C CA 1
ATOM 2645 C C . PRO C 1 119 ? -13.710 -31.564 -37.011 1.00 26.60 378 PRO C C 1
ATOM 2646 O O . PRO C 1 119 ? -13.974 -32.556 -37.711 1.00 29.03 378 PRO C O 1
ATOM 2650 N N . GLY C 1 120 ? -13.243 -30.413 -37.505 1.00 27.83 379 GLY C N 1
ATOM 2651 C CA . GLY C 1 120 ? -12.974 -30.246 -38.917 1.00 31.14 379 GLY C CA 1
ATOM 2652 C C . GLY C 1 120 ? -14.172 -29.821 -39.731 1.00 30.01 379 GLY C C 1
ATOM 2653 O O . GLY C 1 120 ? -14.025 -29.578 -40.932 1.00 35.28 379 GLY C O 1
ATOM 2654 N N . CYS C 1 121 ? -15.350 -29.772 -39.138 1.00 27.90 380 CYS C N 1
ATOM 2655 C CA . CYS C 1 121 ? -16.559 -29.438 -39.871 1.00 27.90 380 CYS C CA 1
ATOM 2656 C C . CYS C 1 121 ? -16.874 -27.964 -39.678 1.00 24.64 380 CYS C C 1
ATOM 2657 O O . CYS C 1 121 ? -16.265 -27.272 -38.845 1.00 23.72 380 CYS C O 1
ATOM 2660 N N . ASN C 1 122 ? -17.807 -27.462 -40.490 1.00 28.45 381 ASN C N 1
ATOM 2661 C CA . ASN C 1 122 ? -18.239 -26.089 -40.358 1.00 28.99 381 ASN C CA 1
ATOM 2662 C C . ASN C 1 122 ? -19.729 -26.002 -40.622 1.00 26.72 381 ASN C C 1
ATOM 2663 O O . ASN C 1 122 ? -20.329 -26.906 -41.227 1.00 28.49 381 ASN C O 1
ATOM 2668 N N . LEU C 1 123 ? -20.293 -24.883 -40.227 1.00 24.36 382 LEU C N 1
ATOM 2669 C CA . LEU C 1 123 ? -21.717 -24.623 -40.374 1.00 23.78 382 LEU C CA 1
ATOM 2670 C C . LEU C 1 123 ? -21.915 -23.130 -40.578 1.00 23.92 382 LEU C C 1
ATOM 2671 O O . LEU C 1 123 ? -21.305 -22.311 -39.877 1.00 23.66 382 LEU C O 1
ATOM 2676 N N . LYS C 1 124 ? -22.777 -22.772 -41.537 1.00 23.70 383 LYS C N 1
ATOM 2677 C CA . LYS C 1 124 ? -23.187 -21.386 -41.733 1.00 22.80 383 LYS C CA 1
ATOM 2678 C C . LYS C 1 124 ? -24.208 -21.055 -40.661 1.00 23.36 383 LYS C C 1
ATOM 2679 O O . LYS C 1 124 ? -25.349 -21.532 -40.697 1.00 27.87 383 LYS C O 1
ATOM 2685 N N . ILE C 1 125 ? -23.796 -20.255 -39.685 1.00 20.15 384 ILE C N 1
ATOM 2686 C CA . ILE C 1 125 ? -24.647 -19.987 -38.532 1.00 22.10 384 ILE C CA 1
ATOM 2687 C C . ILE C 1 125 ? -25.516 -18.750 -38.690 1.00 21.44 384 ILE C C 1
ATOM 2688 O O . ILE C 1 125 ? -26.401 -18.529 -37.853 1.00 23.08 384 ILE C O 1
ATOM 2693 N N . PHE C 1 126 ? -25.275 -17.916 -39.703 1.00 20.90 385 PHE C N 1
ATOM 2694 C CA . PHE C 1 126 ? -26.132 -16.756 -39.869 1.00 20.43 385 PHE C CA 1
ATOM 2695 C C . PHE C 1 126 ? -26.101 -16.305 -41.316 1.00 22.37 385 PHE C C 1
ATOM 2696 O O . PHE C 1 126 ? -25.062 -16.302 -41.942 1.00 22.34 385 PHE C O 1
ATOM 2704 N N . ASN C 1 127 ? -27.247 -15.848 -41.819 1.00 21.65 386 ASN C N 1
ATOM 2705 C CA . ASN C 1 127 ? -27.319 -15.215 -43.135 1.00 21.58 386 ASN C CA 1
ATOM 2706 C C . ASN C 1 127 ? -28.071 -13.887 -42.984 1.00 22.13 386 ASN C C 1
ATOM 2707 O O . ASN C 1 127 ? -29.224 -13.873 -42.540 1.00 23.33 386 ASN C O 1
ATOM 2712 N N . ASN C 1 128 ?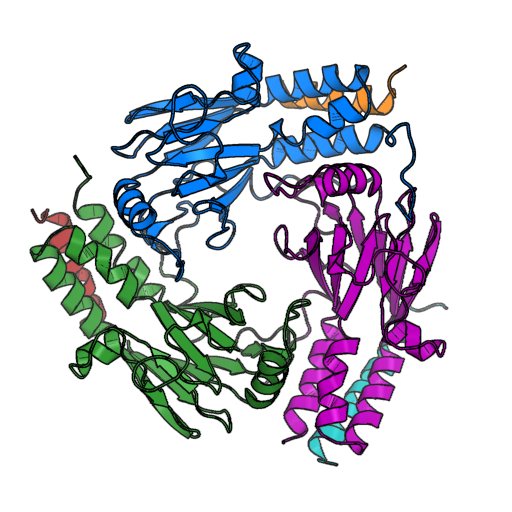 -27.409 -12.771 -43.325 1.00 23.15 387 ASN C N 1
ATOM 2713 C CA . ASN C 1 128 ? -27.991 -11.443 -43.070 1.00 24.53 387 ASN C CA 1
ATOM 2714 C C . ASN C 1 128 ? -29.239 -11.217 -43.911 1.00 26.60 387 ASN C C 1
ATOM 2715 O O . ASN C 1 128 ? -30.188 -10.553 -43.453 1.00 25.43 387 ASN C O 1
ATOM 2720 N N . GLN C 1 129 ? -29.240 -11.707 -45.154 1.00 26.97 388 GLN C N 1
ATOM 2721 C CA . GLN C 1 129 ? -30.381 -11.466 -46.043 1.00 28.29 388 GLN C CA 1
ATOM 2722 C C . GLN C 1 129 ? -31.632 -12.170 -45.526 1.00 29.36 388 GLN C C 1
ATOM 2723 O O . GLN C 1 129 ? -32.734 -11.610 -45.595 1.00 27.01 388 GLN C O 1
ATOM 2729 N N . GLU C 1 130 ? -31.482 -13.391 -44.991 1.00 25.43 389 GLU C N 1
ATOM 2730 C CA . GLU C 1 130 ? -32.614 -14.085 -44.378 1.00 24.94 389 GLU C CA 1
ATOM 2731 C C . GLU C 1 130 ? -33.151 -13.327 -43.174 1.00 23.40 389 GLU C C 1
ATOM 2732 O O . GLU C 1 130 ? -34.378 -13.188 -43.020 1.00 23.86 389 GLU C O 1
ATOM 2738 N N . PHE C 1 131 ? -32.253 -12.802 -42.332 1.00 22.50 390 PHE C N 1
ATOM 2739 C CA . PHE C 1 131 ? -32.689 -11.978 -41.213 1.00 19.72 390 PHE C CA 1
ATOM 2740 C C . PHE C 1 131 ? -33.434 -10.735 -41.708 1.00 21.82 390 PHE C C 1
ATOM 2741 O O . PHE C 1 131 ? -34.511 -10.396 -41.178 1.00 21.32 390 PHE C O 1
ATOM 2749 N N . ALA C 1 132 ? -32.859 -10.029 -42.692 1.00 21.11 391 ALA C N 1
ATOM 2750 C CA . ALA C 1 132 ? -33.486 -8.789 -43.156 1.00 21.23 391 ALA C CA 1
ATOM 2751 C C . ALA C 1 132 ? -34.849 -9.075 -43.766 1.00 23.06 391 ALA C C 1
ATOM 2752 O O . ALA C 1 132 ? -35.786 -8.306 -43.573 1.00 23.52 391 ALA C O 1
ATOM 2754 N N . ALA C 1 133 ? -34.974 -10.179 -44.491 1.00 23.64 392 ALA C N 1
ATOM 2755 C CA . ALA C 1 133 ? -36.274 -10.542 -45.051 1.00 24.77 392 ALA C CA 1
ATOM 2756 C C . ALA C 1 133 ? -37.262 -10.841 -43.929 1.00 26.25 392 ALA C C 1
ATOM 2757 O O . ALA C 1 133 ? -38.434 -10.436 -44.003 1.00 27.27 392 ALA C O 1
ATOM 2759 N N . LEU C 1 134 ? -36.805 -11.516 -42.871 1.00 25.08 393 LEU C N 1
ATOM 2760 C CA . LEU C 1 134 ? -37.697 -11.816 -41.757 1.00 24.31 393 LEU C CA 1
ATOM 2761 C C . LEU C 1 134 ? -38.076 -10.532 -41.015 1.00 21.80 393 LEU C C 1
ATOM 2762 O O . LEU C 1 134 ? -39.236 -10.360 -40.615 1.00 23.96 393 LEU C O 1
ATOM 2767 N N . LEU C 1 135 ? -37.132 -9.616 -40.873 1.00 21.01 394 LEU C N 1
ATOM 2768 C CA . LEU C 1 135 ? -37.439 -8.345 -40.224 1.00 21.30 394 LEU C CA 1
ATOM 2769 C C . LEU C 1 135 ? -38.522 -7.593 -40.991 1.00 22.85 394 LEU C C 1
ATOM 2770 O O . LEU C 1 135 ? -39.458 -7.057 -40.382 1.00 21.28 394 LEU C O 1
ATOM 2775 N N . ALA C 1 136 ? -38.411 -7.531 -42.320 1.00 21.89 395 ALA C N 1
ATOM 2776 C CA . ALA C 1 136 ? -39.421 -6.826 -43.107 1.00 22.10 395 ALA C CA 1
ATOM 2777 C C . ALA C 1 136 ? -40.786 -7.497 -43.004 1.00 25.57 395 ALA C C 1
ATOM 2778 O O . ALA C 1 136 ? -41.826 -6.820 -42.966 1.00 27.43 395 ALA C O 1
ATOM 2780 N N . GLN C 1 137 ? -40.816 -8.836 -42.993 1.00 26.62 396 GLN C N 1
ATOM 2781 C CA . GLN C 1 137 ? -42.091 -9.538 -42.833 1.00 30.87 396 GLN C CA 1
ATOM 2782 C C . GLN C 1 137 ? -42.677 -9.267 -41.456 1.00 28.08 396 GLN C C 1
ATOM 2783 O O . GLN C 1 137 ? -43.887 -9.075 -41.317 1.00 30.07 396 GLN C O 1
ATOM 2789 N N . SER C 1 138 ? -41.821 -9.215 -40.442 1.00 26.31 397 SER C N 1
ATOM 2790 C CA . SER C 1 138 ? -42.251 -9.038 -39.057 1.00 26.87 397 SER C CA 1
ATOM 2791 C C . SER C 1 138 ? -42.910 -7.681 -38.816 1.00 25.45 397 SER C C 1
ATOM 2792 O O . SER C 1 138 ? -43.791 -7.582 -37.969 1.00 26.57 397 SER C O 1
ATOM 2795 N N . VAL C 1 139 ? -42.475 -6.641 -39.526 1.00 24.32 398 VAL C N 1
ATOM 2796 C CA . VAL C 1 139 ? -43.074 -5.327 -39.368 1.00 24.51 398 VAL C CA 1
ATOM 2797 C C . VAL C 1 139 ? -44.563 -5.415 -39.641 1.00 27.77 398 VAL C C 1
ATOM 2798 O O . VAL C 1 139 ? -45.381 -4.809 -38.930 1.00 30.71 398 VAL C O 1
ATOM 2802 N N . ASN C 1 140 ? -44.954 -6.219 -40.640 1.00 31.04 399 ASN C N 1
ATOM 2803 C CA . ASN C 1 140 ? -46.374 -6.303 -40.947 1.00 36.16 399 ASN C CA 1
ATOM 2804 C C . ASN C 1 140 ? -47.155 -7.103 -39.906 1.00 38.09 399 ASN C C 1
ATOM 2805 O O . ASN C 1 140 ? -48.381 -6.983 -39.866 1.00 40.54 399 ASN C O 1
ATOM 2810 N N . GLN C 1 141 ? -46.470 -7.855 -39.038 1.00 34.10 400 GLN C N 1
ATOM 2811 C CA . GLN C 1 141 ? -47.063 -8.670 -37.986 1.00 36.78 400 GLN C CA 1
ATOM 2812 C C . GLN C 1 141 ? -47.133 -7.981 -36.626 1.00 42.51 400 GLN C C 1
ATOM 2813 O O . GLN C 1 141 ? -47.778 -8.509 -35.712 1.00 48.71 400 GLN C O 1
ATOM 2819 N N . GLY C 1 142 ? -46.483 -6.842 -36.448 1.00 38.81 401 GLY C N 1
ATOM 2820 C CA . GLY C 1 142 ? -46.684 -6.031 -35.265 1.00 37.87 401 GLY C CA 1
ATOM 2821 C C . GLY C 1 142 ? -45.458 -5.959 -34.364 1.00 34.38 401 GLY C C 1
ATOM 2822 O O . GLY C 1 142 ? -44.430 -6.610 -34.577 1.00 30.48 401 GLY C O 1
ATOM 2823 N N . PHE C 1 143 ? -45.618 -5.123 -33.333 1.00 39.40 402 PHE C N 1
ATOM 2824 C CA . PHE C 1 143 ? -44.524 -4.847 -32.407 1.00 35.01 402 PHE C CA 1
ATOM 2825 C C . PHE C 1 143 ? -43.900 -6.116 -31.847 1.00 37.32 402 PHE C C 1
ATOM 2826 O O . PHE C 1 143 ? -42.673 -6.277 -31.855 1.00 29.88 402 PHE C O 1
ATOM 2834 N N . GLU C 1 144 ? -44.721 -7.015 -31.303 1.00 39.24 403 GLU C N 1
ATOM 2835 C CA . GLU C 1 144 ? -44.165 -8.202 -30.662 1.00 39.94 403 GLU C CA 1
ATOM 2836 C C . GLU C 1 144 ? -43.333 -9.041 -31.626 1.00 29.74 403 GLU C C 1
ATOM 2837 O O . GLU C 1 144 ? -42.268 -9.540 -31.259 1.00 31.10 403 GLU C O 1
ATOM 2843 N N . ALA C 1 145 ? -43.789 -9.173 -32.876 1.00 30.21 404 ALA C N 1
ATOM 2844 C CA . ALA C 1 145 ? -43.073 -9.974 -33.842 1.00 27.78 404 ALA C CA 1
ATOM 2845 C C . ALA C 1 145 ? -41.692 -9.369 -34.098 1.00 26.11 404 ALA C C 1
ATOM 2846 O O . ALA C 1 145 ? -40.706 -10.093 -34.205 1.00 26.95 404 ALA C O 1
ATOM 2848 N N . VAL C 1 146 ? -41.611 -8.034 -34.188 1.00 28.55 405 VAL C N 1
ATOM 2849 C CA . VAL C 1 146 ? -40.317 -7.385 -34.399 1.00 23.94 405 VAL C CA 1
ATOM 2850 C C . VAL C 1 146 ? -39.446 -7.497 -33.150 1.00 23.47 405 VAL C C 1
ATOM 2851 O O . VAL C 1 146 ? -38.270 -7.862 -33.236 1.00 22.07 405 VAL C O 1
ATOM 2855 N N . TYR C 1 147 ? -40.022 -7.223 -31.972 1.00 24.96 406 TYR C N 1
ATOM 2856 C CA . TYR C 1 147 ? -39.262 -7.312 -30.727 1.00 24.86 406 TYR C CA 1
ATOM 2857 C C . TYR C 1 147 ? -38.622 -8.689 -30.532 1.00 28.59 406 TYR C C 1
ATOM 2858 O O . TYR C 1 147 ? -37.456 -8.791 -30.110 1.00 27.59 406 TYR C O 1
ATOM 2867 N N . GLN C 1 148 ? -39.352 -9.773 -30.834 1.00 24.46 407 GLN C N 1
ATOM 2868 C CA . GLN C 1 148 ? -38.807 -11.113 -30.648 1.00 24.67 407 GLN C CA 1
ATOM 2869 C C . GLN C 1 148 ? -37.584 -11.387 -31.521 1.00 23.85 407 GLN C C 1
ATOM 2870 O O . GLN C 1 148 ? -36.836 -12.338 -31.254 1.00 24.50 407 GLN C O 1
ATOM 2876 N N . LEU C 1 149 ? -37.352 -10.577 -32.553 1.00 24.56 408 LEU C N 1
ATOM 2877 C CA . LEU C 1 149 ? -36.183 -10.788 -33.412 1.00 23.97 408 LEU C CA 1
ATOM 2878 C C . LEU C 1 149 ? -34.872 -10.508 -32.713 1.00 23.53 408 LEU C C 1
ATOM 2879 O O . LEU C 1 149 ? -33.795 -10.875 -33.229 1.00 22.97 408 LEU C O 1
ATOM 2884 N N . THR C 1 150 ? -34.903 -9.860 -31.552 1.00 22.30 409 THR C N 1
ATOM 2885 C CA . THR C 1 150 ? -33.667 -9.789 -30.785 1.00 25.03 409 THR C CA 1
ATOM 2886 C C . THR C 1 150 ? -33.061 -11.173 -30.592 1.00 25.09 409 THR C C 1
ATOM 2887 O O . THR C 1 150 ? -31.837 -11.330 -30.637 1.00 24.76 409 THR C O 1
ATOM 2891 N N . ARG C 1 151 ? -33.901 -12.212 -30.426 1.00 22.73 410 ARG C N 1
ATOM 2892 C CA . ARG C 1 151 ? -33.364 -13.550 -30.187 1.00 22.60 410 ARG C CA 1
ATOM 2893 C C . ARG C 1 151 ? -32.595 -14.077 -31.386 1.00 21.94 410 ARG C C 1
ATOM 2894 O O . ARG C 1 151 ? -31.698 -14.919 -31.230 1.00 24.71 410 ARG C O 1
ATOM 2902 N N . MET C 1 152 ? -32.907 -13.614 -32.601 1.00 21.19 411 MET C N 1
ATOM 2903 C CA . MET C 1 152 ? -32.173 -14.074 -33.776 1.00 21.11 411 MET C CA 1
ATOM 2904 C C . MET C 1 152 ? -30.756 -13.537 -33.790 1.00 21.68 411 MET C C 1
ATOM 2905 O O . MET C 1 152 ? -29.888 -14.104 -34.441 1.00 23.94 411 MET C O 1
ATOM 2910 N N . CYS C 1 153 ? -30.491 -12.457 -33.065 1.00 19.04 412 CYS C N 1
ATOM 2911 C CA . CYS C 1 153 ? -29.188 -11.820 -33.132 1.00 20.37 412 CYS C CA 1
ATOM 2912 C C . CYS C 1 153 ? -28.209 -12.388 -32.123 1.00 20.13 412 CYS C C 1
ATOM 2913 O O . CYS C 1 153 ? -27.069 -11.900 -32.038 1.00 21.53 412 CYS C O 1
ATOM 2916 N N . THR C 1 154 ? -28.627 -13.369 -31.338 1.00 18.68 413 THR C N 1
ATOM 2917 C CA . THR C 1 154 ? -27.786 -14.060 -30.358 1.00 20.75 413 THR C CA 1
ATOM 2918 C C . THR C 1 154 ? -27.622 -15.521 -30.757 1.00 20.00 413 THR C C 1
ATOM 2919 O O . THR C 1 154 ? -28.596 -16.208 -31.095 1.00 22.80 413 THR C O 1
ATOM 2923 N N . ILE C 1 155 ? -26.401 -16.002 -30.705 1.00 18.18 414 ILE C N 1
ATOM 2924 C CA . ILE C 1 155 ? -26.127 -17.418 -30.992 1.00 17.80 414 ILE C CA 1
ATOM 2925 C C . ILE C 1 155 ? -25.345 -17.969 -29.807 1.00 17.32 414 ILE C C 1
ATOM 2926 O O . ILE C 1 155 ? -24.413 -17.307 -29.324 1.00 18.78 414 ILE C O 1
ATOM 2931 N N . ARG C 1 156 ? -25.727 -19.135 -29.316 1.00 18.05 415 ARG C N 1
ATOM 2932 C CA . ARG C 1 156 ? -25.009 -19.705 -28.176 1.00 19.74 415 ARG C CA 1
ATOM 2933 C C . ARG C 1 156 ? -24.321 -20.986 -28.626 1.00 18.66 415 ARG C C 1
ATOM 2934 O O . ARG C 1 156 ? -24.848 -21.732 -29.454 1.00 20.08 415 ARG C O 1
ATOM 2942 N N . MET C 1 157 ? -23.119 -21.212 -28.102 1.00 18.67 416 MET C N 1
ATOM 2943 C CA . MET C 1 157 ? -22.347 -22.389 -28.506 1.00 20.44 416 MET C CA 1
ATOM 2944 C C . MET C 1 157 ? -21.636 -22.975 -27.299 1.00 20.03 416 MET C C 1
ATOM 2945 O O . MET C 1 157 ? -21.093 -22.243 -26.470 1.00 18.76 416 MET C O 1
ATOM 2950 N N . SER C 1 158 ? -21.638 -24.308 -27.211 1.00 21.43 417 SER C N 1
ATOM 2951 C CA . SER C 1 158 ? -20.966 -25.007 -26.126 1.00 21.34 417 SER C CA 1
ATOM 2952 C C . SER C 1 158 ? -19.797 -25.812 -26.682 1.00 23.51 417 SER C C 1
ATOM 2953 O O . SER C 1 158 ? -19.852 -26.339 -27.802 1.00 25.74 417 SER C O 1
ATOM 2956 N N . PHE C 1 159 ? -18.704 -25.876 -25.922 1.00 23.22 418 PHE C N 1
ATOM 2957 C CA . PHE C 1 159 ? -17.566 -26.721 -26.298 1.00 25.61 418 PHE C CA 1
ATOM 2958 C C . PHE C 1 159 ? -17.693 -28.083 -25.626 1.00 26.60 418 PHE C C 1
ATOM 2959 O O . PHE C 1 159 ? -17.912 -28.154 -24.417 1.00 25.13 418 PHE C O 1
ATOM 2967 N N . VAL C 1 160 ? -17.500 -29.150 -26.404 1.00 23.30 419 VAL C N 1
ATOM 2968 C CA . VAL C 1 160 ? -17.322 -30.518 -25.908 1.00 25.98 419 VAL C CA 1
ATOM 2969 C C . VAL C 1 160 ? -18.643 -31.205 -25.571 1.00 27.14 419 VAL C C 1
ATOM 2970 O O . VAL C 1 160 ? -18.865 -32.351 -25.995 1.00 29.08 419 VAL C O 1
ATOM 2974 N N . LYS C 1 161 ? -19.497 -30.531 -24.804 1.00 26.27 420 LYS C N 1
ATOM 2975 C CA . LYS C 1 161 ? -20.746 -31.056 -24.248 1.00 27.86 420 LYS C CA 1
ATOM 2976 C C . LYS C 1 161 ? -21.957 -30.477 -24.965 1.00 25.61 420 LYS C C 1
ATOM 2977 O O . LYS C 1 161 ? -22.104 -29.251 -25.082 1.00 25.96 420 LYS C O 1
ATOM 2983 N N . GLY C 1 162 ? -22.857 -31.367 -25.400 1.00 28.38 421 GLY C N 1
ATOM 2984 C CA . GLY C 1 162 ? -24.114 -30.938 -25.962 1.00 29.10 421 GLY C CA 1
ATOM 2985 C C . GLY C 1 162 ? -25.178 -30.658 -24.896 1.00 28.21 421 GLY C C 1
ATOM 2986 O O . GLY C 1 162 ? -25.038 -31.005 -23.723 1.00 26.89 421 GLY C O 1
ATOM 2987 N N . TRP C 1 163 ? -26.266 -30.038 -25.346 1.00 27.04 422 TRP C N 1
ATOM 2988 C CA . TRP C 1 163 ? -27.427 -29.821 -24.500 1.00 27.33 422 TRP C CA 1
ATOM 2989 C C . TRP C 1 163 ? -28.671 -29.855 -25.371 1.00 27.44 422 TRP C C 1
ATOM 2990 O O . TRP C 1 163 ? -28.599 -29.779 -26.608 1.00 27.46 422 TRP C O 1
ATOM 3001 N N . GLY C 1 164 ? -29.809 -30.071 -24.707 1.00 28.56 423 GLY C N 1
ATOM 3002 C CA . GLY C 1 164 ? -31.089 -30.116 -25.385 1.00 31.61 423 GLY C CA 1
ATOM 3003 C C . GLY C 1 164 ? -31.450 -31.519 -25.841 1.00 34.57 423 GLY C C 1
ATOM 3004 O O . GLY C 1 164 ? -30.732 -32.488 -25.619 1.00 37.44 423 GLY C O 1
ATOM 3005 N N . ALA C 1 165 ? -32.605 -31.620 -26.490 1.00 38.00 424 ALA C N 1
ATOM 3006 C CA . ALA C 1 165 ? -33.150 -32.876 -27.000 1.00 44.47 424 ALA C CA 1
ATOM 3007 C C . ALA C 1 165 ? -32.840 -34.117 -26.156 1.00 50.39 424 ALA C C 1
ATOM 3008 O O . ALA C 1 165 ? -33.317 -34.240 -25.026 1.00 53.79 424 ALA C O 1
ATOM 3010 N N . GLU C 1 166 ? -31.990 -34.997 -26.697 1.00 51.20 425 GLU C N 1
ATOM 3011 C CA . GLU C 1 166 ? -31.643 -36.280 -26.086 1.00 55.00 425 GLU C CA 1
ATOM 3012 C C . GLU C 1 166 ? -30.749 -36.140 -24.855 1.00 50.81 425 GLU C C 1
ATOM 3013 O O . GLU C 1 166 ? -30.771 -37.010 -23.974 1.00 52.80 425 GLU C O 1
ATOM 3019 N N . TYR C 1 167 ? -29.964 -35.067 -24.780 1.00 40.99 426 TYR C N 1
ATOM 3020 C CA . TYR C 1 167 ? -28.908 -34.919 -23.775 1.00 41.17 426 TYR C CA 1
ATOM 3021 C C . TYR C 1 167 ? -29.469 -34.808 -22.357 1.00 44.90 426 TYR C C 1
ATOM 3022 O O . TYR C 1 167 ? -30.591 -34.340 -22.134 1.00 41.30 426 TYR C O 1
ATOM 3031 N N . ARG C 1 168 ? -28.667 -35.250 -21.380 1.00 45.66 427 ARG C N 1
ATOM 3032 C CA . ARG C 1 168 ? -29.037 -35.034 -19.985 1.00 47.82 427 ARG C CA 1
ATOM 3033 C C . ARG C 1 168 ? -29.103 -33.543 -19.667 1.00 39.12 427 ARG C C 1
ATOM 3034 O O . ARG C 1 168 ? -29.998 -33.090 -18.941 1.00 41.13 427 ARG C O 1
ATOM 3042 N N . ARG C 1 169 ? -28.182 -32.765 -20.215 1.00 34.29 428 ARG C N 1
ATOM 3043 C CA . ARG C 1 169 ? -28.210 -31.324 -20.035 1.00 31.01 428 ARG C CA 1
ATOM 3044 C C . ARG C 1 169 ? -29.313 -30.746 -20.910 1.00 30.95 428 ARG C C 1
ATOM 3045 O O . ARG C 1 169 ? -29.367 -31.032 -22.109 1.00 35.58 428 ARG C O 1
ATOM 3053 N N . GLN C 1 170 ? -30.241 -30.010 -20.299 1.00 31.22 429 GLN C N 1
ATOM 3054 C CA . GLN C 1 170 ? -31.379 -29.488 -21.031 1.00 32.51 429 GLN C CA 1
ATOM 3055 C C . GLN C 1 170 ? -31.301 -28.003 -21.334 1.00 31.40 429 GLN C C 1
ATOM 3056 O O . GLN C 1 170 ? -32.050 -27.541 -22.199 1.00 35.18 429 GLN C O 1
ATOM 3062 N N . THR C 1 171 ? -30.416 -27.269 -20.672 1.00 28.27 430 THR C N 1
ATOM 3063 C CA . THR C 1 171 ? -30.246 -25.837 -20.873 1.00 26.49 430 THR C CA 1
ATOM 3064 C C . THR C 1 171 ? -28.768 -25.566 -21.099 1.00 24.97 430 THR C C 1
ATOM 3065 O O . THR C 1 171 ? -27.905 -26.336 -20.654 1.00 24.28 430 THR C O 1
ATOM 3069 N N . VAL C 1 172 ? -28.486 -24.459 -21.799 1.00 22.84 431 VAL C N 1
ATOM 3070 C CA . VAL C 1 172 ? -27.075 -24.105 -22.006 1.00 21.02 431 VAL C CA 1
ATOM 3071 C C . VAL C 1 172 ? -26.349 -23.829 -20.704 1.00 21.87 431 VAL C C 1
ATOM 3072 O O . VAL C 1 172 ? -25.138 -24.091 -20.602 1.00 21.51 431 VAL C O 1
ATOM 3076 N N . THR C 1 173 ? -27.053 -23.388 -19.673 1.00 21.86 432 THR C N 1
ATOM 3077 C CA . THR C 1 173 ? -26.388 -23.083 -18.407 1.00 22.69 432 THR C CA 1
ATOM 3078 C C . THR C 1 173 ? -25.978 -24.333 -17.649 1.00 25.86 432 THR C C 1
ATOM 3079 O O . THR C 1 173 ? -25.357 -24.211 -16.593 1.00 24.80 432 THR C O 1
ATOM 3083 N N . SER C 1 174 ? -26.379 -25.523 -18.112 1.00 23.01 433 SER C N 1
ATOM 3084 C CA . SER C 1 174 ? -25.887 -26.792 -17.571 1.00 24.63 433 SER C CA 1
ATOM 3085 C C . SER C 1 174 ? -24.609 -27.255 -18.253 1.00 25.08 433 SER C C 1
ATOM 3086 O O . SER C 1 174 ? -24.048 -28.271 -17.839 1.00 28.01 433 SER C O 1
ATOM 3089 N N . THR C 1 175 ? -24.129 -26.516 -19.328 1.00 22.35 434 THR C N 1
ATOM 3090 C CA . THR C 1 175 ? -22.906 -26.966 -19.965 1.00 21.71 434 THR C CA 1
ATOM 3091 C C . THR C 1 175 ? -21.708 -26.290 -19.306 1.00 21.27 434 THR C C 1
ATOM 3092 O O . THR C 1 175 ? -21.806 -25.130 -18.850 1.00 21.75 434 THR C O 1
ATOM 3096 N N . PRO C 1 176 ? -20.563 -26.980 -19.257 1.00 21.62 435 PRO C N 1
ATOM 3097 C CA . PRO C 1 176 ? -19.413 -26.469 -18.489 1.00 21.71 435 PRO C CA 1
ATOM 3098 C C . PRO C 1 176 ? -18.732 -25.263 -19.138 1.00 22.52 435 PRO C C 1
ATOM 3099 O O . PRO C 1 176 ? -18.228 -24.401 -18.395 1.00 22.87 435 PRO C O 1
ATOM 3103 N N . CYS C 1 177 ? -18.729 -25.148 -20.460 1.00 19.58 436 CYS C N 1
ATOM 3104 C CA . CYS C 1 177 ? -18.026 -24.073 -21.175 1.00 19.48 436 CYS C CA 1
ATOM 3105 C C . CYS C 1 177 ? -18.853 -23.628 -22.368 1.00 18.35 436 CYS C C 1
ATOM 3106 O O . CYS C 1 177 ? -18.957 -24.374 -23.351 1.00 18.83 436 CYS C O 1
ATOM 3109 N N . TRP C 1 178 ? -19.397 -22.412 -22.330 1.00 17.75 437 TRP C N 1
ATOM 3110 C CA . TRP C 1 178 ? -20.156 -21.966 -23.477 1.00 16.59 437 TRP C CA 1
ATOM 3111 C C . TRP C 1 178 ? -19.975 -20.476 -23.696 1.00 16.37 437 TRP C C 1
ATOM 3112 O O . TRP C 1 178 ? -19.508 -19.750 -22.827 1.00 18.08 437 TRP C O 1
ATOM 3123 N N . ILE C 1 179 ? -20.324 -20.063 -24.909 1.00 17.75 438 ILE C N 1
ATOM 3124 C CA . ILE C 1 179 ? -20.193 -18.670 -25.323 1.00 16.38 438 ILE C CA 1
ATOM 3125 C C . ILE C 1 179 ? -21.493 -18.180 -25.912 1.00 16.20 438 ILE C C 1
ATOM 3126 O O . ILE C 1 179 ? -22.308 -18.940 -26.437 1.00 18.21 438 ILE C O 1
ATOM 3131 N N . GLU C 1 180 ? -21.670 -16.863 -25.808 1.00 16.55 439 GLU C N 1
ATOM 3132 C CA . GLU C 1 180 ? -22.867 -16.202 -26.350 1.00 18.29 439 GLU C CA 1
ATOM 3133 C C . GLU C 1 180 ? -22.389 -15.087 -27.261 1.00 17.95 439 GLU C C 1
ATOM 3134 O O . GLU C 1 180 ? -21.670 -14.199 -26.813 1.00 18.67 439 GLU C O 1
ATOM 3140 N N . LEU C 1 181 ? -22.742 -15.182 -28.528 1.00 18.43 440 LEU C N 1
ATOM 3141 C CA . LEU C 1 181 ? -22.348 -14.251 -29.564 1.00 19.53 440 LEU C CA 1
ATOM 3142 C C . LEU C 1 181 ? -23.509 -13.305 -29.850 1.00 20.12 440 LEU C C 1
ATOM 3143 O O . LEU C 1 181 ? -24.644 -13.745 -30.043 1.00 21.03 440 LEU C O 1
ATOM 3148 N N . HIS C 1 182 ? -23.219 -12.018 -29.884 1.00 18.06 441 HIS C N 1
ATOM 3149 C CA . HIS C 1 182 ? -24.188 -11.039 -30.369 1.00 17.83 441 HIS C CA 1
ATOM 3150 C C . HIS C 1 182 ? -23.711 -10.510 -31.701 1.00 18.24 441 HIS C C 1
ATOM 3151 O O . HIS C 1 182 ? -22.542 -10.101 -31.827 1.00 19.76 441 HIS C O 1
ATOM 3158 N N . LEU C 1 183 ? -24.608 -10.459 -32.673 1.00 18.35 442 LEU C N 1
ATOM 3159 C CA . LEU C 1 183 ? -24.291 -9.963 -34.008 1.00 19.49 442 LEU C CA 1
ATOM 3160 C C . LEU C 1 183 ? -24.738 -8.496 -34.084 1.00 18.52 442 LEU C C 1
ATOM 3161 O O . LEU C 1 183 ? -25.943 -8.196 -34.086 1.00 18.63 442 LEU C O 1
ATOM 3166 N N . ASN C 1 184 ? -23.766 -7.594 -34.137 1.00 18.65 443 ASN C N 1
ATOM 3167 C CA . ASN C 1 184 ? -24.064 -6.172 -33.959 1.00 18.63 443 ASN C CA 1
ATOM 3168 C C . ASN C 1 184 ? -24.766 -5.556 -35.168 1.00 18.44 44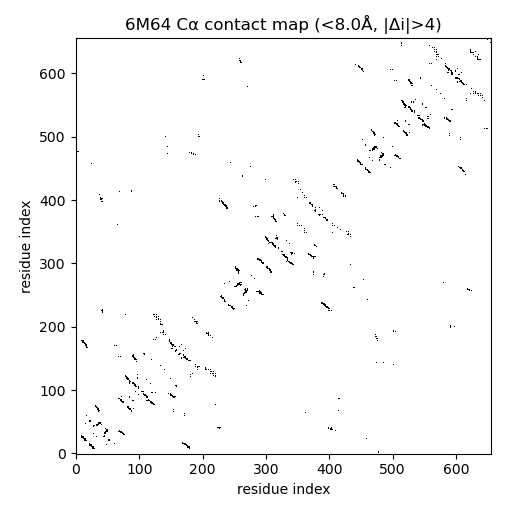3 ASN C C 1
ATOM 3169 O O . ASN C 1 184 ? -25.550 -4.618 -34.997 1.00 19.11 443 ASN C O 1
ATOM 3174 N N . GLY C 1 185 ? -24.435 -5.989 -36.382 1.00 20.03 444 GLY C N 1
ATOM 3175 C CA . GLY C 1 185 ? -25.070 -5.414 -37.558 1.00 19.84 444 GLY C CA 1
ATOM 3176 C C . GLY C 1 185 ? -26.560 -5.686 -37.545 1.00 19.84 444 GLY C C 1
ATOM 3177 O O . GLY C 1 185 ? -27.374 -4.759 -37.679 1.00 20.57 444 GLY C O 1
ATOM 3178 N N . PRO C 1 186 ? -26.960 -6.953 -37.393 1.00 19.20 445 PRO C N 1
ATOM 3179 C CA . PRO C 1 186 ? -28.396 -7.245 -37.237 1.00 20.50 445 PRO C CA 1
ATOM 3180 C C . PRO C 1 186 ? -29.060 -6.500 -36.083 1.00 19.40 445 PRO C C 1
ATOM 3181 O O . PRO C 1 186 ? -30.210 -6.041 -36.222 1.00 18.37 445 PRO C O 1
ATOM 3185 N N . LEU C 1 187 ? -28.382 -6.376 -34.929 1.00 18.16 446 LEU C N 1
ATOM 3186 C CA . LEU C 1 187 ? -28.961 -5.599 -33.827 1.00 17.13 446 LEU C CA 1
ATOM 3187 C C . LEU C 1 187 ? -29.222 -4.141 -34.233 1.00 18.62 446 LEU C C 1
ATOM 3188 O O . LEU C 1 187 ? -30.275 -3.569 -33.873 1.00 18.30 446 LEU C O 1
ATOM 3193 N N . GLN C 1 188 ? -28.290 -3.510 -34.968 1.00 17.59 447 GLN C N 1
ATOM 3194 C CA . GLN C 1 188 ? -28.533 -2.124 -35.358 1.00 18.84 447 GLN C CA 1
ATOM 3195 C C . GLN C 1 188 ? -29.666 -2.034 -36.384 1.00 18.31 447 GLN C C 1
ATOM 3196 O O . GLN C 1 188 ? -30.510 -1.113 -36.319 1.00 19.02 447 GLN C O 1
ATOM 3202 N N . TRP C 1 189 ? -29.732 -2.981 -37.324 1.00 18.05 448 TRP C N 1
ATOM 3203 C CA . TRP C 1 189 ? -30.858 -3.015 -38.253 1.00 19.40 448 TRP C CA 1
ATOM 3204 C C . TRP C 1 189 ? -32.163 -3.122 -37.488 1.00 18.79 448 TRP C C 1
ATOM 3205 O O . TRP C 1 189 ? -33.134 -2.382 -37.752 1.00 19.42 448 TRP C O 1
ATOM 3216 N N A LEU C 1 190 ? -32.213 -4.036 -36.513 0.27 18.48 449 LEU C N 1
ATOM 3217 N N B LEU C 1 190 ? -32.206 -4.028 -36.506 0.73 18.38 449 LEU C N 1
ATOM 3218 C CA A LEU C 1 190 ? -33.408 -4.178 -35.690 0.27 18.56 449 LEU C CA 1
ATOM 3219 C CA B LEU C 1 190 ? -33.410 -4.190 -35.707 0.73 18.49 449 LEU C CA 1
ATOM 3220 C C A LEU C 1 190 ? -33.769 -2.872 -35.014 0.27 18.48 449 LEU C C 1
ATOM 3221 C C B LEU C 1 190 ? -33.772 -2.902 -34.988 0.73 18.49 449 LEU C C 1
ATOM 3222 O O A LEU C 1 190 ? -34.946 -2.495 -34.971 0.27 18.80 449 LEU C O 1
ATOM 3223 O O B LEU C 1 190 ? -34.952 -2.530 -34.940 0.73 18.86 449 LEU C O 1
ATOM 3232 N N . ASP C 1 191 ? -32.772 -2.169 -34.472 1.00 17.30 450 ASP C N 1
ATOM 3233 C CA . ASP C 1 191 ? -33.058 -0.906 -33.793 1.00 18.19 450 ASP C CA 1
ATOM 3234 C C . ASP C 1 191 ? -33.731 0.104 -34.723 1.00 18.70 450 ASP C C 1
ATOM 3235 O O . ASP C 1 191 ? -34.643 0.818 -34.301 1.00 18.38 450 ASP C O 1
ATOM 3240 N N . LYS C 1 192 ? -33.271 0.164 -35.974 1.00 17.65 451 LYS C N 1
ATOM 3241 C CA . LYS C 1 192 ? -33.812 1.121 -36.928 1.00 17.75 451 LYS C CA 1
ATOM 3242 C C . LYS C 1 192 ? -35.290 0.886 -37.173 1.00 19.14 451 LYS C C 1
ATOM 3243 O O . LYS C 1 192 ? -36.032 1.824 -37.434 1.00 19.43 451 LYS C O 1
ATOM 3249 N N . VAL C 1 193 ? -35.735 -0.360 -37.094 1.00 19.39 452 VAL C N 1
ATOM 3250 C CA . VAL C 1 193 ? -37.152 -0.668 -37.234 1.00 19.58 452 VAL C CA 1
ATOM 3251 C C . VAL C 1 193 ? -37.891 -0.552 -35.911 1.00 20.35 452 VAL C C 1
ATOM 3252 O O . VAL C 1 193 ? -38.978 0.038 -35.862 1.00 20.90 452 VAL C O 1
ATOM 3256 N N . LEU C 1 194 ? -37.358 -1.156 -34.846 1.00 20.11 453 LEU C N 1
ATOM 3257 C CA . LEU C 1 194 ? -38.082 -1.155 -33.572 1.00 21.16 453 LEU C CA 1
ATOM 3258 C C . LEU C 1 194 ? -38.378 0.252 -33.089 1.00 22.25 453 LEU C C 1
ATOM 3259 O O . LEU C 1 194 ? -39.463 0.517 -32.553 1.00 23.40 453 LEU C O 1
ATOM 3264 N N . THR C 1 195 ? -37.423 1.170 -33.242 1.00 20.47 454 THR C N 1
ATOM 3265 C CA . THR C 1 195 ? -37.648 2.538 -32.800 1.00 20.41 454 THR C CA 1
ATOM 3266 C C . THR C 1 195 ? -38.762 3.258 -33.566 1.00 21.81 454 THR C C 1
ATOM 3267 O O . THR C 1 195 ? -39.247 4.296 -33.085 1.00 24.71 454 THR C O 1
ATOM 3271 N N . GLN C 1 196 ? -39.195 2.726 -34.710 1.00 20.43 455 GLN C N 1
ATOM 3272 C CA . GLN C 1 196 ? -40.256 3.303 -35.519 1.00 21.47 455 GLN C CA 1
ATOM 3273 C C . GLN C 1 196 ? -41.570 2.560 -35.379 1.00 23.30 455 GLN C C 1
ATOM 3274 O O . GLN C 1 196 ? -42.550 2.972 -36.030 1.00 25.72 455 GLN C O 1
ATOM 3280 N N . MET C 1 197 ? -41.633 1.493 -34.556 1.00 23.23 456 MET C N 1
ATOM 3281 C CA . MET C 1 197 ? -42.867 0.705 -34.466 1.00 26.59 456 MET C CA 1
ATOM 3282 C C . MET C 1 197 ? -43.911 1.320 -33.560 1.00 36.76 456 MET C C 1
ATOM 3283 O O . MET C 1 197 ? -45.064 0.868 -33.588 1.00 39.84 456 MET C O 1
ATOM 3288 N N . GLY C 1 198 ? -43.565 2.318 -32.769 1.00 33.44 457 GLY C N 1
ATOM 3289 C CA . GLY C 1 198 ? -44.723 2.856 -32.067 1.00 40.43 457 GLY C CA 1
ATOM 3290 C C . GLY C 1 198 ? -44.622 2.520 -30.592 1.00 44.33 457 GLY C C 1
ATOM 3291 O O . GLY C 1 198 ? -44.152 1.441 -30.207 1.00 42.81 457 GLY C O 1
ATOM 3292 N N . SER C 1 199 ? -45.077 3.459 -29.758 1.00 44.30 458 SER C N 1
ATOM 3293 C CA . SER C 1 199 ? -44.868 3.408 -28.324 1.00 44.32 458 SER C CA 1
ATOM 3294 C C . SER C 1 199 ? -45.963 2.573 -27.674 1.00 48.11 458 SER C C 1
ATOM 3295 O O . SER C 1 199 ? -47.039 2.387 -28.260 1.00 51.89 458 SER C O 1
ATOM 3298 N N . PRO C 1 200 ? -45.724 2.070 -26.454 1.00 50.78 459 PRO C N 1
ATOM 3299 C CA . PRO C 1 200 ? -46.742 1.234 -25.796 1.00 57.37 459 PRO C CA 1
ATOM 3300 C C . PRO C 1 200 ? -48.101 1.898 -25.636 1.00 61.56 459 PRO C C 1
ATOM 3301 O O . PRO C 1 200 ? -49.075 1.188 -25.365 1.00 65.69 459 PRO C O 1
ATOM 3305 N N . SER C 1 201 ? -48.209 3.215 -25.793 1.00 62.62 460 SER C N 1
ATOM 3306 C CA . SER C 1 201 ? -49.512 3.876 -25.798 1.00 65.85 460 SER C CA 1
ATOM 3307 C C . SER C 1 201 ? -49.792 4.548 -27.144 1.00 65.55 460 SER C C 1
ATOM 3308 O O . SER C 1 201 ? -49.481 4.013 -28.209 1.00 63.00 460 SER C O 1
ATOM 3311 N N . GLY D 2 1 ? -50.967 -0.296 -37.048 1.00 60.79 1950 GLY D N 1
ATOM 3312 C CA . GLY D 2 1 ? -49.804 -0.101 -37.896 1.00 47.00 1950 GLY D CA 1
ATOM 3313 C C . GLY D 2 1 ? -49.730 -1.086 -39.052 1.00 47.58 1950 GLY D C 1
ATOM 3314 O O . GLY D 2 1 ? -50.765 -1.632 -39.470 1.00 59.54 1950 GLY D O 1
ATOM 3315 N N . PRO D 2 2 ? -48.510 -1.331 -39.573 1.00 40.18 1951 PRO D N 1
ATOM 3316 C CA . PRO D 2 2 ? -47.300 -0.676 -39.073 1.00 31.94 1951 PRO D CA 1
ATOM 3317 C C . PRO D 2 2 ? -47.127 0.760 -39.571 1.00 29.21 1951 PRO D C 1
ATOM 3318 O O . PRO D 2 2 ? -47.680 1.139 -40.589 1.00 30.47 1951 PRO D O 1
ATOM 3322 N N . PRO D 2 3 ? -46.389 1.551 -38.806 1.00 28.12 1952 PRO D N 1
ATOM 3323 C CA . PRO D 2 3 ? -46.149 2.938 -39.209 1.00 27.93 1952 PRO D CA 1
ATOM 3324 C C . PRO D 2 3 ? -45.354 2.980 -40.500 1.00 23.11 1952 PRO D C 1
ATOM 3325 O O . PRO D 2 3 ? -44.463 2.130 -40.733 1.00 23.75 1952 PRO D O 1
ATOM 3329 N N . PRO D 2 4 ? -45.603 3.979 -41.343 1.00 23.84 1953 PRO D N 1
ATOM 3330 C CA . PRO D 2 4 ? -44.867 4.058 -42.626 1.00 23.22 1953 PRO D CA 1
ATOM 3331 C C . PRO D 2 4 ? -43.365 4.105 -42.479 1.00 24.08 1953 PRO D C 1
ATOM 3332 O O . PRO D 2 4 ? -42.665 3.532 -43.330 1.00 22.14 1953 PRO D O 1
ATOM 3336 N N . ALA D 2 5 ? -42.832 4.777 -41.441 1.00 23.34 1954 ALA D N 1
ATOM 3337 C CA . ALA D 2 5 ? -41.379 4.849 -41.299 1.00 23.21 1954 ALA D CA 1
ATOM 3338 C C . ALA D 2 5 ? -40.788 3.498 -40.955 1.00 22.17 1954 ALA D C 1
ATOM 3339 O O . ALA D 2 5 ? -39.631 3.232 -41.303 1.00 22.90 1954 ALA D O 1
ATOM 3341 N N . ALA D 2 6 ? -41.544 2.620 -40.267 1.00 20.15 1955 ALA D N 1
ATOM 3342 C CA . ALA D 2 6 ? -41.000 1.300 -39.941 1.00 20.69 1955 ALA D CA 1
ATOM 3343 C C . ALA D 2 6 ? -40.915 0.453 -41.185 1.00 20.53 1955 ALA D C 1
ATOM 3344 O O . ALA D 2 6 ? -39.914 -0.231 -41.418 1.00 21.84 1955 ALA D O 1
ATOM 3346 N N . VAL D 2 7 ? -41.959 0.503 -42.024 1.00 20.28 1956 VAL D N 1
ATOM 3347 C CA . VAL D 2 7 ? -41.914 -0.200 -43.296 1.00 21.41 1956 VAL D CA 1
ATOM 3348 C C . VAL D 2 7 ? -40.764 0.311 -44.144 1.00 22.96 1956 VAL D C 1
ATOM 3349 O O . VAL D 2 7 ? -40.000 -0.475 -44.719 1.00 21.89 1956 VAL D O 1
ATOM 3353 N N . GLU D 2 8 ? -40.631 1.640 -44.260 1.00 20.58 1957 GLU D N 1
ATOM 3354 C CA . GLU D 2 8 ? -39.514 2.200 -45.017 1.00 20.18 1957 GLU D CA 1
ATOM 3355 C C . GLU D 2 8 ? -38.156 1.775 -44.460 1.00 20.79 1957 GLU D C 1
ATOM 3356 O O . GLU D 2 8 ? -37.265 1.419 -45.230 1.00 21.63 1957 GLU D O 1
ATOM 3362 N N . ALA D 2 9 ? -37.958 1.857 -43.146 1.00 18.80 1958 ALA D N 1
ATOM 3363 C CA . ALA D 2 9 ? -36.675 1.432 -42.590 1.00 19.49 1958 ALA D CA 1
ATOM 3364 C C . ALA D 2 9 ? -36.378 -0.022 -42.957 1.00 18.25 1958 ALA D C 1
ATOM 3365 O O . ALA D 2 9 ? -35.242 -0.345 -43.344 1.00 21.44 1958 ALA D O 1
ATOM 3367 N N . ALA D 2 10 ? -37.370 -0.910 -42.852 1.00 17.99 1959 ALA D N 1
ATOM 3368 C CA . ALA D 2 10 ? -37.119 -2.325 -43.140 1.00 19.45 1959 ALA D CA 1
ATOM 3369 C C . ALA D 2 10 ? -36.821 -2.513 -44.618 1.00 22.46 1959 ALA D C 1
ATOM 3370 O O . ALA D 2 10 ? -36.022 -3.383 -44.994 1.00 21.91 1959 ALA D O 1
ATOM 3372 N N . ARG D 2 11 ? -37.492 -1.739 -45.481 1.00 20.89 1960 ARG D N 1
ATOM 3373 C CA . ARG D 2 11 ? -37.258 -1.841 -46.909 1.00 20.27 1960 ARG D CA 1
ATOM 3374 C C . ARG D 2 11 ? -35.807 -1.504 -47.252 1.00 22.53 1960 ARG D C 1
ATOM 3375 O O . ARG D 2 11 ? -35.172 -2.176 -48.078 1.00 23.19 1960 ARG D O 1
ATOM 3383 N N . GLN D 2 12 ? -35.288 -0.410 -46.691 1.00 21.87 1961 GLN D N 1
ATOM 3384 C CA . GLN D 2 12 ? -33.892 -0.047 -46.957 1.00 21.28 1961 GLN D CA 1
ATOM 3385 C C . GLN D 2 12 ? -32.929 -1.110 -46.446 1.00 22.65 1961 GLN D C 1
ATOM 3386 O O . GLN D 2 12 ? -31.897 -1.384 -47.082 1.00 24.93 1961 GLN D O 1
ATOM 3392 N N . ILE D 2 13 ? -33.220 -1.688 -45.278 1.00 20.35 1962 ILE D N 1
ATOM 3393 C CA . ILE D 2 13 ? -32.336 -2.731 -44.743 1.00 19.95 1962 ILE D CA 1
ATOM 3394 C C . ILE D 2 13 ? -32.345 -3.941 -45.663 1.00 23.07 1962 ILE D C 1
ATOM 3395 O O . ILE D 2 13 ? -31.306 -4.552 -45.904 1.00 23.04 1962 ILE D O 1
ATOM 3400 N N . LEU D 2 14 ? -33.519 -4.319 -46.178 1.00 22.87 1963 LEU D N 1
ATOM 3401 C CA . LEU D 2 14 ? -33.563 -5.485 -47.059 1.00 24.24 1963 LEU D CA 1
ATOM 3402 C C . LEU D 2 14 ? -32.747 -5.229 -48.325 1.00 24.10 1963 LEU D C 1
ATOM 3403 O O . LEU D 2 14 ? -31.998 -6.109 -48.788 1.00 26.16 1963 LEU D O 1
ATOM 3408 N N . ARG D 2 15 ? -32.820 -4.004 -48.863 1.00 23.66 1964 ARG D N 1
ATOM 3409 C CA . ARG D 2 15 ? -32.006 -3.662 -50.026 1.00 25.37 1964 ARG D CA 1
ATOM 3410 C C . ARG D 2 15 ? -30.510 -3.698 -49.703 1.00 28.37 1964 ARG D C 1
ATOM 3411 O O . ARG D 2 15 ? -29.709 -4.206 -50.505 1.00 31.90 1964 ARG D O 1
ATOM 3419 N N . GLU D 2 16 ? -30.107 -3.164 -48.535 1.00 26.21 1965 GLU D N 1
ATOM 3420 C CA . GLU D 2 16 ? -28.708 -3.198 -48.123 1.00 28.20 1965 GLU D CA 1
ATOM 3421 C C . GLU D 2 16 ? -28.217 -4.636 -48.001 1.00 30.11 1965 GLU D C 1
ATOM 3422 O O . GLU D 2 16 ? -27.105 -4.954 -48.420 1.00 33.69 1965 GLU D O 1
ATOM 3428 N N . ALA D 2 17 ? -29.028 -5.512 -47.405 1.00 27.37 1966 ALA D N 1
ATOM 3429 C CA . ALA D 2 17 ? -28.613 -6.899 -47.234 1.00 28.19 1966 ALA D CA 1
ATOM 3430 C C . ALA D 2 17 ? -28.481 -7.603 -48.573 1.00 32.21 1966 ALA D C 1
ATOM 3431 O O . ALA D 2 17 ? -27.553 -8.396 -48.777 1.00 35.11 1966 ALA D O 1
ATOM 3433 N N . GLN D 2 18 ? -29.404 -7.328 -49.499 1.00 32.21 1967 GLN D N 1
ATOM 3434 C CA . GLN D 2 18 ? -29.355 -7.994 -50.794 1.00 37.51 1967 GLN D CA 1
ATOM 3435 C C . GLN D 2 18 ? -28.114 -7.582 -51.573 1.00 44.45 1967 GLN D C 1
ATOM 3436 O O . GLN D 2 18 ? -27.490 -8.414 -52.246 1.00 48.07 1967 GLN D O 1
ATOM 3442 N N . GLN D 2 19 ? -27.736 -6.299 -51.494 1.00 47.66 1968 GLN D N 1
ATOM 3443 C CA . GLN D 2 19 ? -26.514 -5.843 -52.153 1.00 56.81 1968 GLN D CA 1
ATOM 3444 C C . GLN D 2 19 ? -25.287 -6.502 -51.542 1.00 58.18 1968 GLN D C 1
ATOM 3445 O O . GLN D 2 19 ? -24.368 -6.909 -52.260 1.00 64.52 1968 GLN D O 1
ATOM 3451 N N . GLN D 2 20 ? -25.251 -6.598 -50.220 1.00 52.59 1969 GLN D N 1
ATOM 3452 C CA . GLN D 2 20 ? -24.243 -7.356 -49.511 1.00 51.57 1969 GLN D CA 1
ATOM 3453 C C . GLN D 2 20 ? -24.418 -8.837 -49.875 1.00 45.86 1969 GLN D C 1
ATOM 3454 O O . GLN D 2 20 ? -23.478 -9.639 -49.799 1.00 56.39 1969 GLN D O 1
ATOM 3460 N N . VAL E 1 7 ? -0.461 -17.710 -36.430 1.00 54.26 266 VAL E N 1
ATOM 3461 C CA . VAL E 1 7 ? -0.612 -16.965 -35.180 1.00 50.64 266 VAL E CA 1
ATOM 3462 C C . VAL E 1 7 ? 0.536 -15.984 -35.029 1.00 47.40 266 VAL E C 1
ATOM 3463 O O . VAL E 1 7 ? 1.688 -16.360 -35.154 1.00 48.79 266 VAL E O 1
ATOM 3467 N N . THR E 1 8 ? 0.218 -14.725 -34.744 1.00 42.33 267 THR E N 1
ATOM 3468 C CA . THR E 1 8 ? 1.214 -13.683 -34.544 1.00 42.87 267 THR E CA 1
ATOM 3469 C C . THR E 1 8 ? 1.027 -13.083 -33.152 1.00 38.07 267 THR E C 1
ATOM 3470 O O . THR E 1 8 ? -0.027 -13.230 -32.529 1.00 36.46 267 THR E O 1
ATOM 3474 N N . TYR E 1 9 ? 2.060 -12.397 -32.646 1.00 34.03 268 TYR E N 1
ATOM 3475 C CA . TYR E 1 9 ? 2.020 -11.896 -31.282 1.00 35.15 268 TYR E CA 1
ATOM 3476 C C . TYR E 1 9 ? 2.331 -10.410 -31.262 1.00 33.18 268 TYR E C 1
ATOM 3477 O O . TYR E 1 9 ? 3.105 -9.917 -32.083 1.00 38.43 268 TYR E O 1
ATOM 3486 N N . SER E 1 10 ? 1.718 -9.702 -30.328 1.00 32.83 269 SER E N 1
ATOM 3487 C CA . SER E 1 10 ? 2.085 -8.321 -30.040 1.00 33.84 269 SER E CA 1
ATOM 3488 C C . SER E 1 10 ? 2.207 -8.136 -28.537 1.00 30.67 269 SER E C 1
ATOM 3489 O O . SER E 1 10 ? 1.510 -8.774 -27.743 1.00 28.15 269 SER E O 1
ATOM 3492 N N . GLU E 1 11 ? 3.092 -7.235 -28.148 1.00 32.79 270 GLU E N 1
ATOM 3493 C CA . GLU E 1 11 ? 3.422 -7.089 -26.747 1.00 36.40 270 GLU E CA 1
ATOM 3494 C C . GLU E 1 11 ? 2.191 -6.629 -25.969 1.00 32.98 270 GLU E C 1
ATOM 3495 O O . GLU E 1 11 ? 1.450 -5.752 -26.448 1.00 33.71 270 GLU E O 1
ATOM 3501 N N . PRO E 1 12 ? 1.892 -7.234 -24.816 1.00 31.08 271 PRO E N 1
ATOM 3502 C CA . PRO E 1 12 ? 0.745 -6.783 -24.021 1.00 29.27 271 PRO E CA 1
ATOM 3503 C C . PRO E 1 12 ? 0.820 -5.300 -23.668 1.00 28.26 271 PRO E C 1
ATOM 3504 O O . PRO E 1 12 ? 1.857 -4.798 -23.244 1.00 36.56 271 PRO E O 1
ATOM 3508 N N . ALA E 1 13 ? -0.303 -4.605 -23.877 1.00 30.50 272 ALA E N 1
ATOM 3509 C CA . ALA E 1 13 ? -0.387 -3.180 -23.532 1.00 31.39 272 ALA E CA 1
ATOM 3510 C C . ALA E 1 13 ? -0.429 -2.968 -22.029 1.00 30.07 272 ALA E C 1
ATOM 3511 O O . ALA E 1 13 ? -0.084 -1.883 -21.541 1.00 32.04 272 ALA E O 1
ATOM 3513 N N . PHE E 1 14 ? -0.837 -3.971 -21.276 1.00 23.62 273 PHE E N 1
ATOM 3514 C CA . PHE E 1 14 ? -1.054 -3.851 -19.850 1.00 21.15 273 PHE E CA 1
ATOM 3515 C C . PHE E 1 14 ? -0.303 -4.992 -19.203 1.00 22.80 273 PHE E C 1
ATOM 3516 O O . PHE E 1 14 ? -0.473 -6.151 -19.621 1.00 23.48 273 PHE E O 1
ATOM 3524 N N . TRP E 1 15 ? 0.528 -4.693 -18.215 1.00 21.33 274 TRP E N 1
ATOM 3525 C CA . TRP E 1 15 ? 1.332 -5.757 -17.604 1.00 21.52 274 TRP E CA 1
ATOM 3526 C C . TRP E 1 15 ? 0.492 -6.651 -16.694 1.00 22.85 274 TRP E C 1
ATOM 3527 O O . TRP E 1 15 ? 0.887 -7.803 -16.431 1.00 21.66 274 TRP E O 1
ATOM 3538 N N . CYS E 1 16 ? -0.621 -6.153 -16.196 1.00 20.46 275 CYS E N 1
ATOM 3539 C CA . CYS E 1 16 ? -1.533 -7.007 -15.452 1.00 20.44 275 CYS E CA 1
ATOM 3540 C C . CYS E 1 16 ? -2.938 -6.508 -15.590 1.00 19.35 275 CYS E C 1
ATOM 3541 O O . CYS E 1 16 ? -3.198 -5.379 -16.042 1.00 20.78 275 CYS E O 1
ATOM 3544 N N . SER E 1 17 ? -3.842 -7.416 -15.259 1.00 19.09 276 SER E N 1
ATOM 3545 C CA . SER E 1 17 ? -5.233 -7.079 -15.010 1.00 17.26 276 SER E CA 1
ATOM 3546 C C . SER E 1 17 ? -5.582 -7.505 -13.597 1.00 18.41 276 SER E C 1
ATOM 3547 O O . SER E 1 17 ? -4.997 -8.439 -13.042 1.00 20.18 276 SER E O 1
ATOM 3550 N N . ILE E 1 18 ? -6.548 -6.809 -13.001 1.00 18.08 277 ILE E N 1
ATOM 3551 C CA . ILE E 1 18 ? -6.913 -7.048 -11.603 1.00 18.00 277 ILE E CA 1
ATOM 3552 C C . ILE E 1 18 ? -8.439 -7.084 -11.522 1.00 16.38 277 ILE E C 1
ATOM 3553 O O . ILE E 1 18 ? -9.104 -6.151 -11.973 1.00 19.08 277 ILE E O 1
ATOM 3558 N N . ALA E 1 19 ? -8.968 -8.138 -10.917 1.00 18.04 278 ALA E N 1
ATOM 3559 C CA . ALA E 1 19 ? -10.408 -8.282 -10.688 1.00 17.62 278 ALA E CA 1
ATOM 3560 C C . ALA E 1 19 ? -10.655 -8.320 -9.195 1.00 17.25 278 ALA E C 1
ATOM 3561 O O . ALA E 1 19 ? -9.925 -8.985 -8.453 1.00 19.62 278 ALA E O 1
ATOM 3563 N N . TYR E 1 20 ? -11.644 -7.544 -8.751 1.00 17.86 279 TYR E N 1
ATOM 3564 C CA . TYR E 1 20 ? -12.012 -7.517 -7.335 1.00 16.29 279 TYR E CA 1
ATOM 3565 C C . TYR E 1 20 ? -13.211 -8.442 -7.092 1.00 16.88 279 TYR E C 1
ATOM 3566 O O . TYR E 1 20 ? -14.105 -8.583 -7.945 1.00 18.03 279 TYR E O 1
ATOM 3575 N N . TYR E 1 21 ? -13.211 -9.025 -5.898 1.00 17.63 280 TYR E N 1
ATOM 3576 C CA . TYR E 1 21 ? -14.252 -9.928 -5.439 1.00 16.42 280 TYR E CA 1
ATOM 3577 C C . TYR E 1 21 ? -14.653 -9.594 -4.013 1.00 18.36 280 TYR E C 1
ATOM 3578 O O . TYR E 1 21 ? -13.832 -9.175 -3.197 1.00 18.82 280 TYR E O 1
ATOM 3587 N N . GLU E 1 22 ? -15.927 -9.843 -3.709 1.00 19.75 281 GLU E N 1
ATOM 3588 C CA . GLU E 1 22 ? -16.405 -9.918 -2.334 1.00 21.21 281 GLU E CA 1
ATOM 3589 C C . GLU E 1 22 ? -16.927 -11.328 -2.153 1.00 21.29 281 GLU E C 1
ATOM 3590 O O . GLU E 1 22 ? -17.881 -11.757 -2.835 1.00 23.14 281 GLU E O 1
ATOM 3596 N N . LEU E 1 23 ? -16.318 -12.073 -1.234 1.00 21.63 282 LEU E N 1
ATOM 3597 C CA . LEU E 1 23 ? -16.723 -13.461 -1.007 1.00 24.04 282 LEU E CA 1
ATOM 3598 C C . LEU E 1 23 ? -16.574 -14.238 -2.309 1.00 26.91 282 LEU E C 1
ATOM 3599 O O . LEU E 1 23 ? -15.471 -14.263 -2.873 1.00 26.96 282 LEU E O 1
ATOM 3604 N N . ASN E 1 24 ? -17.618 -14.859 -2.846 1.00 27.97 283 ASN E N 1
ATOM 3605 C CA . ASN E 1 24 ? -17.393 -15.636 -4.062 1.00 29.97 283 ASN E CA 1
ATOM 3606 C C . ASN E 1 24 ? -17.849 -14.917 -5.324 1.00 32.73 283 ASN E C 1
ATOM 3607 O O . ASN E 1 24 ? -17.929 -15.545 -6.378 1.00 35.26 283 ASN E O 1
ATOM 3612 N N . GLN E 1 25 ? -18.097 -13.612 -5.243 1.00 28.13 284 GLN E N 1
ATOM 3613 C CA . GLN E 1 25 ? -18.703 -12.832 -6.320 1.00 29.22 284 GLN E CA 1
ATOM 3614 C C . GLN E 1 25 ? -17.754 -11.761 -6.846 1.00 24.11 284 GLN E C 1
ATOM 3615 O O . GLN E 1 25 ? -17.185 -10.972 -6.074 1.00 24.43 284 GLN E O 1
ATOM 3621 N N . ARG E 1 26 ? -17.621 -11.708 -8.167 1.00 23.79 285 ARG E N 1
ATOM 3622 C CA . ARG E 1 26 ? -16.954 -10.566 -8.787 1.00 21.23 285 ARG E CA 1
ATOM 3623 C C . ARG E 1 26 ? -17.731 -9.281 -8.514 1.00 21.22 285 ARG E C 1
ATOM 3624 O O . ARG E 1 26 ? -18.960 -9.243 -8.616 1.00 25.91 285 ARG E O 1
ATOM 3632 N N . VAL E 1 27 ? -16.997 -8.196 -8.235 1.00 21.10 286 VAL E N 1
ATOM 3633 C CA . VAL E 1 27 ? -17.599 -6.872 -8.015 1.00 21.72 286 VAL E CA 1
ATOM 3634 C C . VAL E 1 27 ? -16.822 -5.842 -8.843 1.00 18.42 286 VAL E C 1
ATOM 3635 O O . VAL E 1 27 ? -15.595 -5.736 -8.726 1.00 19.16 286 VAL E O 1
ATOM 3639 N N . GLY E 1 28 ? -17.539 -5.124 -9.697 1.00 23.61 287 GLY E N 1
ATOM 3640 C CA . GLY E 1 28 ? -16.942 -4.048 -10.461 1.00 23.86 287 GLY E CA 1
ATOM 3641 C C . GLY E 1 28 ? -16.253 -4.558 -11.708 1.00 26.08 287 GLY E C 1
ATOM 3642 O O . GLY E 1 28 ? -16.179 -5.771 -11.981 1.00 23.90 287 GLY E O 1
ATOM 3643 N N . GLU E 1 29 ? -15.785 -3.601 -12.511 1.00 23.05 288 GLU E N 1
ATOM 3644 C CA . GLU E 1 29 ? -15.060 -3.938 -13.731 1.00 19.78 288 GLU E CA 1
ATOM 3645 C C . GLU E 1 29 ? -13.604 -4.297 -13.449 1.00 20.47 288 GLU E C 1
ATOM 3646 O O . GLU E 1 29 ? -13.029 -3.939 -12.415 1.00 21.33 288 GLU E O 1
ATOM 3652 N N . THR E 1 30 ? -13.028 -5.051 -14.374 1.00 20.93 289 THR E N 1
ATOM 3653 C CA . THR E 1 30 ? -11.618 -5.437 -14.309 1.00 18.88 289 THR E CA 1
ATOM 3654 C C . THR E 1 30 ? -10.759 -4.209 -14.597 1.00 20.74 289 THR E C 1
ATOM 3655 O O . THR E 1 30 ? -11.077 -3.396 -15.478 1.00 22.93 289 THR E O 1
ATOM 3659 N N . PHE E 1 31 ? -9.694 -4.066 -13.802 1.00 19.06 290 PHE E N 1
ATOM 3660 C CA . PHE E 1 31 ? -8.766 -2.957 -13.952 1.00 19.31 290 PHE E CA 1
ATOM 3661 C C . PHE E 1 31 ? -7.566 -3.466 -14.729 1.00 19.62 290 PHE E C 1
ATOM 3662 O O . PHE E 1 31 ? -7.120 -4.580 -14.506 1.00 21.97 290 PHE E O 1
ATOM 3670 N N . HIS E 1 32 ? -7.102 -2.679 -15.679 1.00 19.22 291 HIS E N 1
ATOM 3671 C CA . HIS E 1 32 ? -5.937 -3.010 -16.494 1.00 19.05 291 HIS E CA 1
ATOM 3672 C C . HIS E 1 32 ? -4.863 -1.978 -16.220 1.00 17.98 291 HIS E C 1
ATOM 3673 O O . HIS E 1 32 ? -5.106 -0.784 -16.347 1.00 22.07 291 HIS E O 1
ATOM 3680 N N . ALA E 1 33 ? -3.659 -2.442 -15.871 1.00 20.76 292 ALA E N 1
ATOM 3681 C CA . ALA E 1 33 ? -2.573 -1.539 -15.460 1.00 21.95 292 ALA E CA 1
ATOM 3682 C C . ALA E 1 33 ? -1.679 -1.204 -16.637 1.00 25.09 292 ALA E C 1
ATOM 3683 O O . ALA E 1 33 ? -1.040 -2.103 -17.203 1.00 25.82 292 ALA E O 1
ATOM 3685 N N . SER E 1 34 ? -1.615 0.087 -16.958 1.00 28.91 293 SER E N 1
ATOM 3686 C CA . SER E 1 34 ? -0.906 0.623 -18.101 1.00 38.01 293 SER E CA 1
ATOM 3687 C C . SER E 1 34 ? 0.405 1.272 -17.706 1.00 39.54 293 SER E C 1
ATOM 3688 O O . SER E 1 34 ? 1.222 1.543 -18.586 1.00 44.89 293 SER E O 1
ATOM 3691 N N . GLN E 1 35 ? 0.635 1.487 -16.412 1.00 34.68 294 GLN E N 1
ATOM 3692 C CA . GLN E 1 35 ? 1.902 2.013 -15.916 1.00 38.78 294 GLN E CA 1
ATOM 3693 C C . GLN E 1 35 ? 2.588 1.015 -14.985 1.00 28.45 294 GLN E C 1
ATOM 3694 O O . GLN E 1 35 ? 1.939 0.121 -14.423 1.00 27.30 294 GLN E O 1
ATOM 3700 N N . PRO E 1 36 ? 3.894 1.176 -14.753 1.00 33.06 295 PRO E N 1
ATOM 3701 C CA . PRO E 1 36 ? 4.613 0.164 -13.965 1.00 35.06 295 PRO E CA 1
ATOM 3702 C C . PRO E 1 36 ? 4.157 0.026 -12.535 1.00 33.72 295 PRO E C 1
ATOM 3703 O O . PRO E 1 36 ? 4.291 -1.055 -11.965 1.00 34.13 295 PRO E O 1
ATOM 3707 N N . SER E 1 37 ? 3.620 1.067 -11.925 1.00 30.75 296 SER E N 1
ATOM 3708 C CA . SER E 1 37 ? 3.215 0.990 -10.534 1.00 31.43 296 SER E CA 1
ATOM 3709 C C . SER E 1 37 ? 1.746 1.350 -10.436 1.00 33.36 296 SER E C 1
ATOM 3710 O O . SER E 1 37 ? 1.260 2.206 -11.179 1.00 36.31 296 SER E O 1
ATOM 3713 N N . LEU E 1 38 ? 1.033 0.642 -9.573 1.00 26.18 297 LEU E N 1
ATOM 3714 C CA . LEU E 1 38 ? -0.327 1.071 -9.298 1.00 26.47 297 LEU E CA 1
ATOM 3715 C C . LEU E 1 38 ? -0.670 0.758 -7.854 1.00 30.56 297 LEU E C 1
ATOM 3716 O O . LEU E 1 38 ? 0.050 0.044 -7.159 1.00 31.60 297 LEU E O 1
ATOM 3721 N N . THR E 1 39 ? -1.726 1.398 -7.362 1.00 22.24 298 THR E N 1
ATOM 3722 C CA . THR E 1 39 ? -2.200 1.130 -6.023 1.00 21.36 298 THR E CA 1
ATOM 3723 C C . THR E 1 39 ? -3.614 0.599 -6.119 1.00 22.01 298 THR E C 1
ATOM 3724 O O . THR E 1 39 ? -4.412 1.105 -6.929 1.00 22.88 298 THR E O 1
ATOM 3728 N N . VAL E 1 40 ? -3.942 -0.411 -5.322 1.00 18.60 299 VAL E N 1
ATOM 3729 C CA . VAL E 1 40 ? -5.340 -0.835 -5.132 1.00 18.13 299 VAL E CA 1
ATOM 3730 C C . VAL E 1 40 ? -5.740 -0.411 -3.731 1.00 17.71 299 VAL E C 1
ATOM 3731 O O . VAL E 1 40 ? -5.108 -0.828 -2.757 1.00 20.17 299 VAL E O 1
ATOM 3735 N N . ASP E 1 41 ? -6.751 0.481 -3.604 1.00 17.30 300 ASP E N 1
ATOM 3736 C CA . ASP E 1 41 ? -7.038 1.093 -2.315 1.00 17.57 300 ASP E CA 1
ATOM 3737 C C . ASP E 1 41 ? -8.547 1.118 -2.067 1.00 19.18 300 ASP E C 1
ATOM 3738 O O . ASP E 1 41 ? -9.327 0.668 -2.896 1.00 19.25 300 ASP E O 1
ATOM 3743 N N . GLY E 1 42 ? -8.930 1.619 -0.894 1.00 17.78 301 GLY E N 1
ATOM 3744 C CA . GLY E 1 42 ? -10.304 1.580 -0.462 1.00 17.99 301 GLY E CA 1
ATOM 3745 C C . GLY E 1 42 ? -11.034 2.859 -0.747 1.00 19.77 301 GLY E C 1
ATOM 3746 O O . GLY E 1 42 ? -12.121 3.058 -0.195 1.00 19.53 301 GLY E O 1
ATOM 3747 N N . PHE E 1 43 ? -10.458 3.764 -1.532 1.00 17.84 302 PHE E N 1
ATOM 3748 C CA . PHE E 1 43 ? -11.004 5.099 -1.751 1.00 15.86 302 PHE E CA 1
ATOM 3749 C C . PHE E 1 43 ? -11.799 5.143 -3.061 1.00 17.06 302 PHE E C 1
ATOM 3750 O O . PHE E 1 43 ? -12.374 4.136 -3.466 1.00 17.80 302 PHE E O 1
ATOM 3758 N N . THR E 1 44 ? -11.993 6.343 -3.658 1.00 18.08 303 THR E N 1
ATOM 3759 C CA . THR E 1 44 ? -13.138 6.523 -4.569 1.00 17.24 303 THR E CA 1
ATOM 3760 C C . THR E 1 44 ? -12.800 7.292 -5.849 1.00 17.38 303 THR E C 1
ATOM 3761 O O . THR E 1 44 ? -13.719 7.701 -6.561 1.00 19.87 303 THR E O 1
ATOM 3765 N N . ASP E 1 45 ? -11.524 7.545 -6.192 1.00 18.08 304 ASP E N 1
ATOM 3766 C CA . ASP E 1 45 ? -11.293 8.240 -7.466 1.00 18.48 304 ASP E CA 1
ATOM 3767 C C . ASP E 1 45 ? -11.543 7.245 -8.607 1.00 17.79 304 ASP E C 1
ATOM 3768 O O . ASP E 1 45 ? -10.903 6.199 -8.658 1.00 17.91 304 ASP E O 1
ATOM 3773 N N . PRO E 1 46 ? -12.422 7.578 -9.561 1.00 17.98 305 PRO E N 1
ATOM 3774 C CA . PRO E 1 46 ? -12.651 6.684 -10.688 1.00 19.36 305 PRO E CA 1
ATOM 3775 C C . PRO E 1 46 ? -11.664 6.901 -11.821 1.00 23.10 305 PRO E C 1
ATOM 3776 O O . PRO E 1 46 ? -11.662 6.080 -12.760 1.00 26.99 305 PRO E O 1
ATOM 3780 N N . SER E 1 47 ? -10.855 7.961 -11.816 1.00 20.71 306 SER E N 1
ATOM 3781 C CA . SER E 1 47 ? -10.232 8.412 -13.050 1.00 22.93 306 SER E CA 1
ATOM 3782 C C . SER E 1 47 ? -8.709 8.454 -13.011 1.00 27.05 306 SER E C 1
ATOM 3783 O O . SER E 1 47 ? -8.105 9.136 -13.836 1.00 32.78 306 SER E O 1
ATOM 3786 N N . ASN E 1 48 ? -8.059 7.768 -12.091 1.00 20.94 307 ASN E N 1
ATOM 3787 C CA . ASN E 1 48 ? -6.600 7.725 -12.060 1.00 21.15 307 ASN E CA 1
ATOM 3788 C C . ASN E 1 48 ? -6.119 6.381 -12.601 1.00 20.18 307 ASN E C 1
ATOM 3789 O O . ASN E 1 48 ? -6.406 5.337 -12.004 1.00 20.64 307 ASN E O 1
ATOM 3794 N N . SER E 1 49 ? -5.353 6.409 -13.689 1.00 22.85 308 SER E N 1
ATOM 3795 C CA . SER E 1 49 ? -4.922 5.139 -14.300 1.00 25.90 308 SER E CA 1
ATOM 3796 C C . SER E 1 49 ? -3.941 4.356 -13.422 1.00 29.05 308 SER E C 1
ATOM 3797 O O . SER E 1 49 ? -3.683 3.182 -13.708 1.00 27.56 308 SER E O 1
ATOM 3800 N N . GLU E 1 50 ? -3.387 4.957 -12.372 1.00 24.41 309 GLU E N 1
ATOM 3801 C CA . GLU E 1 50 ? -2.508 4.310 -11.414 1.00 24.99 309 GLU E CA 1
ATOM 3802 C C . GLU E 1 50 ? -3.196 3.979 -10.104 1.00 22.59 309 GLU E C 1
ATOM 3803 O O . GLU E 1 50 ? -2.532 3.594 -9.152 1.00 22.31 309 GLU E O 1
ATOM 3809 N N . ARG E 1 51 ? -4.512 4.111 -10.011 1.00 20.64 310 ARG E N 1
ATOM 3810 C CA . ARG E 1 51 ? -5.233 3.746 -8.788 1.00 19.48 310 ARG E CA 1
ATOM 3811 C C . ARG E 1 51 ? -6.472 2.937 -9.150 1.00 20.41 310 ARG E C 1
ATOM 3812 O O . ARG E 1 51 ? -7.354 3.442 -9.850 1.00 20.85 310 ARG E O 1
ATOM 3820 N N . PHE E 1 52 ? -6.576 1.727 -8.615 1.00 17.72 311 PHE E N 1
ATOM 3821 C CA . PHE E 1 52 ? -7.844 0.977 -8.671 1.00 16.99 311 PHE E CA 1
ATOM 3822 C C . PHE E 1 52 ? -8.535 1.200 -7.329 1.00 17.88 311 PHE E C 1
ATOM 3823 O O . PHE E 1 52 ? -8.138 0.626 -6.309 1.00 17.75 311 PHE E O 1
ATOM 3831 N N . CYS E 1 53 ? -9.543 2.097 -7.325 1.00 16.71 312 CYS E N 1
ATOM 3832 C CA . CYS E 1 53 ? -10.189 2.555 -6.081 1.00 17.67 312 CYS E CA 1
ATOM 3833 C C . CYS E 1 53 ? -11.418 1.670 -5.797 1.00 19.15 312 CYS E C 1
ATOM 3834 O O . CYS E 1 53 ? -12.449 1.771 -6.479 1.00 20.09 312 CYS E O 1
ATOM 3837 N N . LEU E 1 54 ? -11.303 0.795 -4.798 1.00 17.28 313 LEU E N 1
ATOM 3838 C CA . LEU E 1 54 ? -12.390 -0.164 -4.578 1.00 17.09 313 LEU E CA 1
ATOM 3839 C C . LEU E 1 54 ? -13.552 0.426 -3.813 1.00 16.83 313 LEU E C 1
ATOM 3840 O O . LEU E 1 54 ? -14.649 -0.165 -3.831 1.00 17.26 313 LEU E O 1
ATOM 3845 N N . GLY E 1 55 ? -13.346 1.556 -3.142 1.00 17.84 314 GLY E N 1
ATOM 3846 C CA . GLY E 1 55 ? -14.426 2.131 -2.372 1.00 19.13 314 GLY E CA 1
ATOM 3847 C C . GLY E 1 55 ? -15.580 2.642 -3.194 1.00 17.74 314 GLY E C 1
ATOM 3848 O O . GLY E 1 55 ? -16.675 2.789 -2.650 1.00 19.83 314 GLY E O 1
ATOM 3849 N N . LEU E 1 56 ? -15.381 2.914 -4.493 1.00 18.20 315 LEU E N 1
ATOM 3850 C CA . LEU E 1 56 ? -16.514 3.363 -5.308 1.00 19.81 315 LEU E CA 1
ATOM 3851 C C . LEU E 1 56 ? -17.346 2.203 -5.878 1.00 19.60 315 LEU E C 1
ATOM 3852 O O . LEU E 1 56 ? -18.443 2.426 -6.404 1.00 23.19 315 LEU E O 1
ATOM 3857 N N . LEU E 1 57 ? -16.862 0.965 -5.771 1.00 19.05 316 LEU E N 1
ATOM 3858 C CA . LEU E 1 57 ? -17.560 -0.142 -6.388 1.00 17.79 316 LEU E CA 1
ATOM 3859 C C . LEU E 1 57 ? -18.792 -0.549 -5.572 1.00 21.27 316 LEU E C 1
ATOM 3860 O O . LEU E 1 57 ? -18.690 -0.692 -4.345 1.00 22.80 316 LEU E O 1
ATOM 3865 N N . SER E 1 58 ? -19.931 -0.702 -6.234 1.00 21.87 317 SER E N 1
ATOM 3866 C CA . SER E 1 58 ? -21.179 -1.000 -5.555 1.00 21.29 317 SER E CA 1
ATOM 3867 C C . SER E 1 58 ? -21.425 -2.491 -5.468 1.00 25.00 317 SER E C 1
ATOM 3868 O O . SER E 1 58 ? -21.061 -3.265 -6.358 1.00 27.20 317 SER E O 1
ATOM 3871 N N . ASN E 1 59 ? -22.210 -2.867 -4.456 1.00 23.63 318 ASN E N 1
ATOM 3872 C CA . ASN E 1 59 ? -22.747 -4.216 -4.365 1.00 24.62 318 ASN E CA 1
ATOM 3873 C C . ASN E 1 59 ? -23.910 -4.123 -3.367 1.00 27.39 318 ASN E C 1
ATOM 3874 O O . ASN E 1 59 ? -23.708 -4.238 -2.165 1.00 28.84 318 ASN E O 1
ATOM 3879 N N . VAL E 1 60 ? -25.102 -3.821 -3.874 1.00 33.02 319 VAL E N 1
ATOM 3880 C CA . VAL E 1 60 ? -26.246 -3.705 -2.980 1.00 35.81 319 VAL E CA 1
ATOM 3881 C C . VAL E 1 60 ? -26.424 -5.006 -2.177 1.00 37.26 319 VAL E C 1
ATOM 3882 O O . VAL E 1 60 ? -26.153 -6.116 -2.659 1.00 40.21 319 VAL E O 1
ATOM 3886 N N . ASN E 1 61 ? -26.788 -4.858 -0.907 1.00 42.52 320 ASN E N 1
ATOM 3887 C CA . ASN E 1 61 ? -27.011 -5.956 0.045 1.00 40.94 320 ASN E CA 1
ATOM 3888 C C . ASN E 1 61 ? -25.751 -6.680 0.512 1.00 35.93 320 ASN E C 1
ATOM 3889 O O . ASN E 1 61 ? -25.868 -7.714 1.159 1.00 40.34 320 ASN E O 1
ATOM 3894 N N . ARG E 1 62 ? -24.553 -6.172 0.231 1.00 31.37 321 ARG E N 1
ATOM 3895 C CA . ARG E 1 62 ? -23.366 -6.736 0.875 1.00 28.99 321 ARG E CA 1
ATOM 3896 C C . ARG E 1 62 ? -23.533 -6.701 2.393 1.00 30.17 321 ARG E C 1
ATOM 3897 O O . ARG E 1 62 ? -24.242 -5.849 2.948 1.00 34.09 321 ARG E O 1
ATOM 3905 N N . ASN E 1 63 ? -22.970 -7.705 3.066 1.00 25.69 322 ASN E N 1
ATOM 3906 C CA . ASN E 1 63 ? -23.223 -7.874 4.488 1.00 25.41 322 ASN E CA 1
ATOM 3907 C C . ASN E 1 63 ? -22.314 -6.971 5.337 1.00 24.04 322 ASN E C 1
ATOM 3908 O O . ASN E 1 63 ? -21.444 -6.242 4.835 1.00 22.12 322 ASN E O 1
ATOM 3913 N N . ALA E 1 64 ? -22.530 -7.049 6.655 1.00 27.34 323 ALA E N 1
ATOM 3914 C CA . ALA E 1 64 ? -21.824 -6.170 7.580 1.00 26.16 323 ALA E CA 1
ATOM 3915 C C . ALA E 1 64 ? -20.339 -6.488 7.639 1.00 25.77 323 ALA E C 1
ATOM 3916 O O . ALA E 1 64 ? -19.530 -5.567 7.829 1.00 24.78 323 ALA E O 1
ATOM 3918 N N . THR E 1 65 ? -19.954 -7.743 7.436 1.00 24.86 324 THR E N 1
ATOM 3919 C CA . THR E 1 65 ? -18.538 -8.080 7.474 1.00 24.60 324 THR E CA 1
ATOM 3920 C C . THR E 1 65 ? -17.796 -7.499 6.288 1.00 22.68 324 THR E C 1
ATOM 3921 O O . THR E 1 65 ? -16.692 -6.952 6.444 1.00 24.13 324 THR E O 1
ATOM 3925 N N . VAL E 1 66 ? -18.395 -7.555 5.107 1.00 20.66 325 VAL E N 1
ATOM 3926 C CA . VAL E 1 66 ? -17.796 -6.921 3.936 1.00 20.15 325 VAL E CA 1
ATOM 3927 C C . VAL E 1 66 ? -17.779 -5.403 4.114 1.00 21.75 325 VAL E C 1
ATOM 3928 O O . VAL E 1 66 ? -16.762 -4.757 3.833 1.00 20.13 325 VAL E O 1
ATOM 3932 N N . GLU E 1 67 ? -18.862 -4.804 4.618 1.00 20.16 326 GLU E N 1
ATOM 3933 C CA . GLU E 1 67 ? -18.841 -3.348 4.826 1.00 20.87 326 GLU E CA 1
ATOM 3934 C C . GLU E 1 67 ? -17.709 -2.948 5.759 1.00 22.46 326 GLU E C 1
ATOM 3935 O O . GLU E 1 67 ? -17.008 -1.945 5.526 1.00 21.14 326 GLU E O 1
ATOM 3941 N N . MET E 1 68 ? -17.533 -3.688 6.837 1.00 20.93 327 MET E N 1
ATOM 3942 C CA . MET E 1 68 ? -16.491 -3.353 7.798 1.00 24.05 327 MET E CA 1
ATOM 3943 C C . MET E 1 68 ? -15.099 -3.514 7.192 1.00 20.98 327 MET E C 1
ATOM 3944 O O . MET E 1 68 ? -14.224 -2.639 7.386 1.00 20.58 327 MET E O 1
ATOM 3949 N N . THR E 1 69 ? -14.861 -4.627 6.489 1.00 20.15 328 THR E N 1
ATOM 3950 C CA . THR E 1 69 ? -13.544 -4.847 5.899 1.00 18.98 328 THR E CA 1
ATOM 3951 C C . THR E 1 69 ? -13.230 -3.741 4.901 1.00 20.03 328 THR E C 1
ATOM 3952 O O . THR E 1 69 ? -12.088 -3.245 4.827 1.00 20.44 328 THR E O 1
ATOM 3956 N N . ARG E 1 70 ? -14.225 -3.342 4.115 1.00 19.09 329 ARG E N 1
ATOM 3957 C CA . ARG E 1 70 ? -13.970 -2.312 3.107 1.00 19.86 329 ARG E CA 1
ATOM 3958 C C . ARG E 1 70 ? -13.499 -1.012 3.743 1.00 20.28 329 ARG E C 1
ATOM 3959 O O . ARG E 1 70 ? -12.664 -0.295 3.151 1.00 21.69 329 ARG E O 1
ATOM 3967 N N . ARG E 1 71 ? -13.952 -0.703 4.963 1.00 18.61 330 ARG E N 1
ATOM 3968 C CA . ARG E 1 71 ? -13.519 0.501 5.666 1.00 18.26 330 ARG E CA 1
ATOM 3969 C C . ARG E 1 71 ? -12.074 0.426 6.157 1.00 18.57 330 ARG E C 1
ATOM 3970 O O . ARG E 1 71 ? -11.490 1.458 6.456 1.00 21.09 330 ARG E O 1
ATOM 3978 N N . HIS E 1 72 ? -11.487 -0.774 6.184 1.00 21.08 331 HIS E N 1
ATOM 3979 C CA . HIS E 1 72 ? -10.130 -0.960 6.649 1.00 20.63 331 HIS E CA 1
ATOM 3980 C C . HIS E 1 72 ? -9.130 -1.192 5.537 1.00 19.58 331 HIS E C 1
ATOM 3981 O O . HIS E 1 72 ? -7.923 -1.250 5.834 1.00 23.66 331 HIS E O 1
ATOM 3988 N N . ILE E 1 73 ? -9.576 -1.256 4.283 1.00 19.87 332 ILE E N 1
ATOM 3989 C CA . ILE E 1 73 ? -8.605 -1.369 3.186 1.00 19.35 332 ILE E CA 1
ATOM 3990 C C . ILE E 1 73 ? -7.670 -0.158 3.194 1.00 17.87 332 ILE E C 1
ATOM 3991 O O . ILE E 1 73 ? -6.452 -0.283 3.139 1.00 20.10 332 ILE E O 1
ATOM 3996 N N . GLY E 1 74 ? -8.255 1.041 3.266 1.00 18.99 333 GLY E N 1
ATOM 3997 C CA . GLY E 1 74 ? -7.470 2.263 3.375 1.00 19.15 333 GLY E CA 1
ATOM 3998 C C . GLY E 1 74 ? -6.495 2.403 2.217 1.00 21.06 333 GLY E C 1
ATOM 3999 O O . GLY E 1 74 ? -6.848 2.202 1.053 1.00 20.41 333 GLY E O 1
ATOM 4000 N N . ARG E 1 75 ? -5.243 2.750 2.526 1.00 21.05 334 ARG E N 1
ATOM 4001 C CA . ARG E 1 75 ? -4.244 2.931 1.486 1.00 22.15 334 ARG E CA 1
ATOM 4002 C C . ARG E 1 75 ? -3.917 1.642 0.720 1.00 20.54 334 ARG E C 1
ATOM 4003 O O . ARG E 1 75 ? -3.297 1.727 -0.346 1.00 21.48 334 ARG E O 1
ATOM 4011 N N . GLY E 1 76 ? -4.329 0.467 1.217 1.00 18.43 335 GLY E N 1
ATOM 4012 C CA . GLY E 1 76 ? -4.328 -0.720 0.363 1.00 19.51 335 GLY E CA 1
ATOM 4013 C C . GLY E 1 76 ? -2.933 -1.236 0.041 1.00 20.30 335 GLY E C 1
ATOM 4014 O O . GLY E 1 76 ? -2.050 -1.351 0.903 1.00 21.05 335 GLY E O 1
ATOM 4015 N N . VAL E 1 77 ? -2.767 -1.656 -1.203 1.00 20.02 336 VAL E N 1
ATOM 4016 C CA . VAL E 1 77 ? -1.538 -2.325 -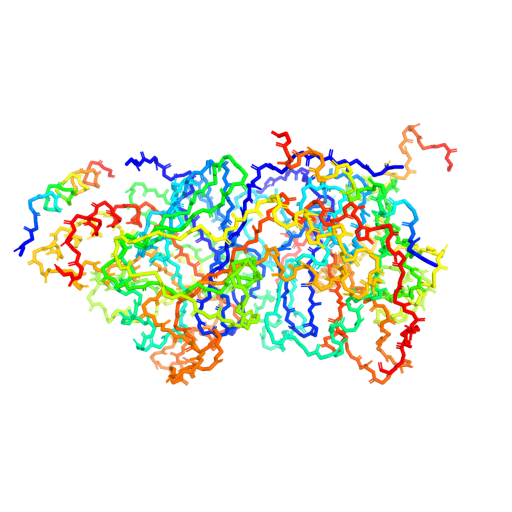1.624 1.00 19.91 336 VAL E CA 1
ATOM 4017 C C . VAL E 1 77 ? -0.959 -1.577 -2.808 1.00 20.11 336 VAL E C 1
ATOM 4018 O O . VAL E 1 77 ? -1.704 -1.192 -3.713 1.00 21.01 336 VAL E O 1
ATOM 4022 N N . ARG E 1 78 ? 0.369 -1.368 -2.813 1.00 21.56 337 ARG E N 1
ATOM 4023 C CA . ARG E 1 78 ? 1.043 -0.862 -4.011 1.00 22.63 337 ARG E CA 1
ATOM 4024 C C . ARG E 1 78 ? 1.663 -2.042 -4.751 1.00 23.88 337 ARG E C 1
ATOM 4025 O O . ARG E 1 78 ? 2.357 -2.854 -4.132 1.00 25.97 337 ARG E O 1
ATOM 4033 N N . LEU E 1 79 ? 1.325 -2.191 -6.033 1.00 22.76 338 LEU E N 1
ATOM 4034 C CA . LEU E 1 79 ? 1.852 -3.278 -6.882 1.00 22.58 338 LEU E CA 1
ATOM 4035 C C . LEU E 1 79 ? 2.744 -2.661 -7.933 1.00 27.14 338 LEU E C 1
ATOM 4036 O O . LEU E 1 79 ? 2.333 -1.745 -8.642 1.00 30.82 338 LEU E O 1
ATOM 4041 N N . TYR E 1 80 ? 3.956 -3.200 -8.095 1.00 25.15 339 TYR E N 1
ATOM 4042 C CA . TYR E 1 80 ? 4.779 -2.568 -9.103 1.00 27.50 339 TYR E CA 1
ATOM 4043 C C . TYR E 1 80 ? 5.661 -3.587 -9.784 1.00 27.18 339 TYR E C 1
ATOM 4044 O O . TYR E 1 80 ? 6.018 -4.615 -9.204 1.00 26.87 339 TYR E O 1
ATOM 4053 N N . TYR E 1 81 ? 6.001 -3.275 -11.022 1.00 26.01 340 TYR E N 1
ATOM 4054 C CA . TYR E 1 81 ? 6.672 -4.202 -11.920 1.00 25.55 340 TYR E CA 1
ATOM 4055 C C . TYR E 1 81 ? 7.914 -3.507 -12.442 1.00 28.69 340 TYR E C 1
ATOM 4056 O O . TYR E 1 81 ? 7.820 -2.444 -13.063 1.00 32.21 340 TYR E O 1
ATOM 4065 N N . ILE E 1 82 ? 9.085 -4.082 -12.168 1.00 29.21 341 ILE E N 1
ATOM 4066 C CA . ILE E 1 82 ? 10.329 -3.477 -12.612 1.00 31.92 341 ILE E CA 1
ATOM 4067 C C . ILE E 1 82 ? 11.354 -4.588 -12.759 1.00 32.46 341 ILE E C 1
ATOM 4068 O O . ILE E 1 82 ? 11.428 -5.493 -11.919 1.00 33.49 341 ILE E O 1
ATOM 4073 N N . GLY E 1 83 ? 12.137 -4.522 -13.835 1.00 31.54 342 GLY E N 1
ATOM 4074 C CA . GLY E 1 83 ? 13.229 -5.466 -14.046 1.00 35.24 342 GLY E CA 1
ATOM 4075 C C . GLY E 1 83 ? 12.819 -6.922 -14.005 1.00 36.57 342 GLY E C 1
ATOM 4076 O O . GLY E 1 83 ? 13.540 -7.757 -13.448 1.00 35.46 342 GLY E O 1
ATOM 4077 N N . GLY E 1 84 ? 11.642 -7.238 -14.529 1.00 34.54 343 GLY E N 1
ATOM 4078 C CA . GLY E 1 84 ? 11.216 -8.618 -14.586 1.00 36.86 343 GLY E CA 1
ATOM 4079 C C . GLY E 1 84 ? 10.629 -9.158 -13.300 1.00 33.94 343 GLY E C 1
ATOM 4080 O O . GLY E 1 84 ? 10.529 -10.377 -13.165 1.00 34.99 343 GLY E O 1
ATOM 4081 N N . GLU E 1 85 ? 10.298 -8.305 -12.334 1.00 30.48 344 GLU E N 1
ATOM 4082 C CA . GLU E 1 85 ? 9.855 -8.743 -11.020 1.00 29.76 344 GLU E CA 1
ATOM 4083 C C . GLU E 1 85 ? 8.673 -7.900 -10.589 1.00 27.83 344 GLU E C 1
ATOM 4084 O O . GLU E 1 85 ? 8.564 -6.725 -10.955 1.00 28.65 344 GLU E O 1
ATOM 4090 N N . VAL E 1 86 ? 7.753 -8.510 -9.839 1.00 27.77 345 VAL E N 1
ATOM 4091 C CA . VAL E 1 86 ? 6.563 -7.820 -9.352 1.00 24.76 345 VAL E CA 1
ATOM 4092 C C . VAL E 1 86 ? 6.609 -7.824 -7.836 1.00 26.73 345 VAL E C 1
ATOM 4093 O O . VAL E 1 86 ? 6.911 -8.854 -7.231 1.00 27.31 345 VAL E O 1
ATOM 4097 N N . PHE E 1 87 ? 6.320 -6.681 -7.233 1.00 26.34 346 PHE E N 1
ATOM 4098 C CA . PHE E 1 87 ? 6.360 -6.529 -5.794 1.00 26.85 346 PHE E CA 1
ATOM 4099 C C . PHE E 1 87 ? 5.009 -6.032 -5.286 1.00 27.59 346 PHE E C 1
ATOM 4100 O O . PHE E 1 87 ? 4.283 -5.318 -5.988 1.00 24.60 346 PHE E O 1
ATOM 4108 N N . ALA E 1 88 ? 4.693 -6.403 -4.051 1.00 27.14 347 ALA E N 1
ATOM 4109 C CA . ALA E 1 88 ? 3.537 -5.870 -3.339 1.00 25.65 347 ALA E CA 1
ATOM 4110 C C . ALA E 1 88 ? 3.973 -5.232 -2.034 1.00 27.95 347 ALA E C 1
ATOM 4111 O O . ALA E 1 88 ? 4.725 -5.840 -1.269 1.00 30.43 347 ALA E O 1
ATOM 4113 N N . GLU E 1 89 ? 3.500 -4.002 -1.778 1.00 25.93 348 GLU E N 1
ATOM 4114 C CA . GLU E 1 89 ? 3.819 -3.261 -0.570 1.00 27.81 348 GLU E CA 1
ATOM 4115 C C . GLU E 1 89 ? 2.518 -2.981 0.174 1.00 25.83 348 GLU E C 1
ATOM 4116 O O . GLU E 1 89 ? 1.570 -2.453 -0.413 1.00 25.11 348 GLU E O 1
ATOM 4122 N N . CYS E 1 90 ? 2.453 -3.332 1.453 1.00 25.74 349 CYS E N 1
ATOM 4123 C CA . CYS E 1 90 ? 1.235 -3.118 2.245 1.00 24.45 349 CYS E CA 1
ATOM 4124 C C . CYS E 1 90 ? 1.231 -1.690 2.777 1.00 25.65 349 CYS E C 1
ATOM 4125 O O . CYS E 1 90 ? 1.908 -1.378 3.756 1.00 29.10 349 CYS E O 1
ATOM 4128 N N . LEU E 1 91 ? 0.477 -0.816 2.121 1.00 23.86 350 LEU E N 1
ATOM 4129 C CA . LEU E 1 91 ? 0.358 0.561 2.567 1.00 25.29 350 LEU E CA 1
ATOM 4130 C C . LEU E 1 91 ? -0.769 0.750 3.573 1.00 25.31 350 LEU E C 1
ATOM 4131 O O . LEU E 1 91 ? -0.741 1.724 4.345 1.00 28.23 350 LEU E O 1
ATOM 4136 N N . SER E 1 92 ? -1.735 -0.163 3.557 1.00 25.96 351 SER E N 1
ATOM 4137 C CA . SER E 1 92 ? -2.852 -0.195 4.494 1.00 24.10 351 SER E CA 1
ATOM 4138 C C . SER E 1 92 ? -2.353 -0.286 5.936 1.00 27.45 351 SER E C 1
ATOM 4139 O O . SER E 1 92 ? -1.266 -0.795 6.220 1.00 28.55 351 SER E O 1
ATOM 4142 N N . ASP E 1 93 ? -3.187 0.202 6.869 1.00 26.97 352 ASP E N 1
ATOM 4143 C CA . ASP E 1 93 ? -2.898 -0.032 8.282 1.00 30.20 352 ASP E CA 1
ATOM 4144 C C . ASP E 1 93 ? -3.273 -1.435 8.737 1.00 26.50 352 ASP E C 1
ATOM 4145 O O . ASP E 1 93 ? -2.960 -1.795 9.876 1.00 30.07 352 ASP E O 1
ATOM 4150 N N . SER E 1 94 ? -3.997 -2.191 7.905 1.00 26.91 353 SER E N 1
ATOM 4151 C CA . SER E 1 94 ? -4.247 -3.607 8.120 1.00 28.45 353 SER E CA 1
ATOM 4152 C C . SER E 1 94 ? -3.374 -4.405 7.169 1.00 28.08 353 SER E C 1
ATOM 4153 O O . SER E 1 94 ? -2.982 -3.914 6.109 1.00 28.71 353 SER E O 1
ATOM 4156 N N . ALA E 1 95 ? -3.105 -5.649 7.547 1.00 29.44 354 ALA E N 1
ATOM 4157 C CA . ALA E 1 95 ? -2.258 -6.510 6.727 1.00 30.26 354 ALA E CA 1
ATOM 4158 C C . ALA E 1 95 ? -2.984 -6.916 5.439 1.00 27.08 354 ALA E C 1
ATOM 4159 O O . ALA E 1 95 ? -4.201 -6.767 5.298 1.00 27.40 354 ALA E O 1
ATOM 4161 N N . ILE E 1 96 ? -2.205 -7.445 4.500 1.00 24.23 355 ILE E N 1
ATOM 4162 C CA . ILE E 1 96 ? -2.720 -8.093 3.303 1.00 23.82 355 ILE E CA 1
ATOM 4163 C C . ILE E 1 96 ? -2.140 -9.502 3.246 1.00 26.76 355 ILE E C 1
ATOM 4164 O O . ILE E 1 96 ? -1.103 -9.821 3.858 1.00 28.13 355 ILE E O 1
ATOM 4169 N N . PHE E 1 97 ? -2.852 -10.378 2.536 1.00 23.90 356 PHE E N 1
ATOM 4170 C CA . PHE E 1 97 ? -2.517 -11.802 2.534 1.00 25.69 356 PHE E CA 1
ATOM 4171 C C . PHE E 1 97 ? -2.408 -12.258 1.092 1.00 25.77 356 PHE E C 1
ATOM 4172 O O . PHE E 1 97 ? -3.354 -12.093 0.330 1.00 25.23 356 PHE E O 1
ATOM 4180 N N . VAL E 1 98 ? -1.265 -12.807 0.694 1.00 24.93 357 VAL E N 1
ATOM 4181 C CA . VAL E 1 98 ? -0.982 -13.046 -0.722 1.00 24.02 357 VAL E CA 1
ATOM 4182 C C . VAL E 1 98 ? -0.742 -14.541 -0.980 1.00 25.02 357 VAL E C 1
ATOM 4183 O O . VAL E 1 98 ? -0.006 -15.204 -0.237 1.00 27.59 357 VAL E O 1
ATOM 4187 N N . GLN E 1 99 ? -1.388 -15.065 -2.009 1.00 24.36 358 GLN E N 1
ATOM 4188 C CA . GLN E 1 99 ? -1.192 -16.450 -2.458 1.00 25.17 358 GLN E CA 1
ATOM 4189 C C . GLN E 1 99 ? -0.613 -16.374 -3.871 1.00 25.66 358 GLN E C 1
ATOM 4190 O O . GLN E 1 99 ? -1.341 -16.156 -4.848 1.00 24.55 358 GLN E O 1
ATOM 4196 N N . SER E 1 100 ? 0.706 -16.523 -3.977 1.00 28.64 359 SER E N 1
ATOM 4197 C CA . SER E 1 100 ? 1.408 -16.487 -5.262 1.00 25.79 359 SER E CA 1
ATOM 4198 C C . SER E 1 100 ? 2.218 -17.764 -5.421 1.00 26.69 359 SER E C 1
ATOM 4199 O O . SER E 1 100 ? 3.271 -17.901 -4.764 1.00 28.93 359 SER E O 1
ATOM 4202 N N . PRO E 1 101 ? 1.836 -18.676 -6.309 1.00 26.7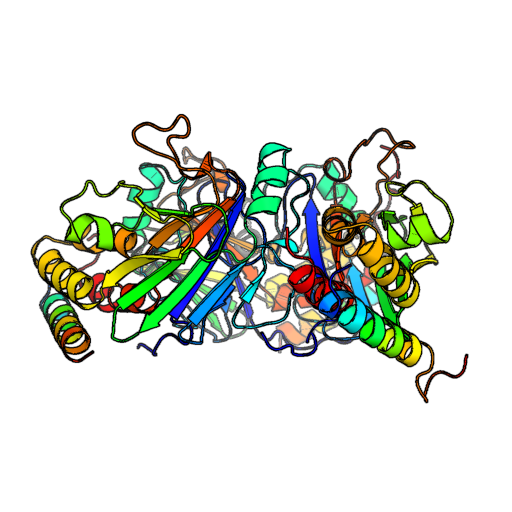6 360 PRO E N 1
ATOM 4203 C CA . PRO E 1 101 ? 2.630 -19.912 -6.445 1.00 29.43 360 PRO E CA 1
ATOM 4204 C C . PRO E 1 101 ? 4.068 -19.686 -6.883 1.00 31.62 360 PRO E C 1
ATOM 4205 O O . PRO E 1 101 ? 4.921 -20.505 -6.539 1.00 31.53 360 PRO E O 1
ATOM 4209 N N . ASN E 1 102 ? 4.377 -18.601 -7.611 1.00 30.31 361 ASN E N 1
ATOM 4210 C CA . ASN E 1 102 ? 5.760 -18.322 -8.009 1.00 32.83 361 ASN E CA 1
ATOM 4211 C C . ASN E 1 102 ? 6.603 -17.977 -6.789 1.00 30.82 361 ASN E C 1
ATOM 4212 O O . ASN E 1 102 ? 7.724 -18.465 -6.632 1.00 32.22 361 ASN E O 1
ATOM 4217 N N . CYS E 1 103 ? 6.075 -17.106 -5.926 1.00 31.12 362 CYS E N 1
ATOM 4218 C CA . CYS E 1 103 ? 6.720 -16.775 -4.666 1.00 32.18 362 CYS E CA 1
ATOM 4219 C C . CYS E 1 103 ? 6.862 -18.000 -3.776 1.00 32.26 362 CYS E C 1
ATOM 4220 O O . CYS E 1 103 ? 7.950 -18.271 -3.240 1.00 34.09 362 CYS E O 1
ATOM 4223 N N . ASN E 1 104 ? 5.806 -18.802 -3.656 1.00 33.29 363 ASN E N 1
ATOM 4224 C CA . ASN E 1 104 ? 5.861 -19.974 -2.793 1.00 35.19 363 ASN E CA 1
ATOM 4225 C C . ASN E 1 104 ? 6.933 -20.951 -3.260 1.00 40.18 363 ASN E C 1
ATOM 4226 O O . ASN E 1 104 ? 7.691 -21.481 -2.443 1.00 42.40 363 ASN E O 1
ATOM 4231 N N . GLN E 1 105 ? 7.037 -21.175 -4.568 1.00 35.39 364 GLN E N 1
ATOM 4232 C CA . GLN E 1 105 ? 8.050 -22.116 -5.058 1.00 36.23 364 GLN E CA 1
ATOM 4233 C C . GLN E 1 105 ? 9.470 -21.600 -4.811 1.00 37.77 364 GLN E C 1
ATOM 4234 O O . GLN E 1 105 ? 10.371 -22.377 -4.472 1.00 40.01 364 GLN E O 1
ATOM 4240 N N . ARG E 1 106 ? 9.697 -20.302 -5.027 1.00 36.79 365 ARG E N 1
ATOM 4241 C CA . ARG E 1 106 ? 11.033 -19.723 -4.892 1.00 37.89 365 ARG E CA 1
ATOM 4242 C C . ARG E 1 106 ? 11.595 -19.974 -3.501 1.00 43.55 365 ARG E C 1
ATOM 4243 O O . ARG E 1 106 ? 12.793 -20.241 -3.335 1.00 44.03 365 ARG E O 1
ATOM 4251 N N . TYR E 1 107 ? 10.745 -19.924 -2.490 1.00 41.58 366 TYR E N 1
ATOM 4252 C CA . TYR E 1 107 ? 11.204 -20.105 -1.119 1.00 45.70 366 TYR E CA 1
ATOM 4253 C C . TYR E 1 107 ? 10.989 -21.522 -0.609 1.00 43.12 366 TYR E C 1
ATOM 4254 O O . TYR E 1 107 ? 11.408 -21.836 0.505 1.00 47.61 366 TYR E O 1
ATOM 4263 N N . GLY E 1 108 ? 10.395 -22.397 -1.420 1.00 45.94 367 GLY E N 1
ATOM 4264 C CA . GLY E 1 108 ? 10.122 -23.756 -1.007 1.00 46.84 367 GLY E CA 1
ATOM 4265 C C . GLY E 1 108 ? 8.910 -23.993 -0.141 1.00 46.17 367 GLY E C 1
ATOM 4266 O O . GLY E 1 108 ? 8.931 -24.905 0.702 1.00 48.55 367 GLY E O 1
ATOM 4267 N N . TRP E 1 109 ? 7.852 -23.202 -0.309 1.00 43.28 368 TRP E N 1
ATOM 4268 C CA . TRP E 1 109 ? 6.611 -23.406 0.419 1.00 46.58 368 TRP E CA 1
ATOM 4269 C C . TRP E 1 109 ? 5.619 -24.133 -0.476 1.00 47.81 368 TRP E C 1
ATOM 4270 O O . TRP E 1 109 ? 5.722 -24.097 -1.706 1.00 43.75 368 TRP E O 1
ATOM 4281 N N . HIS E 1 110 ? 4.642 -24.774 0.152 1.00 40.76 369 HIS E N 1
ATOM 4282 C CA . HIS E 1 110 ? 3.570 -25.401 -0.608 1.00 40.88 369 HIS E CA 1
ATOM 4283 C C . HIS E 1 110 ? 2.941 -24.387 -1.570 1.00 39.22 369 HIS E C 1
ATOM 4284 O O . HIS E 1 110 ? 2.788 -23.203 -1.218 1.00 37.07 369 HIS E O 1
ATOM 4291 N N . PRO E 1 111 ? 2.525 -24.808 -2.771 1.00 36.80 370 PRO E N 1
ATOM 4292 C CA . PRO E 1 111 ? 2.008 -23.838 -3.751 1.00 37.42 370 PRO E CA 1
ATOM 4293 C C . PRO E 1 111 ? 0.808 -23.024 -3.288 1.00 34.99 370 PRO E C 1
ATOM 4294 O O . PRO E 1 111 ? 0.612 -21.904 -3.782 1.00 36.60 370 PRO E O 1
ATOM 4298 N N . ALA E 1 112 ? -0.022 -23.546 -2.383 1.00 37.66 371 ALA E N 1
ATOM 4299 C CA . ALA E 1 112 ? -1.221 -22.857 -1.913 1.00 36.10 371 ALA E CA 1
ATOM 4300 C C . ALA E 1 112 ? -0.977 -21.980 -0.690 1.00 33.04 371 ALA E C 1
ATOM 4301 O O . ALA E 1 112 ? -1.939 -21.418 -0.137 1.00 34.08 371 ALA E O 1
ATOM 4303 N N . THR E 1 113 ? 0.274 -21.877 -0.235 1.00 33.31 372 THR E N 1
ATOM 4304 C CA . THR E 1 113 ? 0.607 -21.037 0.915 1.00 33.90 372 THR E CA 1
ATOM 4305 C C . THR E 1 113 ? 0.073 -19.615 0.755 1.00 31.47 372 THR E C 1
ATOM 4306 O O . THR E 1 113 ? 0.205 -18.989 -0.304 1.00 30.03 372 THR E O 1
ATOM 4310 N N . VAL E 1 114 ? -0.534 -19.098 1.826 1.00 31.95 373 VAL E N 1
ATOM 4311 C CA . VAL E 1 114 ? -0.945 -17.698 1.922 1.00 30.86 373 VAL E CA 1
ATOM 4312 C C . VAL E 1 114 ? 0.066 -16.999 2.832 1.00 31.29 373 VAL E C 1
ATOM 4313 O O . VAL E 1 114 ? 0.227 -17.395 3.988 1.00 35.42 373 VAL E O 1
ATOM 4317 N N . CYS E 1 115 ? 0.710 -15.947 2.323 1.00 29.82 374 CYS E N 1
ATOM 4318 C CA . CYS E 1 115 ? 1.782 -15.222 3.022 1.00 30.78 374 CYS E CA 1
ATOM 4319 C C . CYS E 1 115 ? 1.261 -13.849 3.474 1.00 30.97 374 CYS E C 1
ATOM 4320 O O . CYS E 1 115 ? 0.807 -13.049 2.640 1.00 31.39 374 CYS E O 1
ATOM 4323 N N . LYS E 1 116 ? 1.346 -13.566 4.776 1.00 31.38 375 LYS E N 1
ATOM 4324 C CA . LYS E 1 116 ? 0.969 -12.275 5.329 1.00 31.28 375 LYS E CA 1
ATOM 4325 C C . LYS E 1 116 ? 2.035 -11.233 5.030 1.00 31.76 375 LYS E C 1
ATOM 4326 O O . LYS E 1 116 ? 3.227 -11.461 5.253 1.00 34.23 375 LYS E O 1
ATOM 4332 N N . ILE E 1 117 ? 1.601 -10.068 4.553 1.00 30.75 376 ILE E N 1
ATOM 4333 C CA . ILE E 1 117 ? 2.473 -8.907 4.416 1.00 29.01 376 ILE E CA 1
ATOM 4334 C C . ILE E 1 117 ? 1.974 -7.860 5.412 1.00 29.94 376 ILE E C 1
ATOM 4335 O O . ILE E 1 117 ? 0.907 -7.252 5.193 1.00 28.89 376 ILE E O 1
ATOM 4340 N N . PRO E 1 118 ? 2.667 -7.652 6.530 1.00 31.30 377 PRO E N 1
ATOM 4341 C CA . PRO E 1 118 ? 2.176 -6.692 7.531 1.00 32.85 377 PRO E CA 1
ATOM 4342 C C . PRO E 1 118 ? 2.283 -5.265 7.025 1.00 30.92 377 PRO E C 1
ATOM 4343 O O . PRO E 1 118 ? 3.049 -4.984 6.090 1.00 32.11 377 PRO E O 1
ATOM 4347 N N . PRO E 1 119 ? 1.578 -4.334 7.660 1.00 30.20 378 PRO E N 1
ATOM 4348 C CA . PRO E 1 119 ? 1.703 -2.918 7.290 1.00 32.50 378 PRO E CA 1
ATOM 4349 C C . PRO E 1 119 ? 3.157 -2.463 7.215 1.00 33.93 378 PRO E C 1
ATOM 4350 O O . PRO E 1 119 ? 3.963 -2.704 8.126 1.00 35.04 378 PRO E O 1
ATOM 4354 N N . GLY E 1 120 ? 3.490 -1.772 6.120 1.00 32.62 379 GLY E N 1
ATOM 4355 C CA . GLY E 1 120 ? 4.805 -1.209 5.917 1.00 34.54 379 GLY E CA 1
ATOM 4356 C C . GLY E 1 120 ? 5.786 -2.155 5.275 1.00 37.62 379 GLY E C 1
ATOM 4357 O O . GLY E 1 120 ? 6.911 -1.738 4.958 1.00 44.39 379 GLY E O 1
ATOM 4358 N N . CYS E 1 121 ? 5.414 -3.413 5.108 1.00 35.40 380 CYS E N 1
ATOM 4359 C CA . CYS E 1 121 ? 6.304 -4.438 4.585 1.00 35.19 380 CYS E CA 1
ATOM 4360 C C . CYS E 1 121 ? 6.029 -4.680 3.100 1.00 31.48 380 CYS E C 1
ATOM 4361 O O . CYS E 1 121 ? 5.031 -4.225 2.538 1.00 31.11 380 CYS E O 1
ATOM 4364 N N . ASN E 1 122 ? 6.940 -5.376 2.441 1.00 32.63 381 ASN E N 1
ATOM 4365 C CA . ASN E 1 122 ? 6.763 -5.708 1.042 1.00 34.82 381 ASN E CA 1
ATOM 4366 C C . ASN E 1 122 ? 7.214 -7.142 0.799 1.00 33.45 381 ASN E C 1
ATOM 4367 O O . ASN E 1 122 ? 7.853 -7.786 1.641 1.00 36.91 381 ASN E O 1
ATOM 4372 N N . LEU E 1 123 ? 6.924 -7.604 -0.400 1.00 31.33 382 LEU E N 1
ATOM 4373 C CA . LEU E 1 123 ? 7.245 -8.957 -0.799 1.00 33.43 382 LEU E CA 1
ATOM 4374 C C . LEU E 1 123 ? 7.363 -8.993 -2.312 1.00 32.94 382 LEU E C 1
ATOM 4375 O O . LEU E 1 123 ? 6.535 -8.408 -3.020 1.00 30.49 382 LEU E O 1
ATOM 4380 N N . LYS E 1 124 ? 8.360 -9.719 -2.811 1.00 32.66 383 LYS E N 1
ATOM 4381 C CA . LYS E 1 124 ? 8.510 -9.961 -4.239 1.00 29.71 383 LYS E CA 1
ATOM 4382 C C . LYS E 1 124 ? 7.562 -11.095 -4.606 1.00 32.10 383 LYS E C 1
ATOM 4383 O O . LYS E 1 124 ? 7.854 -12.279 -4.411 1.00 34.21 383 LYS E O 1
ATOM 4389 N N . ILE E 1 125 ? 6.421 -10.748 -5.172 1.00 26.86 384 ILE E N 1
ATOM 4390 C CA . ILE E 1 125 ? 5.404 -11.765 -5.422 1.00 26.34 384 ILE E CA 1
ATOM 4391 C C . ILE E 1 125 ? 5.589 -12.493 -6.742 1.00 28.51 384 ILE E C 1
ATOM 4392 O O . ILE E 1 125 ? 4.915 -13.507 -6.976 1.00 27.37 384 ILE E O 1
ATOM 4397 N N . PHE E 1 126 ? 6.496 -12.040 -7.601 1.00 26.03 385 PHE E N 1
ATOM 4398 C CA . PHE E 1 126 ? 6.703 -12.761 -8.848 1.00 27.06 385 PHE E CA 1
ATOM 4399 C C . PHE E 1 126 ? 8.070 -12.429 -9.432 1.00 27.72 385 PHE E C 1
ATOM 4400 O O . PHE E 1 126 ? 8.522 -11.285 -9.385 1.00 28.91 385 PHE E O 1
ATOM 4408 N N . ASN E 1 127 ? 8.742 -13.445 -9.969 1.00 30.20 386 ASN E N 1
ATOM 4409 C CA . ASN E 1 127 ? 9.979 -13.245 -10.713 1.00 29.71 386 ASN E CA 1
ATOM 4410 C C . ASN E 1 127 ? 9.845 -13.904 -12.081 1.00 30.28 386 ASN E C 1
ATOM 4411 O O . ASN E 1 127 ? 9.664 -15.127 -12.170 1.00 30.27 386 ASN E O 1
ATOM 4416 N N . ASN E 1 128 ? 9.940 -13.095 -13.145 1.00 29.60 387 ASN E N 1
ATOM 4417 C CA . ASN E 1 128 ? 9.718 -13.594 -14.504 1.00 29.26 387 ASN E CA 1
ATOM 4418 C C . ASN E 1 128 ? 10.725 -14.657 -14.892 1.00 30.70 387 ASN E C 1
ATOM 4419 O O . ASN E 1 128 ? 10.386 -15.569 -15.655 1.00 32.28 387 ASN E O 1
ATOM 4424 N N . GLN E 1 129 ? 11.990 -14.514 -14.458 1.00 31.21 388 GLN E N 1
ATOM 4425 C CA . GLN E 1 129 ? 13.014 -15.460 -14.885 1.00 33.75 388 GLN E CA 1
ATOM 4426 C C . GLN E 1 129 ? 12.757 -16.840 -14.296 1.00 33.80 388 GLN E C 1
ATOM 4427 O O . GLN E 1 129 ? 13.000 -17.853 -14.958 1.00 35.96 388 GLN E O 1
ATOM 4433 N N . GLU E 1 130 ? 12.308 -16.907 -13.047 1.00 31.77 389 GLU E N 1
ATOM 4434 C CA . GLU E 1 130 ? 12.021 -18.202 -12.438 1.00 32.46 389 GLU E CA 1
ATOM 4435 C C . GLU E 1 130 ? 10.834 -18.856 -13.136 1.00 31.37 389 GLU E C 1
ATOM 4436 O O . GLU E 1 130 ? 10.828 -20.075 -13.323 1.00 33.31 389 GLU E O 1
ATOM 4442 N N . PHE E 1 131 ? 9.846 -18.062 -13.546 1.00 30.14 390 PHE E N 1
ATOM 4443 C CA . PHE E 1 131 ? 8.778 -18.605 -14.369 1.00 29.49 390 PHE E CA 1
ATOM 4444 C C . PHE E 1 131 ? 9.314 -19.094 -15.713 1.00 31.43 390 PHE E C 1
ATOM 4445 O O . PHE E 1 131 ? 8.964 -20.190 -16.154 1.00 31.60 390 PHE E O 1
ATOM 4453 N N . ALA E 1 132 ? 10.162 -18.305 -16.388 1.00 32.43 391 ALA E N 1
ATOM 4454 C CA . ALA E 1 132 ? 10.670 -18.729 -17.692 1.00 31.43 391 ALA E CA 1
ATOM 4455 C C . ALA E 1 132 ? 11.465 -20.025 -17.572 1.00 32.80 391 ALA E C 1
ATOM 4456 O O . ALA E 1 132 ? 11.352 -20.914 -18.434 1.00 31.65 391 ALA E O 1
ATOM 4458 N N . ALA E 1 133 ? 12.241 -20.165 -16.500 1.00 34.25 392 ALA E N 1
ATOM 4459 C CA . ALA E 1 133 ? 13.005 -21.392 -16.278 1.00 34.77 392 ALA E CA 1
ATOM 4460 C C . ALA E 1 133 ? 12.073 -22.574 -16.046 1.00 35.72 392 ALA E C 1
ATOM 4461 O O . ALA E 1 133 ? 12.305 -23.677 -16.566 1.00 37.62 392 ALA E O 1
ATOM 4463 N N . LEU E 1 134 ? 11.008 -22.362 -15.275 1.00 34.40 393 LEU E N 1
ATOM 4464 C CA . LEU E 1 134 ? 10.055 -23.432 -15.000 1.00 33.37 393 LEU E CA 1
ATOM 4465 C C . LEU E 1 134 ? 9.290 -23.817 -16.252 1.00 33.98 393 LEU E C 1
ATOM 4466 O O . LEU E 1 134 ? 9.025 -25.009 -16.490 1.00 35.90 393 LEU E O 1
ATOM 4471 N N . LEU E 1 135 ? 8.939 -22.824 -17.073 1.00 32.94 394 LEU E N 1
ATOM 4472 C CA . LEU E 1 135 ? 8.273 -23.098 -18.347 1.00 30.02 394 LEU E CA 1
ATOM 4473 C C . LEU E 1 135 ? 9.151 -23.956 -19.264 1.00 34.05 394 LEU E C 1
ATOM 4474 O O . LEU E 1 135 ? 8.686 -24.956 -19.834 1.00 33.73 394 LEU E O 1
ATOM 4479 N N . ALA E 1 136 ? 10.425 -23.581 -19.423 1.00 33.30 395 ALA E N 1
ATOM 4480 C CA . ALA E 1 136 ? 11.320 -24.365 -20.283 1.00 34.78 395 ALA E CA 1
ATOM 4481 C C . ALA E 1 136 ? 11.497 -25.776 -19.747 1.00 39.17 395 ALA E C 1
ATOM 4482 O O . ALA E 1 136 ? 11.584 -26.743 -20.526 1.00 39.82 395 ALA E O 1
ATOM 4484 N N . GLN E 1 137 ? 11.540 -25.923 -18.428 1.00 35.21 396 GLN E N 1
ATOM 4485 C CA . GLN E 1 137 ? 11.692 -27.246 -17.823 1.00 40.39 396 GLN E CA 1
ATOM 4486 C C . GLN E 1 137 ? 10.428 -28.075 -18.023 1.00 39.11 396 GLN E C 1
ATOM 4487 O O . GLN E 1 137 ? 10.494 -29.298 -18.231 1.00 40.34 396 GLN E O 1
ATOM 4493 N N . SER E 1 138 ? 9.264 -27.417 -17.988 1.00 37.50 397 SER E N 1
ATOM 4494 C CA . SER E 1 138 ? 7.996 -28.125 -18.098 1.00 36.96 397 SER E CA 1
ATOM 4495 C C . SER E 1 138 ? 7.794 -28.674 -19.499 1.00 36.86 397 SER E C 1
ATOM 4496 O O . SER E 1 138 ? 7.120 -29.694 -19.666 1.00 38.34 397 SER E O 1
ATOM 4499 N N . VAL E 1 139 ? 8.422 -28.057 -20.504 1.00 35.45 398 VAL E N 1
ATOM 4500 C CA . VAL E 1 139 ? 8.328 -28.581 -21.862 1.00 34.46 398 VAL E CA 1
ATOM 4501 C C . VAL E 1 139 ? 8.773 -30.035 -21.908 1.00 40.16 398 VAL E C 1
ATOM 4502 O O . VAL E 1 139 ? 8.125 -30.871 -22.548 1.00 40.30 398 VAL E O 1
ATOM 4506 N N . ASN E 1 140 ? 9.848 -30.370 -21.196 1.00 40.13 399 ASN E N 1
ATOM 4507 C CA . ASN E 1 140 ? 10.355 -31.738 -21.203 1.00 45.12 399 ASN E CA 1
ATOM 4508 C C . ASN E 1 140 ? 9.462 -32.717 -20.456 1.00 44.75 399 ASN E C 1
ATOM 4509 O O . ASN E 1 140 ? 9.665 -33.930 -20.591 1.00 46.03 399 ASN E O 1
ATOM 4514 N N . GLN E 1 141 ? 8.501 -32.233 -19.680 1.00 44.14 400 GLN E N 1
ATOM 4515 C CA . GLN E 1 141 ? 7.628 -33.071 -18.868 1.00 49.34 400 GLN E CA 1
ATOM 4516 C C . GLN E 1 141 ? 6.250 -33.319 -19.480 1.00 49.35 400 GLN E C 1
ATOM 4517 O O . GLN E 1 141 ? 5.504 -34.145 -18.948 1.00 54.22 400 GLN E O 1
ATOM 4523 N N . GLY E 1 142 ? 5.879 -32.629 -20.551 1.00 45.81 401 GLY E N 1
ATOM 4524 C CA . GLY E 1 142 ? 4.684 -32.969 -21.298 1.00 43.80 401 GLY E CA 1
ATOM 4525 C C . GLY E 1 142 ? 3.635 -31.866 -21.278 1.00 39.61 401 GLY E C 1
ATOM 4526 O O . GLY E 1 142 ? 3.709 -30.889 -20.527 1.00 38.55 401 GLY E O 1
ATOM 4527 N N . PHE E 1 143 ? 2.641 -32.050 -22.148 1.00 43.96 402 PHE E N 1
ATOM 4528 C CA . PHE E 1 143 ? 1.555 -31.079 -22.271 1.00 41.29 402 PHE E CA 1
ATOM 4529 C C . PHE E 1 143 ? 1.001 -30.668 -20.911 1.00 40.10 402 PHE E C 1
ATOM 4530 O O . PHE E 1 143 ? 0.856 -29.477 -20.628 1.00 35.81 402 PHE E O 1
ATOM 4538 N N . GLU E 1 144 ? 0.689 -31.640 -20.052 1.00 42.54 403 GLU E N 1
ATOM 4539 C CA . GLU E 1 144 ? -0.006 -31.339 -18.802 1.00 42.46 403 GLU E CA 1
ATOM 4540 C C . GLU E 1 144 ? 0.817 -30.425 -17.911 1.00 41.93 403 GLU E C 1
ATOM 4541 O O . GLU E 1 144 ? 0.283 -29.479 -17.311 1.00 40.56 403 GLU E O 1
ATOM 4547 N N . ALA E 1 145 ? 2.120 -30.699 -17.813 1.00 41.66 404 ALA E N 1
ATOM 4548 C CA . ALA E 1 145 ? 3.006 -29.880 -16.995 1.00 38.56 404 ALA E CA 1
ATOM 4549 C C . ALA E 1 145 ? 2.964 -28.425 -17.445 1.00 33.79 404 ALA E C 1
ATOM 4550 O O . ALA E 1 145 ? 2.909 -27.506 -16.618 1.00 35.34 404 ALA E O 1
ATOM 4552 N N . VAL E 1 146 ? 3.019 -28.206 -18.765 1.00 32.89 405 VAL E N 1
ATOM 4553 C CA . VAL E 1 146 ? 2.942 -26.837 -19.283 1.00 35.38 405 VAL E CA 1
ATOM 4554 C C . VAL E 1 146 ? 1.556 -26.249 -19.050 1.00 31.75 405 VAL E C 1
ATOM 4555 O O . VAL E 1 146 ? 1.415 -25.099 -18.612 1.00 27.80 405 VAL E O 1
ATOM 4559 N N . TYR E 1 147 ? 0.510 -27.036 -19.309 1.00 34.42 406 TYR E N 1
ATOM 4560 C CA . TYR E 1 147 ? -0.857 -26.524 -19.182 1.00 35.51 406 TYR E CA 1
ATOM 4561 C C . TYR E 1 147 ? -1.152 -26.008 -17.776 1.00 36.06 406 TYR E C 1
ATOM 4562 O O . TYR E 1 147 ? -1.810 -24.969 -17.600 1.00 34.09 406 TYR E O 1
ATOM 4571 N N . GLN E 1 148 ? -0.615 -26.674 -16.757 1.00 34.99 407 GLN E N 1
ATOM 4572 C CA . GLN E 1 148 ? -0.862 -26.299 -15.373 1.00 33.87 407 GLN E CA 1
ATOM 4573 C C . GLN E 1 148 ? -0.204 -24.971 -14.999 1.00 32.69 407 GLN E C 1
ATOM 4574 O O . GLN E 1 148 ? -0.551 -24.372 -13.972 1.00 33.11 407 GLN E O 1
ATOM 4580 N N . LEU E 1 149 ? 0.721 -24.486 -15.822 1.00 29.85 408 LEU E N 1
ATOM 4581 C CA . LEU E 1 149 ? 1.424 -23.258 -15.476 1.00 28.24 408 LEU E CA 1
ATOM 4582 C C . LEU E 1 149 ? 0.545 -22.025 -15.600 1.00 30.06 408 LEU E C 1
ATOM 4583 O O . LEU E 1 149 ? 0.955 -20.949 -15.163 1.00 28.30 408 LEU E O 1
ATOM 4588 N N . THR E 1 150 ? -0.637 -22.125 -16.209 1.00 30.35 409 THR E N 1
ATOM 4589 C CA . THR E 1 150 ? -1.549 -20.987 -16.119 1.00 29.97 409 THR E CA 1
ATOM 4590 C C . THR E 1 150 ? -1.756 -20.570 -14.667 1.00 29.79 409 THR E C 1
ATOM 4591 O O . THR E 1 150 ? -1.870 -19.376 -14.373 1.00 28.73 409 THR E O 1
ATOM 4595 N N . ARG E 1 151 ? -1.802 -21.546 -13.743 1.00 29.49 410 ARG E N 1
ATOM 4596 C CA . ARG E 1 151 ? -1.986 -21.232 -12.326 1.00 30.84 410 ARG E CA 1
ATOM 4597 C C . ARG E 1 151 ? -0.877 -20.318 -11.778 1.00 27.30 410 ARG E C 1
ATOM 4598 O O . ARG E 1 151 ? -1.108 -19.559 -10.836 1.00 28.36 410 ARG E O 1
ATOM 4606 N N . MET E 1 152 ? 0.323 -20.371 -12.354 1.00 26.17 411 MET E N 1
ATOM 4607 C CA . MET E 1 152 ? 1.423 -19.533 -11.892 1.00 24.77 411 MET E CA 1
ATOM 4608 C C . MET E 1 152 ? 1.241 -18.069 -12.269 1.00 26.73 411 MET E C 1
ATOM 4609 O O . MET E 1 152 ? 1.825 -17.178 -11.628 1.00 28.70 411 MET E O 1
ATOM 4614 N N . CYS E 1 153 ? 0.420 -17.793 -13.275 1.00 23.02 412 CYS E N 1
ATOM 4615 C CA . CYS E 1 153 ? 0.257 -16.456 -13.803 1.00 23.76 412 CYS E CA 1
ATOM 4616 C C . CYS E 1 153 ? -0.834 -15.680 -13.094 1.00 23.76 412 CYS E C 1
ATOM 4617 O O . CYS E 1 153 ? -1.074 -14.528 -13.460 1.00 23.61 412 CYS E O 1
ATOM 4620 N N . THR E 1 154 ? -1.478 -16.262 -12.093 1.00 23.34 413 THR E N 1
ATOM 4621 C CA . THR E 1 154 ? -2.481 -15.559 -11.306 1.00 25.36 413 THR E CA 1
ATOM 4622 C C . THR E 1 154 ? -2.066 -15.537 -9.849 1.00 24.20 413 THR E C 1
ATOM 4623 O O . THR E 1 154 ? -1.544 -16.527 -9.310 1.00 28.58 413 THR E O 1
ATOM 4627 N N . ILE E 1 155 ? -2.305 -14.406 -9.199 1.00 21.06 414 ILE E N 1
ATOM 4628 C CA . ILE E 1 155 ? -1.943 -14.171 -7.812 1.00 21.60 414 ILE E CA 1
ATOM 4629 C C . ILE E 1 155 ? -3.187 -13.641 -7.119 1.00 22.75 414 ILE E C 1
ATOM 4630 O O . ILE E 1 155 ? -3.853 -12.746 -7.661 1.00 22.94 414 ILE E O 1
ATOM 4635 N N . ARG E 1 156 ? -3.543 -14.211 -5.983 1.00 21.22 415 ARG E N 1
ATOM 4636 C CA . ARG E 1 156 ? -4.719 -13.765 -5.223 1.00 20.61 415 ARG E CA 1
ATOM 4637 C C . ARG E 1 156 ? -4.273 -13.085 -3.934 1.00 22.82 415 ARG E C 1
ATOM 4638 O O . ARG E 1 156 ? -3.285 -13.487 -3.302 1.00 24.10 415 ARG E O 1
ATOM 4646 N N . MET E 1 157 ? -4.990 -12.041 -3.546 1.00 20.66 416 MET E N 1
ATOM 4647 C CA . MET E 1 157 ? -4.615 -11.284 -2.357 1.00 21.90 416 MET E CA 1
ATOM 4648 C C . MET E 1 157 ? -5.873 -10.824 -1.624 1.00 19.88 416 MET E C 1
ATOM 4649 O O . MET E 1 157 ? -6.814 -10.342 -2.260 1.00 21.64 416 MET E O 1
ATOM 4654 N N . SER E 1 158 ? -5.905 -10.986 -0.315 1.00 20.97 417 SER E N 1
ATOM 4655 C CA . SER E 1 158 ? -7.013 -10.503 0.500 1.00 21.58 417 SER E CA 1
ATOM 4656 C C . SER E 1 158 ? -6.551 -9.320 1.335 1.00 22.79 417 SER E C 1
ATOM 4657 O O . SER E 1 158 ? -5.409 -9.262 1.788 1.00 24.92 417 SER E O 1
ATOM 4660 N N . PHE E 1 159 ? -7.472 -8.380 1.553 1.00 19.94 418 PHE E N 1
ATOM 4661 C CA . PHE E 1 159 ? -7.211 -7.282 2.482 1.00 20.33 418 PHE E CA 1
ATOM 4662 C C . PHE E 1 159 ? -7.816 -7.597 3.840 1.00 22.00 418 PHE E C 1
ATOM 4663 O O . PHE E 1 159 ? -8.976 -8.042 3.923 1.00 23.18 418 PHE E O 1
ATOM 4671 N N . VAL E 1 160 ? -7.047 -7.316 4.896 1.00 26.84 419 VAL E N 1
ATOM 4672 C CA . VAL E 1 160 ? -7.480 -7.322 6.297 1.00 28.45 419 VAL E CA 1
ATOM 4673 C C . VAL E 1 160 ? -7.568 -8.729 6.885 1.00 28.36 419 VAL E C 1
ATOM 4674 O O . VAL E 1 160 ? -7.009 -8.971 7.964 1.00 30.80 419 VAL E O 1
ATOM 4678 N N . LYS E 1 161 ? -8.287 -9.628 6.193 1.00 26.02 420 LYS E N 1
ATOM 4679 C CA . LYS E 1 161 ? -8.653 -10.952 6.694 1.00 26.25 420 LYS E CA 1
ATOM 4680 C C . LYS E 1 161 ? -7.751 -12.008 6.066 1.00 26.92 420 LYS E C 1
ATOM 4681 O O . LYS E 1 161 ? -7.603 -12.056 4.836 1.00 26.42 420 LYS E O 1
ATOM 4687 N N . GLY E 1 162 ? -7.123 -12.824 6.916 1.00 28.43 421 GLY E N 1
ATOM 4688 C CA . GLY E 1 162 ? -6.388 -13.968 6.412 1.00 29.15 421 GLY E CA 1
ATOM 4689 C C . GLY E 1 162 ? -7.295 -15.110 5.976 1.00 28.02 421 GLY E C 1
ATOM 4690 O O . GLY E 1 162 ? -8.475 -15.177 6.323 1.00 29.60 421 GLY E O 1
ATOM 4691 N N . TRP E 1 163 ? -6.718 -16.020 5.179 1.00 29.25 422 TRP E N 1
ATOM 4692 C CA . TRP E 1 163 ? -7.378 -17.276 4.839 1.00 29.02 422 TRP E CA 1
ATOM 4693 C C . TRP E 1 163 ? -6.337 -18.366 4.708 1.00 34.25 422 TRP E C 1
ATOM 4694 O O . TRP E 1 163 ? -5.138 -18.103 4.656 1.00 32.40 422 TRP E O 1
ATOM 4705 N N . GLY E 1 164 ? -6.827 -19.591 4.658 1.00 32.82 423 GLY E N 1
ATOM 4706 C CA . GLY E 1 164 ? -5.952 -20.748 4.530 1.00 36.30 423 GLY E CA 1
ATOM 4707 C C . GLY E 1 164 ? -5.745 -21.463 5.845 1.00 37.98 423 GLY E C 1
ATOM 4708 O O . GLY E 1 164 ? -6.429 -21.216 6.836 1.00 39.82 423 GLY E O 1
ATOM 4709 N N . ALA E 1 165 ? -4.747 -22.355 5.842 1.00 40.62 424 ALA E N 1
ATOM 4710 C CA . ALA E 1 165 ? -4.575 -23.301 6.939 1.00 43.54 424 ALA E CA 1
ATOM 4711 C C . ALA E 1 165 ? -4.477 -22.641 8.312 1.00 45.80 424 ALA E C 1
ATOM 4712 O O . ALA E 1 165 ? -4.920 -23.225 9.308 1.00 49.21 424 ALA E O 1
ATOM 4714 N N . GLU E 1 166 ? -3.930 -21.425 8.390 1.00 42.66 425 GLU E N 1
ATOM 4715 C CA . GLU E 1 166 ? -3.753 -20.737 9.669 1.00 50.28 425 GLU E CA 1
ATOM 4716 C C . GLU E 1 166 ? -5.006 -20.027 10.183 1.00 45.63 425 GLU E C 1
ATOM 4717 O O . GLU E 1 166 ? -4.971 -19.482 11.297 1.00 44.69 425 GLU E O 1
ATOM 4723 N N . TYR E 1 167 ? -6.099 -20.014 9.419 1.00 40.59 426 TYR E N 1
ATOM 4724 C CA . TYR E 1 167 ? -7.253 -19.173 9.710 1.00 40.22 426 TYR E CA 1
ATOM 4725 C C . TYR E 1 167 ? -8.526 -20.005 9.708 1.00 42.31 426 TYR E C 1
ATOM 4726 O O . TYR E 1 167 ? -8.588 -21.091 9.126 1.00 42.90 426 TYR E O 1
ATOM 4735 N N . ARG E 1 168 ? -9.552 -19.487 10.383 1.00 42.18 427 ARG E N 1
ATOM 4736 C CA . ARG E 1 168 ? -10.869 -20.111 10.287 1.00 44.32 427 ARG E CA 1
ATOM 4737 C C . ARG E 1 168 ? -11.374 -20.074 8.850 1.00 40.68 427 ARG E C 1
ATOM 4738 O O . ARG E 1 168 ? -11.926 -21.062 8.348 1.00 44.56 427 ARG E O 1
ATOM 4746 N N . ARG E 1 169 ? -11.186 -18.946 8.177 1.00 34.53 428 ARG E N 1
ATOM 4747 C CA . ARG E 1 169 ? -11.555 -18.833 6.769 1.00 32.13 428 ARG E CA 1
ATOM 4748 C C . ARG E 1 169 ? -10.682 -19.760 5.938 1.00 35.73 428 ARG E C 1
ATOM 4749 O O . ARG E 1 169 ? -9.463 -19.608 5.907 1.00 36.88 428 ARG E O 1
ATOM 4757 N N . GLN E 1 170 ? -11.308 -20.733 5.266 1.00 40.15 429 GLN E N 1
ATOM 4758 C CA . GLN E 1 170 ? -10.577 -21.809 4.611 1.00 43.38 429 GLN E CA 1
ATOM 4759 C C . GLN E 1 170 ? -10.107 -21.466 3.200 1.00 43.09 429 GLN E C 1
ATOM 4760 O O . GLN E 1 170 ? -9.003 -21.867 2.809 1.00 42.66 429 GLN E O 1
ATOM 4766 N N . THR E 1 171 ? -10.925 -20.751 2.427 1.00 38.64 430 THR E N 1
ATOM 4767 C CA . THR E 1 171 ? -10.665 -20.450 1.026 1.00 36.61 430 THR E CA 1
ATOM 4768 C C . THR E 1 171 ? -10.743 -18.947 0.807 1.00 32.27 430 THR E C 1
ATOM 4769 O O . THR E 1 171 ? -11.302 -18.203 1.615 1.00 31.88 430 THR E O 1
ATOM 4773 N N . VAL E 1 172 ? -10.237 -18.495 -0.341 1.00 30.91 431 VAL E N 1
ATOM 4774 C CA . VAL E 1 172 ? -10.222 -17.055 -0.578 1.00 26.10 431 VAL E CA 1
ATOM 4775 C C . VAL E 1 172 ? -11.641 -16.525 -0.708 1.00 27.23 431 VAL E C 1
ATOM 4776 O O . VAL E 1 172 ? -11.900 -15.359 -0.413 1.00 26.80 431 VAL E O 1
ATOM 4780 N N . THR E 1 173 ? -12.579 -17.373 -1.149 1.00 27.69 432 THR E N 1
ATOM 4781 C CA . THR E 1 173 ? -13.953 -16.963 -1.387 1.00 28.20 432 THR E CA 1
ATOM 4782 C C . THR E 1 173 ? -14.747 -16.763 -0.107 1.00 27.86 432 THR E C 1
ATOM 4783 O O . THR E 1 173 ? -15.895 -16.300 -0.188 1.00 28.62 432 THR E O 1
ATOM 4787 N N . SER E 1 174 ? -14.195 -17.129 1.051 1.00 27.75 433 SER E N 1
ATOM 4788 C CA . SER E 1 174 ? -14.776 -16.751 2.332 1.00 24.53 433 SER E CA 1
ATOM 4789 C C . SER E 1 174 ? -14.222 -15.416 2.829 1.00 25.09 433 SER E C 1
ATOM 4790 O O . SER E 1 174 ? -14.661 -14.943 3.877 1.00 27.99 433 SER E O 1
ATOM 4793 N N . THR E 1 175 ? -13.203 -14.804 2.080 1.00 23.05 434 THR E N 1
ATOM 4794 C CA . THR E 1 175 ? -12.772 -13.508 2.579 1.00 24.14 434 THR E CA 1
ATOM 4795 C C . THR E 1 175 ? -13.651 -12.402 2.006 1.00 23.04 434 THR E C 1
ATOM 4796 O O . THR E 1 175 ? -14.137 -12.515 0.864 1.00 21.26 434 THR E O 1
ATOM 4800 N N . PRO E 1 176 ? -13.849 -11.336 2.791 1.00 21.51 435 PRO E N 1
ATOM 4801 C CA . PRO E 1 176 ? -14.795 -10.292 2.369 1.00 20.30 435 PRO E CA 1
ATOM 4802 C C . PRO E 1 176 ? -14.310 -9.474 1.173 1.00 22.45 435 PRO E C 1
ATOM 4803 O O . PRO E 1 176 ? -15.148 -9.051 0.359 1.00 23.56 435 PRO E O 1
ATOM 4807 N N . CYS E 1 177 ? -13.006 -9.236 1.040 1.00 21.34 436 CYS E N 1
ATOM 4808 C CA . CYS E 1 177 ? -12.458 -8.343 0.007 1.00 19.87 436 CYS E CA 1
ATOM 4809 C C . CYS E 1 177 ? -11.169 -8.923 -0.512 1.00 22.43 436 CYS E C 1
ATOM 4810 O O . CYS E 1 177 ? -10.160 -8.923 0.201 1.00 21.78 436 CYS E O 1
ATOM 4813 N N . TRP E 1 178 ? -11.151 -9.319 -1.783 1.00 20.89 437 TRP E N 1
ATOM 4814 C CA . TRP E 1 178 ? -9.923 -9.856 -2.344 1.00 19.82 437 TRP E CA 1
ATOM 4815 C C . TRP E 1 178 ? -9.802 -9.504 -3.816 1.00 18.45 437 TRP E C 1
ATOM 4816 O O . TRP E 1 178 ? -10.764 -9.138 -4.480 1.00 18.57 437 TRP E O 1
ATOM 4827 N N . ILE E 1 179 ? -8.573 -9.623 -4.340 1.00 18.74 438 ILE E N 1
ATOM 4828 C CA . ILE E 1 179 ? -8.316 -9.309 -5.728 1.00 18.10 438 ILE E CA 1
ATOM 4829 C C . ILE E 1 179 ? -7.552 -10.455 -6.347 1.00 20.25 438 ILE E C 1
ATOM 4830 O O . ILE E 1 179 ? -6.851 -11.215 -5.665 1.00 21.54 438 ILE E O 1
ATOM 4835 N N . GLU E 1 180 ? -7.702 -10.571 -7.667 1.00 19.72 439 GLU E N 1
ATOM 4836 C CA . GLU E 1 180 ? -6.996 -11.585 -8.444 1.00 20.35 439 GLU E CA 1
ATOM 4837 C C . GLU E 1 180 ? -6.216 -10.862 -9.533 1.00 19.53 439 GLU E C 1
ATOM 4838 O O . GLU E 1 180 ? -6.806 -10.135 -10.359 1.00 20.56 439 GLU E O 1
ATOM 4844 N N . LEU E 1 181 ? -4.892 -11.039 -9.538 1.00 21.15 440 LEU E N 1
ATOM 4845 C CA . LEU E 1 181 ? -4.027 -10.422 -10.527 1.00 20.82 440 LEU E CA 1
ATOM 4846 C C . LEU E 1 181 ? -3.696 -11.445 -11.606 1.00 20.85 440 LEU E C 1
ATOM 4847 O O . LEU E 1 181 ? -3.341 -12.563 -11.272 1.00 23.65 440 LEU E O 1
ATOM 4852 N N . HIS E 1 182 ? -3.779 -11.046 -12.886 1.00 18.13 441 HIS E N 1
ATOM 4853 C CA . HIS E 1 182 ? -3.274 -11.851 -14.004 1.00 20.54 441 HIS E CA 1
ATOM 4854 C C . HIS E 1 182 ? -2.041 -11.145 -14.554 1.00 21.18 441 HIS E C 1
ATOM 4855 O O . HIS E 1 182 ? -2.113 -9.966 -14.911 1.00 21.04 441 HIS E O 1
ATOM 4862 N N . LEU E 1 183 ? -0.945 -11.874 -14.710 1.00 19.70 442 LEU E N 1
ATOM 4863 C CA . LEU E 1 183 ? 0.300 -11.292 -15.225 1.00 21.53 442 LEU E CA 1
ATOM 4864 C C . LEU E 1 183 ? 0.388 -11.602 -16.721 1.00 20.00 442 LEU E C 1
ATOM 4865 O O . LEU E 1 183 ? 0.557 -12.771 -17.130 1.00 21.12 442 LEU E O 1
ATOM 4870 N N . ASN E 1 184 ? 0.196 -10.575 -17.535 1.00 19.78 443 ASN E N 1
ATOM 4871 C CA . ASN E 1 184 ? -0.015 -10.765 -18.965 1.00 21.27 443 ASN E CA 1
ATOM 4872 C C . ASN E 1 184 ? 1.236 -11.164 -19.722 1.00 22.77 443 ASN E C 1
ATOM 4873 O O . ASN E 1 184 ? 1.126 -11.850 -20.736 1.00 23.03 443 ASN E O 1
ATOM 4878 N N . GLY E 1 185 ? 2.408 -10.698 -19.314 1.00 21.73 444 GLY E N 1
ATOM 4879 C CA . GLY E 1 185 ? 3.624 -11.121 -19.979 1.00 22.08 444 GLY E CA 1
ATOM 4880 C C . GLY E 1 185 ? 3.829 -12.615 -19.875 1.00 24.41 444 GLY E C 1
ATOM 4881 O O . GLY E 1 185 ? 4.005 -13.303 -20.879 1.00 23.54 444 GLY E O 1
ATOM 4882 N N . PRO E 1 186 ? 3.848 -13.120 -18.642 1.00 22.43 445 PRO E N 1
ATOM 4883 C CA . PRO E 1 186 ? 3.920 -14.563 -18.437 1.00 22.87 445 PRO E CA 1
ATOM 4884 C C . PRO E 1 186 ? 2.834 -15.330 -19.165 1.00 23.50 445 PRO E C 1
ATOM 4885 O O . PRO E 1 186 ? 3.096 -16.421 -19.714 1.00 22.61 445 PRO E O 1
ATOM 4889 N N . LEU E 1 187 ? 1.605 -14.805 -19.199 1.00 20.09 446 LEU E N 1
ATOM 4890 C CA . LEU E 1 187 ? 0.540 -15.512 -19.929 1.00 20.86 446 LEU E CA 1
ATOM 4891 C C . LEU E 1 187 ? 0.865 -15.617 -21.423 1.00 21.59 446 LEU E C 1
ATOM 4892 O O . LEU E 1 187 ? 0.613 -16.659 -22.042 1.00 22.23 446 LEU E O 1
ATOM 4897 N N . GLN E 1 188 ? 1.416 -14.552 -22.027 1.00 22.53 447 GLN E N 1
ATOM 4898 C CA . GLN E 1 188 ? 1.717 -14.615 -23.450 1.00 22.50 447 GLN E CA 1
ATOM 4899 C C . GLN E 1 188 ? 2.881 -15.558 -23.709 1.00 22.92 447 GLN E C 1
ATOM 4900 O O . GLN E 1 188 ? 2.865 -16.326 -24.672 1.00 23.38 447 GLN E O 1
ATOM 4906 N N . TRP E 1 189 ? 3.886 -15.524 -22.844 1.00 23.02 448 TRP E N 1
ATOM 4907 C CA . TRP E 1 189 ? 4.990 -16.468 -22.944 1.00 22.68 448 TRP E CA 1
ATOM 4908 C C . TRP E 1 189 ? 4.452 -17.899 -22.910 1.00 23.98 448 TRP E C 1
ATOM 4909 O O . TRP E 1 189 ? 4.812 -18.744 -23.738 1.00 25.42 448 TRP E O 1
ATOM 4920 N N . LEU E 1 190 ? 3.540 -18.156 -21.965 1.00 24.15 449 LEU E N 1
ATOM 4921 C CA . LEU E 1 190 ? 2.962 -19.495 -21.847 1.00 24.39 449 LEU E CA 1
ATOM 4922 C C . LEU E 1 190 ? 2.229 -19.877 -23.117 1.00 27.01 449 LEU E C 1
ATOM 4923 O O . LEU E 1 190 ? 2.337 -21.008 -23.583 1.00 27.60 449 LEU E O 1
ATOM 4928 N N . ASP E 1 191 ? 1.483 -18.947 -23.709 1.00 24.87 450 ASP E N 1
ATOM 4929 C CA . ASP E 1 191 ? 0.767 -19.255 -24.937 1.00 24.17 450 ASP E CA 1
ATOM 4930 C C . ASP E 1 191 ? 1.723 -19.640 -26.057 1.00 24.94 450 ASP E C 1
ATOM 4931 O O . ASP E 1 191 ? 1.478 -20.604 -26.793 1.00 26.72 450 ASP E O 1
ATOM 4936 N N . LYS E 1 192 ? 2.870 -18.947 -26.140 1.00 26.16 451 LYS E N 1
ATOM 4937 C CA . LYS E 1 192 ? 3.828 -19.265 -27.193 1.00 26.20 451 LYS E CA 1
ATOM 4938 C C . LYS E 1 192 ? 4.334 -20.706 -27.091 1.00 29.16 451 LYS E C 1
ATOM 4939 O O . LYS E 1 192 ? 4.677 -21.332 -28.108 1.00 31.85 451 LYS E O 1
ATOM 4945 N N . VAL E 1 193 ? 4.414 -21.239 -25.877 1.00 27.87 452 VAL E N 1
ATOM 4946 C CA . VAL E 1 193 ? 4.881 -22.609 -25.689 1.00 27.28 452 VAL E CA 1
ATOM 4947 C C . VAL E 1 193 ? 3.736 -23.595 -25.766 1.00 31.13 452 VAL E C 1
ATOM 4948 O O . VAL E 1 193 ? 3.841 -24.598 -26.473 1.00 31.37 452 VAL E O 1
ATOM 4952 N N . LEU E 1 194 ? 2.644 -23.305 -25.046 1.00 30.88 453 LEU E N 1
ATOM 4953 C CA . LEU E 1 194 ? 1.544 -24.261 -24.913 1.00 29.44 453 LEU E CA 1
ATOM 4954 C C . LEU E 1 194 ? 0.905 -24.570 -26.266 1.00 31.74 453 LEU E C 1
ATOM 4955 O O . LEU E 1 194 ? 0.481 -25.712 -26.514 1.00 34.95 453 LEU E O 1
ATOM 4960 N N . THR E 1 195 ? 0.829 -23.561 -27.154 1.00 29.93 454 THR E N 1
ATOM 4961 C CA . THR E 1 195 ? 0.265 -23.761 -28.485 1.00 31.99 454 THR E CA 1
ATOM 4962 C C . THR E 1 195 ? 1.107 -24.721 -29.312 1.00 32.50 454 THR E C 1
ATOM 4963 O O . THR E 1 195 ? 0.646 -25.172 -30.370 1.00 35.03 454 THR E O 1
ATOM 4967 N N . GLN E 1 196 ? 2.352 -24.984 -28.896 1.00 30.64 455 GLN E N 1
ATOM 4968 C CA . GLN E 1 196 ? 3.272 -25.867 -29.614 1.00 35.57 455 GLN E CA 1
ATOM 4969 C C . GLN E 1 196 ? 3.431 -27.218 -28.946 1.00 40.92 455 GLN E C 1
ATOM 4970 O O . GLN E 1 196 ? 4.260 -28.024 -29.400 1.00 40.66 455 GLN E O 1
ATOM 4976 N N . MET E 1 197 ? 2.668 -27.493 -27.889 1.00 38.13 456 MET E N 1
ATOM 4977 C CA . MET E 1 197 ? 2.883 -28.709 -27.122 1.00 41.42 456 MET E CA 1
ATOM 4978 C C . MET E 1 197 ? 2.038 -29.878 -27.611 1.00 46.22 456 MET E C 1
ATOM 4979 O O . MET E 1 197 ? 2.398 -31.024 -27.343 1.00 53.08 456 MET E O 1
ATOM 4984 N N . GLY E 1 198 ? 0.934 -29.611 -28.309 1.00 44.95 457 GLY E N 1
ATOM 4985 C CA . GLY E 1 198 ? 0.061 -30.653 -28.836 1.00 50.14 457 GLY E CA 1
ATOM 4986 C C . GLY E 1 198 ? -1.036 -31.104 -27.881 1.00 55.81 457 GLY E C 1
ATOM 4987 O O . GLY E 1 198 ? -1.615 -30.287 -27.151 1.00 57.02 457 GLY E O 1
ATOM 4988 N N . SER E 1 199 ? -1.327 -32.408 -27.904 1.00 60.01 458 SER E N 1
ATOM 4989 C CA . SER E 1 199 ? -2.214 -33.113 -26.956 1.00 61.66 458 SER E CA 1
ATOM 4990 C C . SER E 1 199 ? -3.491 -32.415 -26.487 1.00 58.06 458 SER E C 1
ATOM 4991 O O . SER E 1 199 ? -3.950 -32.638 -25.350 1.00 55.50 458 SER E O 1
ATOM 4994 N N . PRO F 2 2 ? 10.632 -33.768 -26.518 1.00 56.84 1951 PRO F N 1
ATOM 4995 C CA . PRO F 2 2 ? 9.567 -32.756 -26.578 1.00 54.51 1951 PRO F CA 1
ATOM 4996 C C . PRO F 2 2 ? 9.413 -32.169 -27.992 1.00 54.27 1951 PRO F C 1
ATOM 4997 O O . PRO F 2 2 ? 10.319 -32.334 -28.805 1.00 54.98 1951 PRO F O 1
ATOM 5001 N N . PRO F 2 3 ? 8.296 -31.508 -28.294 1.00 51.82 1952 PRO F N 1
ATOM 5002 C CA . PRO F 2 3 ? 8.129 -30.907 -29.637 1.00 48.43 1952 PRO F CA 1
ATOM 5003 C C . PRO F 2 3 ? 9.158 -29.811 -29.849 1.00 50.69 1952 PRO F C 1
ATOM 5004 O O . PRO F 2 3 ? 9.255 -28.884 -29.030 1.00 46.35 1952 PRO F O 1
ATOM 5008 N N . PRO F 2 4 ? 9.941 -29.865 -30.930 1.00 50.51 1953 PRO F N 1
ATOM 5009 C CA . PRO F 2 4 ? 11.017 -28.870 -31.095 1.00 51.12 1953 PRO F CA 1
ATOM 5010 C C . PRO F 2 4 ? 10.530 -27.425 -31.177 1.00 50.21 1953 PRO F C 1
ATOM 5011 O O . PRO F 2 4 ? 11.244 -26.527 -30.719 1.00 49.39 1953 PRO F O 1
ATOM 5015 N N . ALA F 2 5 ? 9.338 -27.167 -31.727 1.00 49.44 1954 ALA F N 1
ATOM 5016 C CA . ALA F 2 5 ? 8.852 -25.790 -31.776 1.00 48.28 1954 ALA F CA 1
ATOM 5017 C C . ALA F 2 5 ? 8.609 -25.244 -30.376 1.00 48.91 1954 ALA F C 1
ATOM 5018 O O . ALA F 2 5 ? 8.743 -24.030 -30.145 1.00 45.40 1954 ALA F O 1
ATOM 5020 N N . ALA F 2 6 ? 8.268 -26.126 -29.431 1.00 44.09 1955 ALA F N 1
ATOM 5021 C CA . ALA F 2 6 ? 8.043 -25.715 -28.050 1.00 43.64 1955 ALA F CA 1
ATOM 5022 C C . ALA F 2 6 ? 9.348 -25.481 -27.317 1.00 43.93 1955 ALA F C 1
ATOM 5023 O O . ALA F 2 6 ? 9.423 -24.582 -26.486 1.00 40.36 1955 ALA F O 1
ATOM 5025 N N . VAL F 2 7 ? 10.379 -26.277 -27.611 1.00 43.83 1956 VAL F N 1
ATOM 5026 C CA . VAL F 2 7 ? 11.697 -26.047 -27.036 1.00 44.58 1956 VAL F CA 1
ATOM 5027 C C . VAL F 2 7 ? 12.260 -24.723 -27.529 1.00 45.00 1956 VAL F C 1
ATOM 5028 O O . VAL F 2 7 ? 12.861 -23.955 -26.761 1.00 44.33 1956 VAL F O 1
ATOM 5032 N N . GLU F 2 8 ? 12.049 -24.422 -28.812 1.00 46.33 1957 GLU F N 1
ATOM 5033 C CA . GLU F 2 8 ? 12.591 -23.194 -29.380 1.00 49.56 1957 GLU F CA 1
ATOM 5034 C C . GLU F 2 8 ? 11.872 -21.971 -28.823 1.00 44.87 1957 GLU F C 1
ATOM 5035 O O . GLU F 2 8 ? 12.512 -20.968 -28.487 1.00 44.74 1957 GLU F O 1
ATOM 5041 N N . ALA F 2 9 ? 10.547 -22.040 -28.703 1.00 43.15 1958 ALA F N 1
ATOM 5042 C CA . ALA F 2 9 ? 9.811 -20.937 -28.087 1.00 41.02 1958 ALA F CA 1
ATOM 5043 C C . ALA F 2 9 ? 10.325 -20.677 -26.676 1.00 39.28 1958 ALA F C 1
ATOM 5044 O O . ALA F 2 9 ? 10.533 -19.521 -26.267 1.00 38.39 1958 ALA F O 1
ATOM 5046 N N . ALA F 2 10 ? 10.513 -21.744 -25.904 1.00 38.96 1959 ALA F N 1
ATOM 5047 C CA . ALA F 2 10 ? 10.956 -21.580 -24.532 1.00 37.67 1959 ALA F CA 1
ATOM 5048 C C . ALA F 2 10 ? 12.377 -21.049 -24.471 1.00 38.90 1959 ALA F C 1
ATOM 5049 O O . ALA F 2 10 ? 12.713 -20.296 -23.554 1.00 40.33 1959 ALA F O 1
ATOM 5051 N N . ARG F 2 11 ? 13.221 -21.424 -25.432 1.00 41.47 1960 ARG F N 1
ATOM 5052 C CA . ARG F 2 11 ? 14.591 -20.916 -25.463 1.00 43.30 1960 ARG F CA 1
ATOM 5053 C C . ARG F 2 11 ? 14.611 -19.399 -25.651 1.00 48.36 1960 ARG F C 1
ATOM 5054 O O . ARG F 2 11 ? 15.349 -18.684 -24.960 1.00 45.21 1960 ARG F O 1
ATOM 5062 N N . GLN F 2 12 ? 13.828 -18.890 -26.607 1.00 42.68 1961 GLN F N 1
ATOM 5063 C CA . GLN F 2 12 ? 13.780 -17.454 -26.831 1.00 42.42 1961 GLN F CA 1
ATOM 5064 C C . GLN F 2 12 ? 13.219 -16.732 -25.618 1.00 39.40 1961 GLN F C 1
ATOM 5065 O O . GLN F 2 12 ? 13.650 -15.616 -25.317 1.00 39.12 1961 GLN F O 1
ATOM 5071 N N . ILE F 2 13 ? 12.251 -17.348 -24.927 1.00 37.39 1962 ILE F N 1
ATOM 5072 C CA . ILE F 2 13 ? 11.674 -16.743 -23.723 1.00 34.83 1962 ILE F CA 1
ATOM 5073 C C . ILE F 2 13 ? 12.723 -16.638 -22.616 1.00 35.75 1962 ILE F C 1
ATOM 5074 O O . ILE F 2 13 ? 12.823 -15.626 -21.920 1.00 33.31 1962 ILE F O 1
ATOM 5079 N N . LEU F 2 14 ? 13.525 -17.680 -22.443 1.00 36.25 1963 LEU F N 1
ATOM 5080 C CA . LEU F 2 14 ? 14.639 -17.613 -21.501 1.00 36.46 1963 LEU F CA 1
ATOM 5081 C C . LEU F 2 14 ? 15.564 -16.436 -21.811 1.00 38.85 1963 LEU F C 1
ATOM 5082 O O . LEU F 2 14 ? 16.063 -15.747 -20.900 1.00 36.85 1963 LEU F O 1
ATOM 5087 N N . ARG F 2 15 ? 15.890 -16.251 -23.091 1.00 39.55 1964 ARG F N 1
ATOM 5088 C CA . ARG F 2 15 ? 16.730 -15.123 -23.487 1.00 41.03 1964 ARG F CA 1
ATOM 5089 C C . ARG F 2 15 ? 16.077 -13.791 -23.120 1.00 39.79 1964 ARG F C 1
ATOM 5090 O O . ARG F 2 15 ? 16.720 -12.906 -22.540 1.00 38.63 1964 ARG F O 1
ATOM 5098 N N . GLU F 2 16 ? 14.811 -13.618 -23.490 1.00 37.24 1965 GLU F N 1
ATOM 5099 C CA . GLU F 2 16 ? 14.094 -12.394 -23.138 1.00 39.02 1965 GLU F CA 1
ATOM 5100 C C . GLU F 2 16 ? 14.058 -12.179 -21.627 1.00 35.32 1965 GLU F C 1
ATOM 5101 O O . GLU F 2 16 ? 14.232 -11.041 -21.147 1.00 32.16 1965 GLU F O 1
ATOM 5107 N N . ALA F 2 17 ? 13.877 -13.261 -20.851 1.00 33.13 1966 ALA F N 1
ATOM 5108 C CA . ALA F 2 17 ? 13.819 -13.113 -19.392 1.00 33.21 1966 ALA F CA 1
ATOM 5109 C C . ALA F 2 17 ? 15.164 -12.656 -18.850 1.00 31.59 1966 ALA F C 1
ATOM 5110 O O . ALA F 2 17 ? 15.238 -11.850 -17.913 1.00 30.79 1966 ALA F O 1
ATOM 5112 N N . GLN F 2 18 ? 16.243 -13.171 -19.418 1.00 33.92 1967 GLN F N 1
ATOM 5113 C CA . GLN F 2 18 ? 17.569 -12.702 -19.005 1.00 35.50 1967 GLN F CA 1
ATOM 5114 C C . GLN F 2 18 ? 17.770 -11.233 -19.360 1.00 35.44 1967 GLN F C 1
ATOM 5115 O O . GLN F 2 18 ? 18.325 -10.469 -18.558 1.00 35.11 1967 GLN F O 1
ATOM 5121 N N . GLN F 2 19 ? 17.296 -10.800 -20.537 1.00 36.09 1968 GLN F N 1
ATOM 5122 C CA . GLN F 2 19 ? 17.448 -9.390 -20.891 1.00 36.17 1968 GLN F CA 1
ATOM 5123 C C . GLN F 2 19 ? 16.709 -8.485 -19.912 1.00 35.32 1968 GLN F C 1
ATOM 5124 O O . GLN F 2 19 ? 17.186 -7.385 -19.609 1.00 33.22 1968 GLN F O 1
ATOM 5130 N N . GLN F 2 20 ? 15.566 -8.941 -19.395 1.00 31.01 1969 GLN F N 1
ATOM 5131 C CA . GLN F 2 20 ? 14.771 -8.131 -18.475 1.00 30.50 1969 GLN F CA 1
ATOM 5132 C C . GLN F 2 20 ? 15.527 -7.896 -17.179 1.00 27.74 1969 GLN F C 1
ATOM 5133 O O . GLN F 2 20 ? 15.282 -6.880 -16.500 1.00 28.99 1969 GLN F O 1
ATOM 5139 N N . GLN F 2 21 ? 16.371 -8.838 -16.781 1.00 28.95 1970 GLN F N 1
ATOM 5140 C CA . GLN F 2 21 ? 17.139 -8.680 -15.562 1.00 28.89 1970 GLN F CA 1
ATOM 5141 C C . GLN F 2 21 ? 18.376 -7.829 -15.762 1.00 32.86 1970 GLN F C 1
ATOM 5142 O O . GLN F 2 21 ? 19.086 -7.593 -14.782 1.00 33.09 1970 GLN F O 1
ATOM 5148 N N . HIS F 2 22 ? 18.691 -7.431 -16.991 1.00 32.42 1971 HIS F N 1
ATOM 5149 C CA . HIS F 2 22 ? 19.913 -6.652 -17.251 1.00 34.79 1971 HIS F CA 1
ATOM 5150 C C . HIS F 2 22 ? 19.632 -5.483 -18.176 1.00 35.04 1971 HIS F C 1
ATOM 5151 O O . HIS F 2 22 ? 20.319 -5.277 -19.177 1.00 37.92 1971 HIS F O 1
ATOM 5158 N N . LEU F 2 23 ? 18.585 -4.707 -17.882 1.00 28.53 1972 LEU F N 1
ATOM 5159 C CA . LEU F 2 23 ? 18.342 -3.510 -18.671 1.00 29.03 1972 LEU F CA 1
ATOM 5160 C C . LEU F 2 23 ? 19.498 -2.535 -18.476 1.00 28.18 1972 LEU F C 1
ATOM 5161 O O . LEU F 2 23 ? 20.111 -2.483 -17.409 1.00 27.68 1972 LEU F O 1
ATOM 5166 N N . TYR F 2 24 ? 19.776 -1.732 -19.514 1.00 29.08 1973 TYR F N 1
ATOM 5167 C CA . TYR F 2 24 ? 20.889 -0.794 -19.420 1.00 28.83 1973 TYR F CA 1
ATOM 5168 C C . TYR F 2 24 ? 20.724 0.180 -18.258 1.00 28.03 1973 TYR F C 1
ATOM 5169 O O . TYR F 2 24 ? 21.721 0.674 -17.711 1.00 26.64 1973 TYR F O 1
ATOM 5178 N N . SER F 2 25 ? 19.484 0.485 -17.895 1.00 30.13 1974 SER F N 1
ATOM 5179 C CA . SER F 2 25 ? 19.176 1.413 -16.825 1.00 30.34 1974 SER F CA 1
ATOM 5180 C C . SER F 2 25 ? 19.206 0.780 -15.442 1.00 29.41 1974 SER F C 1
ATOM 5181 O O . SER F 2 25 ? 18.989 1.496 -14.465 1.00 32.33 1974 SER F O 1
ATOM 5184 N N . ASP F 2 26 ? 19.431 -0.532 -15.324 1.00 27.61 1975 ASP F N 1
ATOM 5185 C CA . ASP F 2 26 ? 19.413 -1.213 -14.034 1.00 27.65 1975 ASP F CA 1
ATOM 5186 C C . ASP F 2 26 ? 20.762 -1.025 -13.345 1.00 26.55 1975 ASP F C 1
ATOM 5187 O O . ASP F 2 26 ? 21.769 -1.601 -13.772 1.00 24.68 1975 ASP F O 1
ATOM 5192 N N . GLU F 2 27 ? 20.779 -0.246 -12.256 1.00 27.37 1976 GLU F N 1
ATOM 5193 C CA . GLU F 2 27 ? 22.011 0.102 -11.535 1.00 26.37 1976 GLU F CA 1
ATOM 5194 C C . GLU F 2 27 ? 22.296 -0.834 -10.368 1.00 26.50 1976 GLU F C 1
ATOM 5195 O O . GLU F 2 27 ? 23.288 -0.622 -9.659 1.00 26.03 1976 GLU F O 1
ATOM 5201 N N . ASP F 2 28 ? 21.448 -1.856 -10.142 1.00 28.05 1977 ASP F N 1
ATOM 5202 C CA . ASP F 2 28 ? 21.595 -2.635 -8.916 1.00 31.62 1977 ASP F CA 1
ATOM 5203 C C . ASP F 2 28 ? 21.451 -4.120 -9.145 1.00 32.34 1977 ASP F C 1
ATOM 5204 O O . ASP F 2 28 ? 22.126 -4.651 -10.039 1.00 32.64 1977 ASP F O 1
#

Secondary structure (DSSP, 8-state):
-------SSSEEEEEEETTEE-SPPEEE-SSEEEEESS--SS-TTEEEGGG---TT--HHHHHHHHHHTT-EEEEEETTEEEEEE-SSS-EEEE-HHHHHHHT--TT--EEE-TT-EEEEEEHHHHHHHHHHHHTT-HHHHHGGGGGGEEEEEES---STTSS--SGGGSSSEEEEEEHHHHHHHHHHHTTS---SS---S--/---HHHHHHHHHHHHHHH-/-----SSSEEEEEEETTEE-SPPEEE-SSEEEEESS--SS-TTEEEGGG---TT--HHHHHHHHHHTT-EEEEEETTEEEEEE-SSS-EEEE-HHHHHHHT--TT--EEE-TT-EEEEEEHHHHHHHHHHHHHH-HHHHHGGGGGGEEEEEES---STTSS--SGGGSSSEEEEEEHHHHHHHHHHHTTS----/---HHHHHHHHHHHHHHHH-/------SSSEEEEEEETTEE-SPPEEE-SSEEEEESS--SS-TTEEEGGG---TT--HHHHHHHHHHTT-EEEEEETTEEEEEE-SSS-EEEE-HHHHHHHT--TT--EEE-TT-EEEEEEHHHHHHHHHHHHTT-HHHHHGGGGGGEEEEEES---STTSS--SGGGSSSEEEEEEHHHHHHHHHHHTTS--/--HHHHHHHHHHHHHHHHHTT-TT---

Organism: Homo sapiens (NCBI:txid9606)

Radius of gyration: 26.08 Å; Cα contacts (8 Å, |Δi|>4): 1507; chains: 6; bounding box: 72×65×69 Å

GO terms:
  GO:0030279 negative regulation of ossification (P, IDA)
  GO:0061450 trophoblast cell migration (P, IDA)
  GO:0060395 SMAD protein signal transduction (P, IDA)
  GO:0000978 RNA polymerase II cis-regulatory region sequence-specific DNA binding (F, IDA)
  GO:0001228 DNA-binding transcription activator activity, RNA polymerase II-specific (F, IDA)
  GO:0045944 positive regulation of transcription by RNA polymerase II (P, IDA)
  GO:0005634 nucleus (C, IDA)
  GO:0005515 protein binding (F, IPI)
  GO:0019902 phosphatase binding (F, IPI)
  GO:0005654 nucleoplasm (C, TAS)
  GO:0005829 cytosol (C, TAS)
  GO:0042802 identical protein binding (F, IPI)
  GO:0000785 chromatin (C, IDA)
  GO:0005737 cytoplasm (C, IDA)
  GO:0003677 DNA binding (F, IDA)
  GO:0003700 DNA-binding transcription factor activity (F, IDA)
  GO:0045893 positive regulation of DNA-templated transcription (P, IDA)
  GO:0005667 transcription regulator complex (C, IDA)
  GO:0032444 activin responsive factor complex (C, IDA)
  GO:0071144 heteromeric SMAD protein complex (C, IDA)

Nearest PDB structures (foldseek):
  1u7f-assembly1_C  TM=9.959E-01  e=1.277E-40  Homo sapiens
  1u7v-assembly1_C  TM=9.954E-01  e=1.969E-40  Homo sapiens
  5zok-assembly1_A  TM=9.876E-01  e=6.189E-38  Homo sapiens
  1mk2-assembly1_A  TM=9.537E-01  e=8.684E-40  Homo sapiens
  1dev-assembly2_C  TM=9.375E-01  e=5.733E-37  Homo sapiens

Solvent-accessible surface area: 27742 Å² total; per-residue (Å²): 185,82,104,72,62,144,28,79,83,26,0,14,0,10,0,20,4,61,115,90,95,5,38,85,29,27,65,1,56,96,76,38,3,26,0,5,4,25,0,2,44,33,23,73,61,42,13,4,0,5,27,19,22,26,55,78,51,73,70,64,2,73,121,5,9,47,73,1,9,136,0,0,73,0,42,67,112,73,26,36,1,32,0,44,0,33,3,54,23,17,0,11,2,31,1,23,6,2,2,100,59,99,72,97,132,100,57,39,31,29,105,3,57,63,66,54,90,27,66,0,0,18,12,91,63,1,0,34,26,0,27,102,3,2,103,126,26,26,82,26,0,14,69,10,20,141,26,0,15,0,42,0,0,1,31,72,4,10,12,89,154,81,188,31,116,50,5,21,46,0,0,0,0,0,7,0,20,3,12,25,6,2,8,23,0,0,61,0,1,44,84,12,52,61,32,122,119,139,3,52,32,92,115,120,58,42,111,61,0,65,61,20,1,141,89,5,70,104,81,20,120,149,149,80,66,141,21,76,84,27,0,14,0,10,0,24,4,61,85,66,88,3,40,87,28,27,64,1,57,87,65,36,3,25,0,5,5,27,0,2,46,31,25,84,76,19,15,5,0,10,23,21,20,13,44,63,54,70,78,61,1,66,106,3,17,72,87,1,22,144,0,0,75,0,36,54,102,59,5,37,1,35,0,45,0,34,2,140,22,17,0,9,2,30,2,22,8,2,2,99,71,112,70,94,129,87,57,39,31,29,106,3,55,65,66,54,85,23,67,0,0,18,4,80,70,0,0,42,42,0,22,105,2,1,97,122,26,65,71,23,0,14,62,10,22,143,20,0,18,0,38,0,0,1,37,70,4,10,11,100,156,54,192,46,108,70,4,24,46,0,0,0,0,0,7,0,19,3,12,21,5,4,8,16,0,0,60,0,2,43,79,18,48,62,77,120,116,41,40,118,52,0,64,62,20,2,134,95,5,44,107,79,4,97,144,90,138,101,67,68,140,20,79,79,32,0,17,0,11,0,11,5,64,82,94,85,7,39,87,29,27,61,0,54,79,80,34,4,23,0,6,4,19,0,1,46,30,21,68,82,21,13,5,0,3,23,19,24,31,40,109,46,75,82,60,2,35,92,0,8,27,15,0,21,140,0,0,75,0,44,56,109,19,4,31,1,35,0,43,0,36,3,97,2,0,0,2,2,33,2,25,2,2,1,103,60,107,66,101,130,81,55,43,27,26,92,3,56,59,64,53,92,27,58,0,0,12,3,65,64,0,1,54,41,0,23,96,3,3,93,106,28,31,70,24,0,32,57,12,28,138,12,0,19,0,50,0,0,0,0,4,1,9,13,118,143,41,143,24,145,73,7,28,40,0,0,0,0,0,8,1,15,2,12,24,6,1,8,11,0,0,58,0,2,41,75,14,54,120,102,47,110,51,0,66,70,19,2,119,96,5,66,152,58,0,105,103,36,37,134,81,224,69,70,175,190

Sequence (656 aa):
PVTYSEPAFWCSIAYYELNQRVGETFHASQPSLTTVDGFTDPSNSERFCLGLLSNVNRNATVEMTRRHIGRGVRLYYIGGEVFAECLSDSAIFVQSPNCNQRYGWHPATVCKIPPGCNLKIFNNQEFAALLAQSVNQGFEAVYQLTTRMCTIRMSFVKGWGAEYRRQTVTSTPCWIELHLNGPLQWLDKVLTQMGSPSVRCSEMEGPPPAAVEAARQILREAQQTYSEPAFWCSIAYYELNQRVGETFHASQPSLTVDGFTDPSNSERFCLGLLSNVNRNATVEMTRRHIGRGVRLYYIGGEVFAECLSDSAIFVQSPNCNQRYGWHPATVCKIPPGCNLKIFNNQEFAALLAQSVNQGFEAVYQLTRMCTIRMSFVKGWGAEYRRQTVTSTPCWIELHLNGPLQWLLDKVLTQMGSPSGPPPAAVEAARQILREAQQQVTYSEPAFWCSIAYYELNQRVGETFHASQPSLTVDGFTDPSNSERFCLGLLSNVNRNATVEMTRRHIGRGVRLYYIGGEVFAECLSDSAIFVQSPNCNQRYGWHPATVCKIPPGCNLKIFNNQEFAALLAQSVNQGFEAVYQLTRMCTIRMSFVKGWGAEYRRQTVTSTPCWIELHLNGPLQWLDKVLTQMGSPPPAAVEAARQILREAQQQQHLYSDED

Foldseek 3Di:
DDDDDDDQFQKKKWKDFQQDTWDDIQTARDFKAFEALADDPDDNRYNHVVNIDDVPADDVLVVLSVQCHRHWMWGDDDQWIKIARQTQAKKWKQAQQVCVVVVHDNRDIHIHHHGGMDGRHGRVSLVVLLVVQLVVALVSLVVCQSNQKMKMATRADEPDPGPHPDPSRGGMMMIMGGVVSVVVSVVVNVVRDDDPDDDDPPD/DDDVVVVVVVVVVVVVVVD/DDDDDQFQKKKWKDFQQGTWDDIQTARAFKAWEALDDDPDDNRYNHVVNIDDPPADPQLVVLSVQCHRHWMWGAPPQWIKIARQTQAKKWKQAQQQCVVVVHDNRDIDIAHHGGMDTRHHRVSLVVQLVVQLVVALVSLVVSQSNQKMKMAGRDDEPDPDPHPDPSRGRMMMIMGGVVSVVVSVVRNVVRDDPD/DPDPVVVVVVVVVVVVVVVD/DDDDDDQFQKKKWKDFQQDTWDDIQGARDFKAWEALADDPDDSRYNHVVNIDDPPQDPQLVVLSVQCHRHWMWGDDDQWIKIARQTQAKKWKQAQQQCVVVVHDNRDIHIAHHGGMDGRHGRVSLVVQLVVQLVVALVSLVVCQSNQKMKMAGRDDEPDVDPHDDPSRGRMMMMMGRVVSVVVSCVRNVVRDD/DPVVVVVVVVVVVVVVVCVVPPVPDPD

InterPro domains:
  IPR001132 SMAD domain [PF03166] (273-443)
  IPR001132 SMAD domain [PS51076] (274-467)
  IPR001132 SMAD domain [SM00524] (272-443)
  IPR003619 MAD homology 1, Dwarfin-type [PF03165] (41-171)
  IPR003619 MAD homology 1, Dwarfin-type [SM00523] (36-174)
  IPR008984 SMAD/FHA domain superfamily [SSF49879] (217-458)
  IPR013019 MAD homology, MH1 [PS51075] (10-176)
  IPR013790 SMAD/Dwarfins [PTHR13703] (2-467)
  IPR017855 SMAD-like domain superfamily [G3DSA:2.60.200.10] (265-467)
  IPR036578 SMAD MH1 domain superfamily [G3DSA:3.90.520.10] (9-175)
  IPR036578 SMAD MH1 domain superfamily [SSF56366] (31-171)